Protein 2WFW (pdb70)

InterPro domains:
  IPR003593 AAA+ ATPase domain [SM00382] (267-423)
  IPR003959 ATPase, AAA-type, core [PF00004] (271-420)
  IPR003960 ATPase, AAA-type, conserved site [PS00674] (391-409)
  IPR012340 Nucleic acid-binding, OB-fold [G3DSA:2.40.50.140] (77-136)
  IPR012340 Nucleic acid-binding, OB-fold [G3DSA:2.40.50.140] (137-228)
  IPR022482 Proteasome ATPase [MF_02112] (38-570)
  IPR022482 Proteasome ATPase [TIGR03689] (35-569)
  IPR027417 P-loop containing nucleoside triphosphate hydrolase [G3DSA:3.40.50.300] (229-421)
  IPR027417 P-loop containing nucleoside triphosphate hydrolase [SSF52540] (229-539)
  IPR032501 Proteasomal ATPase, second OB domain [PF16450] (142-216)
  IPR041626 Proteasomal ATPase, N-terminal OB domain [PF17758] (82-141)
  IPR050168 AAA ATPase domain-containing protein [PTHR23077] (217-516)

Radius of gyration: 22.53 Å; Cα contacts (8 Å, |Δi|>4): 937; chains: 3; bounding box: 46×39×65 Å

GO terms:
  GO:0016887 ATP hydrolysis activity (F, IDA)
  GO:0043273 CTPase activity (F, IDA)

Solvent-accessible surface area: 19092 Å² total; per-residue (Å²): 59,11,8,31,7,10,0,28,33,57,41,179,98,142,21,0,8,0,36,11,92,49,102,65,16,35,1,78,29,16,139,132,27,81,19,133,102,26,36,83,0,13,16,0,47,3,51,130,72,57,28,1,39,70,40,39,104,45,42,78,31,9,38,11,3,52,3,111,42,25,12,143,64,26,105,19,0,10,1,25,10,68,42,99,33,46,59,0,0,54,17,0,60,59,3,48,88,69,110,60,7,81,82,41,26,8,0,0,2,30,27,142,5,3,7,0,2,50,91,3,29,144,64,178,89,12,11,31,6,10,0,29,33,55,42,186,94,142,22,0,12,0,44,8,87,61,144,132,40,153,13,78,22,19,135,144,38,82,15,140,97,26,34,78,0,15,16,0,46,3,44,145,82,68,32,1,42,66,41,35,105,47,47,84,28,9,33,9,4,49,3,116,87,39,41,163,70,32,101,88,0,31,1,31,12,62,73,52,79,97,115,76,2,107,14,1,65,82,11,40,70,82,171,170,102,13,188,76,59,27,30,0,0,2,27,23,170,11,15,6,0,4,52,63,8,77,73,118,141,169,50,36,133,6,10,0,16,36,57,40,184,94,137,25,1,9,0,38,9,118,61,113,73,14,37,0,68,26,23,142,124,28,82,21,136,100,25,26,70,0,16,32,1,71,2,56,159,70,58,33,0,38,86,38,36,101,55,46,140,129,56,68,80,3,51,2,100,20,60,8,104,63,34,94,15,0,8,2,24,12,163,51,100,64,48,59,1,0,52,7,0,39,56,13,56,73,125,23,89,32,59,149,49,31,38,0,5,2,32,29,163,5,4,1,0,3,64,58,85,94,189,40,150

Secondary structure (DSSP, 8-state):
-BEEEEEEEE-TTS-EEEEETTEEEEE-B-TT--GGG--TT-EEEE-TT--EEEE-----SEEEEEEEEE-TTSSEEEEE-TT--EEEEEEPHHHHHH-------EEEEETTTTEEEEEE-S--/-BEEEEEEEE-TTS-EEEEETTEEEEE-B-TTS-GGG--TT-EEEE-TT--EEEE-----SEEEEEEEEE-TTSSEEEEE-TTS-EEEEEEPHHHH-------TT-EEEEETTTTEEEEEE----/--EEEEEEEE-TTS-EEEEETTEEEEEPBPTTS-GGG--TT-EEEE-TT--EEEE-----SSEEEEEEEE-TTSSEEEEE-TTS-EEEEEEPHHHHS--------EEEEETTTTEEEEE-SS--

Nearest PDB structures (foldseek):
  2wfw-assembly1_A  TM=1.008E+00  e=1.828E-24  Rhodococcus erythropolis
  2wfw-assembly1_B-2  TM=9.665E-01  e=3.768E-22  Rhodococcus erythropolis
  3fp9-assembly2_E  TM=9.746E-01  e=6.959E-20  Mycobacterium tuberculosis
  3fp9-assembly3_L  TM=9.783E-01  e=1.871E-19  Mycobacterium tuberculosis
  3fp9-assembly3_G  TM=9.349E-01  e=1.771E-19  Mycobacterium tuberculosis

Organism: Rhodococcus erythropolis (NCBI:txid1833)

CATH classification: 2.40.50.140 (+1 more: 2.40.50.140)

Sequence (373 aa):
PSGYGVLLSVHEDKKTVDVFTSGRKMRLTCSPNIDTDTLALGQTVRLNEALTIVEAGTYEQVGEISSTLREVLDDGLRALVVGHADEERIVWLAAPLAAVFADPEGDSLLVDTKAGYAFERIPKAEPSGYGVLLSVHEDKTVDVFTSGRKMRLTTCSPNNIDTDTLALGQTVRLNEALTIVEAGTYEQVGEISSTLREVLDDGLRALVVGHADEERIVWLAAPLAAVTRKLRPGDSLLVDTKAGYAFERIPKAEPSGYGVLLLSVHEDKTVDVFTSGRKMRLTCSPNIDTDTLALGQTVRLNEALTIVEAGTYEQVGEISSTLREVLDDGLRALVVGHADEERIVWLAAPLAAVFADPEGDSLLVDTKAGYAFERIPKAE

Foldseek 3Di:
DKFKWFWAAADPVGWTWTQGPLRTDTAHEDPPDPVVPAWHGWMFIAPPVRHGDGTHGHDDDDFKWFFDAQDPVLFWTWTAHDVRDIDIAGETPVCSVVVPPDPGFIFHDDVSRRYTYDTDPPDD/DKFKWFWAAADPVRWTWTQGPLRTDTAAEDPVDDSVPAWGGWMFIADPVRHGDGTDGHDDDDFKWFFADDDPVLFWTWTAGDVRDTDIAGETPVQSCDPDHDDGRFIFHDDVSNRYTYDTDDDPD/DKFKWFFAAADPVGWTWTQTPLRTDTEAEDPPDDSVPAWHGWMFIADPVRHGDGTHGHDDDDFKWWFAAQDPVLFWTWTAGPVRDIDIAGETRVPSPDDDDVCTWIFHDDVSRRYTYDTPDPDD

Structure (mmCIF, N/CA/C/O backbone):
data_2WFW
#
_entry.id   2WFW
#
_cell.length_a   100.330
_cell.length_b   100.330
_cell.length_c   88.000
_cell.angle_alpha   90.00
_cell.angle_beta   90.00
_cell.angle_gamma   120.00
#
_symmetry.space_group_name_H-M   'P 32 2 1'
#
loop_
_entity.id
_entity.type
_entity.pdbx_description
1 polymer ARC
2 water water
#
loop_
_atom_site.group_PDB
_atom_site.id
_atom_site.type_symbol
_atom_site.label_atom_id
_atom_site.label_alt_id
_atom_site.label_comp_id
_atom_site.label_asym_id
_atom_site.label_entity_id
_atom_site.label_seq_id
_atom_site.pdbx_PDB_ins_code
_atom_site.Cartn_x
_atom_site.Cartn_y
_atom_site.Cartn_z
_atom_site.occupancy
_atom_site.B_iso_or_equiv
_atom_site.auth_seq_id
_atom_site.auth_comp_id
_atom_site.auth_asym_id
_atom_site.auth_atom_id
_atom_site.pdbx_PDB_model_num
ATOM 1 N N . PRO A 1 7 ? 45.854 13.352 28.286 1.00 18.62 80 PRO A N 1
ATOM 2 C CA . PRO A 1 7 ? 47.292 13.124 28.059 1.00 17.54 80 PRO A CA 1
ATOM 3 C C . PRO A 1 7 ? 47.775 13.886 26.833 1.00 17.56 80 PRO A C 1
ATOM 4 O O . PRO A 1 7 ? 47.022 14.009 25.843 1.00 18.57 80 PRO A O 1
ATOM 8 N N . SER A 1 8 ? 48.999 14.401 26.885 1.00 15.36 81 SER A N 1
ATOM 9 C CA . SER A 1 8 ? 49.570 15.145 25.748 1.00 15.99 81 SER A CA 1
ATOM 10 C C . SER A 1 8 ? 50.847 14.483 25.238 1.00 15.48 81 SER A C 1
ATOM 11 O O . SER A 1 8 ? 51.560 13.826 26.009 1.00 15.65 81 SER A O 1
ATOM 14 N N . GLY A 1 9 ? 51.116 14.652 23.947 1.00 14.78 82 GLY A N 1
ATOM 15 C CA . GLY A 1 9 ? 52.411 14.259 23.362 1.00 14.39 82 GLY A CA 1
ATOM 16 C C . GLY A 1 9 ? 53.208 15.524 23.046 1.00 14.64 82 GLY A C 1
ATOM 17 O O . GLY A 1 9 ? 52.798 16.643 23.392 1.00 15.23 82 GLY A O 1
ATOM 18 N N . TYR A 1 10 ? 54.341 15.330 22.376 1.00 13.99 83 TYR A N 1
ATOM 19 C CA . TYR A 1 10 ? 55.232 16.419 22.086 1.00 14.25 83 TYR A CA 1
ATOM 20 C C . TYR A 1 10 ? 55.822 16.253 20.708 1.00 14.75 83 TYR A C 1
ATOM 21 O O . TYR A 1 10 ? 55.846 15.159 20.123 1.00 16.24 83 TYR A O 1
ATOM 30 N N . GLY A 1 11 ? 56.298 17.371 20.178 1.00 14.90 84 GLY A N 1
ATOM 31 C CA . GLY A 1 11 ? 57.079 17.344 18.925 1.00 15.98 84 GLY A CA 1
ATOM 32 C C . GLY A 1 11 ? 58.010 18.535 18.865 1.00 15.74 84 GLY A C 1
ATOM 33 O O . GLY A 1 11 ? 58.024 19.380 19.758 1.00 16.77 84 GLY A O 1
ATOM 34 N N . VAL A 1 12 ? 58.826 18.570 17.816 1.00 15.16 85 VAL A N 1
ATOM 35 C CA . VAL A 1 12 ? 59.780 19.686 17.612 1.00 15.31 85 VAL A CA 1
ATOM 36 C C . VAL A 1 12 ? 59.243 20.586 16.508 1.00 15.66 85 VAL A C 1
ATOM 37 O O . VAL A 1 12 ? 58.922 20.080 15.410 1.00 14.99 85 VAL A O 1
ATOM 41 N N . LEU A 1 13 ? 59.055 21.880 16.790 1.00 14.06 86 LEU A N 1
ATOM 42 C CA . LEU A 1 13 ? 58.542 22.774 15.745 1.00 15.57 86 LEU A CA 1
ATOM 43 C C . LEU A 1 13 ? 59.581 22.982 14.642 1.00 15.95 86 LEU A C 1
ATOM 44 O O . LEU A 1 13 ? 60.737 23.318 14.922 1.00 15.25 86 LEU A O 1
ATOM 49 N N . LEU A 1 14 ? 59.145 22.810 13.386 1.00 15.16 87 LEU A N 1
ATOM 50 C CA . LEU A 1 14 ? 60.025 22.984 12.232 1.00 16.82 87 LEU A CA 1
ATOM 51 C C . LEU A 1 14 ? 59.749 24.236 11.428 1.00 17.52 87 LEU A C 1
ATOM 52 O O . LEU A 1 14 ? 60.688 24.848 10.893 1.00 18.88 87 LEU A O 1
ATOM 57 N N . SER A 1 15 ? 58.481 24.604 11.265 1.00 17.12 88 SER A N 1
ATOM 58 C CA . SER A 1 15 ? 58.149 25.796 10.458 1.00 17.52 88 SER A CA 1
ATOM 59 C C . SER A 1 15 ? 56.738 26.260 10.765 1.00 16.95 88 SER A C 1
ATOM 60 O O . SER A 1 15 ? 55.906 25.487 11.260 1.00 16.68 88 SER A O 1
ATOM 63 N N . VAL A 1 16 ? 56.462 27.525 10.461 1.00 16.90 89 VAL A N 1
ATOM 64 C CA . VAL A 1 16 ? 55.127 28.081 10.599 1.00 17.90 89 VAL A CA 1
ATOM 65 C C . VAL A 1 16 ? 54.682 28.455 9.185 1.00 17.87 89 VAL A C 1
ATOM 66 O O . VAL A 1 16 ? 55.475 29.018 8.408 1.00 19.00 89 VAL A O 1
ATOM 70 N N . HIS A 1 17 ? 53.423 28.170 8.859 1.00 17.76 90 HIS A N 1
ATOM 71 C CA . HIS A 1 17 ? 52.893 28.496 7.538 1.00 19.33 90 HIS A CA 1
ATOM 72 C C . HIS A 1 17 ? 52.054 29.756 7.566 1.00 20.37 90 HIS A C 1
ATOM 73 O O . HIS A 1 17 ? 51.673 30.228 8.625 1.00 21.03 90 HIS A O 1
ATOM 80 N N . GLU A 1 18 ? 51.767 30.308 6.387 1.00 21.41 91 GLU A N 1
ATOM 81 C CA . GLU A 1 18 ? 50.991 31.548 6.311 1.00 23.63 91 GLU A CA 1
ATOM 82 C C . GLU A 1 18 ? 49.560 31.447 6.849 1.00 23.64 91 GLU A C 1
ATOM 83 O O . GLU A 1 18 ? 48.997 32.459 7.278 1.00 24.18 91 GLU A O 1
ATOM 89 N N . ASP A 1 19 ? 49.000 30.231 6.849 1.00 22.01 92 ASP A N 1
ATOM 90 C CA . ASP A 1 19 ? 47.631 29.967 7.304 1.00 22.40 92 ASP A CA 1
ATOM 91 C C . ASP A 1 19 ? 47.555 29.537 8.784 1.00 22.04 92 ASP A C 1
ATOM 92 O O . ASP A 1 19 ? 46.521 29.023 9.253 1.00 21.83 92 ASP A O 1
ATOM 97 N N . LYS A 1 20 ? 48.667 29.745 9.494 1.00 22.06 93 LYS A N 1
ATOM 98 C CA A LYS A 1 20 ? 48.795 29.496 10.934 0.50 22.68 93 LYS A CA 1
ATOM 99 C CA B LYS A 1 20 ? 48.770 29.476 10.933 0.50 22.98 93 LYS A CA 1
ATOM 100 C C . LYS A 1 20 ? 48.925 28.019 11.304 1.00 22.24 93 LYS A C 1
ATOM 101 O O . LYS A 1 20 ? 48.951 27.687 12.476 1.00 24.04 93 LYS A O 1
ATOM 112 N N . THR A 1 21 ? 49.015 27.146 10.301 1.00 19.79 94 THR A N 1
ATOM 113 C CA . THR A 1 21 ? 49.404 25.768 10.584 1.00 18.72 94 THR A CA 1
ATOM 114 C C . THR A 1 21 ? 50.923 25.733 10.745 1.00 17.37 94 THR A C 1
ATOM 115 O O . THR A 1 21 ? 51.632 26.713 10.443 1.00 16.71 94 THR A O 1
ATOM 119 N N . VAL A 1 22 ? 51.415 24.608 11.254 1.00 16.32 95 VAL A N 1
ATOM 120 C CA . VAL A 1 22 ? 52.844 24.481 11.545 1.00 16.31 95 VAL A CA 1
ATOM 121 C C . VAL A 1 22 ? 53.342 23.108 11.099 1.00 16.81 95 VAL A C 1
ATOM 122 O O . VAL A 1 22 ? 52.553 22.146 11.126 1.00 17.11 95 VAL A O 1
ATOM 126 N N . ASP A 1 23 ? 54.609 23.002 10.688 1.00 15.51 96 ASP A N 1
ATOM 127 C CA . ASP A 1 23 ? 55.223 21.687 10.522 1.00 15.13 96 ASP A CA 1
ATOM 128 C C . ASP A 1 23 ? 55.899 21.306 11.819 1.00 16.14 96 ASP A C 1
ATOM 129 O O . ASP A 1 23 ? 56.626 22.123 12.429 1.00 15.40 96 ASP A O 1
ATOM 134 N N . VAL A 1 24 ? 55.627 20.097 12.263 1.00 15.69 97 VAL A N 1
ATOM 135 C CA . VAL A 1 24 ? 56.190 19.571 13.507 1.00 16.34 97 VAL A CA 1
ATOM 136 C C . VAL A 1 24 ? 56.725 18.158 13.310 1.00 16.50 97 VAL A C 1
ATOM 137 O O . VAL A 1 24 ? 56.101 17.344 12.623 1.00 16.70 97 VAL A O 1
ATOM 141 N N . PHE A 1 25 ? 57.886 17.872 13.914 1.00 15.41 98 PHE A N 1
ATOM 142 C CA . PHE A 1 25 ? 58.450 16.535 13.851 1.00 16.78 98 PHE A CA 1
ATOM 143 C C . PHE A 1 25 ? 57.975 15.811 15.099 1.00 16.48 98 PHE A C 1
ATOM 144 O O . PHE A 1 25 ? 58.329 16.190 16.230 1.00 16.22 98 PHE A O 1
ATOM 152 N N . THR A 1 26 ? 57.139 14.804 14.892 1.00 15.84 99 THR A N 1
ATOM 153 C CA . THR A 1 26 ? 56.535 14.095 16.030 1.00 17.66 99 THR A CA 1
ATOM 154 C C . THR A 1 26 ? 56.196 12.679 15.595 1.00 18.39 99 THR A C 1
ATOM 155 O O . THR A 1 26 ? 55.923 12.453 14.442 1.00 18.13 99 THR A O 1
ATOM 159 N N . SER A 1 27 ? 56.226 11.743 16.547 1.00 20.40 100 SER A N 1
ATOM 160 C CA . SER A 1 27 ? 56.071 10.325 16.215 1.00 21.62 100 SER A CA 1
ATOM 161 C C . SER A 1 27 ? 56.965 9.915 15.034 1.00 19.99 100 SER A C 1
ATOM 162 O O . SER A 1 27 ? 56.523 9.166 14.135 1.00 20.97 100 SER A O 1
ATOM 165 N N . GLY A 1 28 ? 58.202 10.426 15.002 1.00 18.99 101 GLY A N 1
ATOM 166 C CA . GLY A 1 28 ? 59.203 10.014 14.001 1.00 18.50 101 GLY A CA 1
ATOM 167 C C . GLY A 1 28 ? 59.047 10.550 12.578 1.00 18.31 101 GLY A C 1
ATOM 168 O O . GLY A 1 28 ? 59.778 10.124 11.656 1.00 18.67 101 GLY A O 1
ATOM 169 N N . ARG A 1 29 ? 58.152 11.518 12.382 1.00 17.49 102 ARG A N 1
ATOM 170 C CA . ARG A 1 29 ? 57.982 12.082 11.032 1.00 17.76 102 ARG A CA 1
ATOM 171 C C . ARG A 1 29 ? 57.480 13.505 11.051 1.00 16.64 102 ARG A C 1
ATOM 172 O O . ARG A 1 29 ? 57.008 13.991 12.089 1.00 16.17 102 ARG A O 1
ATOM 180 N N . LYS A 1 30 ? 57.594 14.185 9.906 1.00 16.70 103 LYS A N 1
ATOM 181 C CA . LYS A 1 30 ? 57.080 15.556 9.806 1.00 15.94 103 LYS A CA 1
ATOM 182 C C . LYS A 1 30 ? 55.563 15.546 9.569 1.00 15.40 103 LYS A C 1
ATOM 183 O O . LYS A 1 30 ? 55.081 14.759 8.749 1.00 15.02 103 LYS A O 1
ATOM 189 N N . MET A 1 31 ? 54.822 16.386 10.294 1.00 15.15 104 MET A N 1
ATOM 190 C CA . MET A 1 31 ? 53.380 16.512 10.065 1.00 16.81 104 MET A CA 1
ATOM 191 C C . MET A 1 31 ? 53.002 17.973 9.998 1.00 16.22 104 MET A C 1
ATOM 192 O O . MET A 1 31 ? 53.622 18.783 10.698 1.00 16.46 104 MET A O 1
ATOM 197 N N . ARG A 1 32 ? 52.000 18.318 9.193 1.00 14.71 105 ARG A N 1
ATOM 198 C CA . ARG A 1 32 ? 51.429 19.673 9.257 1.00 14.39 105 ARG A CA 1
ATOM 199 C C . ARG A 1 32 ? 50.211 19.670 10.181 1.00 15.57 105 ARG A C 1
ATOM 200 O O . ARG A 1 32 ? 49.247 18.918 9.956 1.00 15.83 105 ARG A O 1
ATOM 208 N N . LEU A 1 33 ? 50.282 20.512 11.207 1.00 14.76 106 LEU A N 1
ATOM 209 C CA . LEU A 1 33 ? 49.283 20.490 12.305 1.00 15.59 106 LEU A CA 1
ATOM 210 C C . LEU A 1 33 ? 48.718 21.891 12.539 1.00 15.76 106 LEU A C 1
ATOM 211 O O . LEU A 1 33 ? 49.298 22.901 12.126 1.00 16.88 106 LEU A O 1
ATOM 216 N N . THR A 1 34 ? 47.561 21.932 13.200 1.00 17.28 107 THR A N 1
ATOM 217 C CA . THR A 1 34 ? 46.943 23.204 13.543 1.00 17.54 107 THR A CA 1
ATOM 218 C C . THR A 1 34 ? 47.243 23.554 14.994 1.00 17.70 107 THR A C 1
ATOM 219 O O . THR A 1 34 ? 47.639 22.664 15.778 1.00 18.48 107 THR A O 1
ATOM 223 N N . CYS A 1 35 ? 47.000 24.812 15.344 1.00 17.08 108 CYS A N 1
ATOM 224 C CA . CYS A 1 35 ? 47.300 25.300 16.693 1.00 17.24 108 CYS A CA 1
ATOM 225 C C . CYS A 1 35 ? 45.994 25.657 17.417 1.00 16.27 108 CYS A C 1
ATOM 226 O O . CYS A 1 35 ? 44.982 26.043 16.797 1.00 17.36 108 CYS A O 1
ATOM 229 N N . SER A 1 36 ? 46.031 25.595 18.737 1.00 15.71 109 SER A N 1
ATOM 230 C CA . SER A 1 36 ? 44.872 26.043 19.520 1.00 15.21 109 SER A CA 1
ATOM 231 C C . SER A 1 36 ? 44.702 27.577 19.460 1.00 16.08 109 SER A C 1
ATOM 232 O O . SER A 1 36 ? 45.602 28.301 19.032 1.00 15.35 109 SER A O 1
ATOM 235 N N . PRO A 1 37 ? 43.539 28.076 19.907 1.00 15.93 110 PRO A N 1
ATOM 236 C CA . PRO A 1 37 ? 43.288 29.538 19.920 1.00 16.65 110 PRO A CA 1
ATOM 237 C C . PRO A 1 37 ? 44.289 30.332 20.753 1.00 16.43 110 PRO A C 1
ATOM 238 O O . PRO A 1 37 ? 44.453 31.535 20.515 1.00 17.29 110 PRO A O 1
ATOM 242 N N . ASN A 1 38 ? 44.952 29.664 21.705 1.00 16.12 111 ASN A N 1
ATOM 243 C CA . ASN A 1 38 ? 45.881 30.327 22.597 1.00 16.95 111 ASN A CA 1
ATOM 244 C C . ASN A 1 38 ? 47.253 30.553 22.013 1.00 18.42 111 ASN A C 1
ATOM 245 O O . ASN A 1 38 ? 48.050 31.283 22.594 1.00 20.10 111 ASN A O 1
ATOM 250 N N . ILE A 1 39 ? 47.555 29.866 20.914 1.00 17.09 112 ILE A N 1
ATOM 251 C CA . ILE A 1 39 ? 48.874 29.957 20.333 1.00 18.66 112 ILE A CA 1
ATOM 252 C C . ILE A 1 39 ? 48.948 31.172 19.401 1.00 20.00 112 ILE A C 1
ATOM 253 O O . ILE A 1 39 ? 48.191 31.281 18.445 1.00 21.72 112 ILE A O 1
ATOM 258 N N . ASP A 1 40 ? 49.833 32.093 19.714 1.00 20.93 113 ASP A N 1
ATOM 259 C CA . ASP A 1 40 ? 50.094 33.208 18.796 1.00 21.59 113 ASP A CA 1
ATOM 260 C C . ASP A 1 40 ? 51.308 32.775 17.978 1.00 21.30 113 ASP A C 1
ATOM 261 O O . ASP A 1 40 ? 52.428 32.754 18.506 1.00 20.84 113 ASP A O 1
ATOM 266 N N . THR A 1 41 ? 51.077 32.374 16.734 1.00 21.37 114 THR A N 1
ATOM 267 C CA . THR A 1 41 ? 52.139 31.736 15.966 1.00 22.15 114 THR A CA 1
ATOM 268 C C . THR A 1 41 ? 53.260 32.757 15.710 1.00 22.81 114 THR A C 1
ATOM 269 O O . THR A 1 41 ? 54.387 32.379 15.405 1.00 23.26 114 THR A O 1
ATOM 273 N N . ASP A 1 42 ? 52.945 34.040 15.844 1.00 22.63 115 ASP A N 1
ATOM 274 C CA . ASP A 1 42 ? 53.940 35.098 15.628 1.00 23.51 115 ASP A CA 1
ATOM 275 C C . ASP A 1 42 ? 55.075 35.021 16.639 1.00 23.09 115 ASP A C 1
ATOM 276 O O . ASP A 1 42 ? 56.179 35.497 16.379 1.00 23.77 115 ASP A O 1
ATOM 281 N N . THR A 1 43 ? 54.800 34.398 17.783 1.00 22.29 116 THR A N 1
ATOM 282 C CA . THR A 1 43 ? 55.745 34.353 18.886 1.00 22.86 116 THR A CA 1
ATOM 283 C C . THR A 1 43 ? 56.497 33.019 18.954 1.00 21.81 116 THR A C 1
ATOM 284 O O . THR A 1 43 ? 57.354 32.827 19.824 1.00 22.70 116 THR A O 1
ATOM 288 N N . LEU A 1 44 ? 56.178 32.099 18.043 1.00 20.13 117 LEU A N 1
ATOM 289 C CA . LEU A 1 44 ? 56.827 30.776 18.061 1.00 19.11 117 LEU A CA 1
ATOM 290 C C . LEU A 1 44 ? 58.304 30.908 17.656 1.00 18.53 117 LEU A C 1
ATOM 291 O O . LEU A 1 44 ? 58.676 31.859 16.944 1.00 19.36 117 LEU A O 1
ATOM 296 N N . ALA A 1 45 ? 59.139 30.003 18.191 1.00 17.92 118 ALA A N 1
ATOM 297 C CA . ALA A 1 45 ? 60.568 29.941 17.850 1.00 17.26 118 ALA A CA 1
ATOM 298 C C . ALA A 1 45 ? 60.872 28.595 17.232 1.00 16.58 118 ALA A C 1
ATOM 299 O O . ALA A 1 45 ? 60.613 27.547 17.861 1.00 15.99 118 ALA A O 1
ATOM 301 N N . LEU A 1 46 ? 61.466 28.613 16.034 1.00 16.11 119 LEU A N 1
ATOM 302 C CA . LEU A 1 46 ? 61.682 27.363 15.322 1.00 15.03 119 LEU A CA 1
ATOM 303 C C . LEU A 1 46 ? 62.647 26.489 16.133 1.00 15.17 119 LEU A C 1
ATOM 304 O O . LEU A 1 46 ? 63.640 26.987 16.713 1.00 15.21 119 LEU A O 1
ATOM 309 N N . GLY A 1 47 ? 62.322 25.203 16.207 1.00 14.89 120 GLY A N 1
ATOM 310 C CA . GLY A 1 47 ? 63.133 24.280 16.993 1.00 15.22 120 GLY A CA 1
ATOM 311 C C . GLY A 1 47 ? 62.600 23.996 18.389 1.00 16.28 120 GLY A C 1
ATOM 312 O O . GLY A 1 47 ? 63.013 23.004 19.009 1.00 16.14 120 GLY A O 1
ATOM 313 N N . GLN A 1 48 ? 61.732 24.863 18.900 1.00 15.65 121 GLN A N 1
ATOM 314 C CA . GLN A 1 48 ? 61.199 24.650 20.252 1.00 16.48 121 GLN A CA 1
ATOM 315 C C . GLN A 1 48 ? 60.328 23.390 20.314 1.00 16.29 121 GLN A C 1
ATOM 316 O O . GLN A 1 48 ? 59.700 22.989 19.297 1.00 15.43 121 GLN A O 1
ATOM 322 N N . THR A 1 49 ? 60.253 22.808 21.510 1.00 15.68 122 THR A N 1
ATOM 323 C CA . THR A 1 49 ? 59.303 21.730 21.722 1.00 16.58 122 THR A CA 1
ATOM 324 C C . THR A 1 49 ? 57.883 22.276 21.816 1.00 16.97 122 THR A C 1
ATOM 325 O O . THR A 1 49 ? 57.635 23.278 22.491 1.00 19.11 122 THR A O 1
ATOM 329 N N . VAL A 1 50 ? 56.961 21.611 21.148 1.00 15.80 123 VAL A N 1
ATOM 330 C CA . VAL A 1 50 ? 55.531 21.941 21.244 1.00 16.06 123 VAL A CA 1
ATOM 331 C C . VAL A 1 50 ? 54.769 20.766 21.824 1.00 16.16 123 VAL A C 1
ATOM 332 O O . VAL A 1 50 ? 55.128 19.596 21.585 1.00 15.53 123 VAL A O 1
ATOM 336 N N . ARG A 1 51 ? 53.750 21.101 22.626 1.00 14.88 124 ARG A N 1
ATOM 337 C CA . ARG A 1 51 ? 52.872 20.102 23.262 1.00 14.31 124 ARG A CA 1
ATOM 338 C C . ARG A 1 51 ? 51.622 19.894 22.415 1.00 15.71 124 ARG A C 1
ATOM 339 O O . ARG A 1 51 ? 51.026 20.887 21.943 1.00 15.13 124 ARG A O 1
ATOM 347 N N . LEU A 1 52 ? 51.221 18.635 22.242 1.00 14.77 125 LEU A N 1
ATOM 348 C CA . LEU A 1 52 ? 50.128 18.286 21.311 1.00 15.23 125 LEU A CA 1
ATOM 349 C C . LEU A 1 52 ? 49.031 17.568 22.109 1.00 15.68 125 LEU A C 1
ATOM 350 O O . LEU A 1 52 ? 49.314 16.667 22.923 1.00 15.93 125 LEU A O 1
ATOM 355 N N . ASN A 1 53 ? 47.775 17.923 21.878 1.00 15.30 126 ASN A N 1
ATOM 356 C CA . ASN A 1 53 ? 46.698 17.1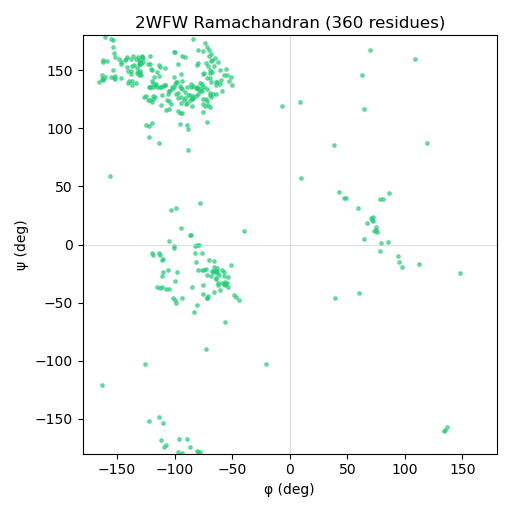19 22.484 1.00 15.90 126 ASN A CA 1
ATOM 357 C C . ASN A 1 53 ? 46.415 15.840 21.660 1.00 16.60 126 ASN A C 1
ATOM 358 O O . ASN A 1 53 ? 47.144 15.562 20.678 1.00 17.12 126 ASN A O 1
ATOM 363 N N . GLU A 1 54 ? 45.417 15.044 22.086 1.00 18.24 127 GLU A N 1
ATOM 364 C CA . GLU A 1 54 ? 45.120 13.771 21.421 1.00 21.10 127 GLU A CA 1
ATOM 365 C C . GLU A 1 54 ? 44.839 13.938 19.931 1.00 20.25 127 GLU A C 1
ATOM 366 O O . GLU A 1 54 ? 45.172 13.040 19.132 1.00 21.29 127 GLU A O 1
ATOM 372 N N . ALA A 1 55 ? 44.252 15.081 19.576 1.00 19.86 128 ALA A N 1
ATOM 373 C CA . ALA A 1 55 ? 43.902 15.404 18.189 1.00 19.42 128 ALA A CA 1
ATOM 374 C C . ALA A 1 55 ? 45.084 15.950 17.393 1.00 18.76 128 ALA A C 1
ATOM 375 O O . ALA A 1 55 ? 44.930 16.238 16.227 1.00 18.93 128 ALA A O 1
ATOM 377 N N . LEU A 1 56 ? 46.245 16.080 18.037 1.00 16.69 129 LEU A N 1
ATOM 378 C CA . LEU A 1 56 ? 47.495 16.599 17.417 1.00 17.81 129 LEU A CA 1
ATOM 379 C C . LEU A 1 56 ? 47.435 18.100 17.153 1.00 17.73 129 LEU A C 1
ATOM 380 O O . LEU A 1 56 ? 48.157 18.603 16.313 1.00 18.60 129 LEU A O 1
ATOM 385 N N . THR A 1 57 ? 46.578 18.797 17.905 1.00 16.84 130 THR A N 1
ATOM 386 C CA . THR A 1 57 ? 46.586 20.274 17.899 1.00 17.26 130 THR A CA 1
ATOM 387 C C . THR A 1 57 ? 47.708 20.765 18.822 1.00 16.99 130 THR A C 1
ATOM 388 O O . THR A 1 57 ? 47.883 20.225 19.921 1.00 15.65 130 THR A O 1
ATOM 392 N N . ILE A 1 58 ? 48.473 21.758 18.373 1.00 15.72 131 ILE A N 1
ATOM 393 C CA . ILE A 1 58 ? 49.478 22.365 19.277 1.00 15.96 131 ILE A CA 1
ATOM 394 C C . ILE A 1 58 ? 48.764 23.179 20.358 1.00 15.89 131 ILE A C 1
ATOM 395 O O . ILE A 1 58 ? 48.028 24.141 20.067 1.00 16.87 131 ILE A O 1
ATOM 400 N N . VAL A 1 59 ? 49.001 22.790 21.598 1.00 15.08 132 VAL A N 1
ATOM 401 C CA . VAL A 1 59 ? 48.334 23.463 22.726 1.00 16.32 132 VAL A CA 1
ATOM 402 C C . VAL A 1 59 ? 49.263 24.328 23.604 1.00 15.98 132 VAL A C 1
ATOM 403 O O . VAL A 1 59 ? 48.790 25.117 24.441 1.00 17.11 132 VAL A O 1
ATOM 407 N N . GLU A 1 60 ? 50.575 24.176 23.423 1.00 16.73 133 GLU A N 1
ATOM 408 C CA . GLU A 1 60 ? 51.548 24.915 24.232 1.00 17.53 133 GLU A CA 1
ATOM 409 C C . GLU A 1 60 ? 52.897 24.900 23.540 1.00 17.86 133 GLU A C 1
ATOM 410 O O . GLU A 1 60 ? 53.240 23.916 22.877 1.00 18.68 133 GLU A O 1
ATOM 416 N N . ALA A 1 61 ? 53.619 26.019 23.624 1.00 18.73 134 ALA A N 1
ATOM 417 C CA . ALA A 1 61 ? 54.936 26.118 22.999 1.00 21.13 134 ALA A CA 1
ATOM 418 C C . ALA A 1 61 ? 55.890 26.173 24.162 1.00 22.01 134 ALA A C 1
ATOM 419 O O . ALA A 1 61 ? 55.698 26.972 25.121 1.00 24.34 134 ALA A O 1
ATOM 421 N N . GLY A 1 62 ? 56.891 25.312 24.133 1.00 21.25 135 GLY A N 1
ATOM 422 C CA . GLY A 1 62 ? 57.819 25.197 25.238 1.00 21.16 135 GLY A CA 1
ATOM 423 C C . GLY A 1 62 ? 59.223 25.632 24.894 1.00 21.12 135 GLY A C 1
ATOM 424 O O . GLY A 1 62 ? 59.421 26.504 24.051 1.00 22.73 135 GLY A O 1
ATOM 425 N N . THR A 1 63 ? 60.182 24.994 25.547 1.00 22.14 136 THR A N 1
ATOM 426 C CA . THR A 1 63 ? 61.601 25.302 25.425 1.00 22.94 136 THR A CA 1
ATOM 427 C C . THR A 1 63 ? 62.250 24.355 24.429 1.00 21.20 136 THR A C 1
ATOM 428 O O . THR A 1 63 ? 61.590 23.457 23.883 1.00 20.25 136 THR A O 1
ATOM 432 N N . TYR A 1 64 ? 63.558 24.484 24.233 1.00 19.66 137 TYR A N 1
ATOM 433 C CA . TYR A 1 64 ? 64.284 23.532 23.394 1.00 18.76 137 TYR A CA 1
ATOM 434 C C . TYR A 1 64 ? 64.595 22.269 24.184 1.00 18.82 137 TYR A C 1
ATOM 435 O O . TYR A 1 64 ? 64.699 22.332 25.409 1.00 18.78 137 TYR A O 1
ATOM 444 N N . GLU A 1 65 ? 64.764 21.152 23.474 1.00 19.37 138 GLU A N 1
ATOM 445 C CA . GLU A 1 65 ? 65.229 19.908 24.107 1.00 19.56 138 GLU A CA 1
ATOM 446 C C . GLU A 1 65 ? 66.479 20.158 24.928 1.00 19.37 138 GLU A C 1
ATOM 447 O O . GLU A 1 65 ? 67.340 20.955 24.556 1.00 19.29 138 GLU A O 1
ATOM 453 N N . GLN A 1 66 ? 66.578 19.446 26.038 1.00 19.20 139 GLN A N 1
ATOM 454 C CA . GLN A 1 66 ? 67.699 19.627 26.971 1.00 20.05 139 GLN A CA 1
ATOM 455 C C . GLN A 1 66 ? 68.546 18.357 27.186 1.00 20.24 139 GLN A C 1
ATOM 456 O O . GLN A 1 66 ? 69.589 18.404 27.852 1.00 20.29 139 GLN A O 1
ATOM 462 N N . VAL A 1 67 ? 68.093 17.227 26.646 1.00 19.06 140 VAL A N 1
ATOM 463 C CA . VAL A 1 67 ? 68.858 15.984 26.723 1.00 19.48 140 VAL A CA 1
ATOM 464 C C . VAL A 1 67 ? 68.866 15.355 25.357 1.00 19.15 140 VAL A C 1
ATOM 465 O O . VAL A 1 67 ? 68.013 15.681 24.525 1.00 20.68 140 VAL A O 1
ATOM 469 N N . GLY A 1 68 ? 69.831 14.476 25.140 1.00 19.80 141 GLY A N 1
ATOM 470 C CA . GLY A 1 68 ? 70.004 13.807 23.863 1.00 19.89 141 GLY A CA 1
ATOM 471 C C . GLY A 1 68 ? 71.434 13.749 23.350 1.00 20.41 141 GLY A C 1
ATOM 472 O O . GLY A 1 68 ? 72.406 13.874 24.096 1.00 20.10 141 GLY A O 1
ATOM 473 N N . GLU A 1 69 ? 71.548 13.537 22.045 1.00 20.19 142 GLU A N 1
ATOM 474 C CA . GLU A 1 69 ? 72.823 13.283 21.392 1.00 21.64 142 GLU A CA 1
ATOM 475 C C . GLU A 1 69 ? 73.730 14.508 21.378 1.00 21.38 142 GLU A C 1
ATOM 476 O O . GLU A 1 69 ? 73.253 15.623 21.249 1.00 21.42 142 GLU A O 1
ATOM 482 N N . ILE A 1 70 ? 75.038 14.285 21.450 1.00 21.36 143 ILE A N 1
ATOM 483 C CA . ILE A 1 70 ? 76.005 15.358 21.266 1.00 21.38 143 ILE A CA 1
ATOM 484 C C . ILE A 1 70 ? 76.741 15.167 19.955 1.00 22.02 143 ILE A C 1
ATOM 485 O O . ILE A 1 70 ? 77.119 14.046 19.603 1.00 22.60 143 ILE A O 1
ATOM 490 N N . SER A 1 71 ? 76.906 16.273 19.227 1.00 22.35 144 SER A N 1
ATOM 491 C CA A SER A 1 71 ? 77.651 16.296 17.984 0.50 22.75 144 SER A CA 1
ATOM 492 C CA B SER A 1 71 ? 77.675 16.282 17.986 0.50 22.58 144 SER A CA 1
ATOM 493 C C . SER A 1 71 ? 78.620 17.467 17.998 1.00 23.16 144 SER A C 1
ATOM 494 O O . SER A 1 71 ? 78.446 18.383 18.785 1.00 24.54 144 SER A O 1
ATOM 499 N N . THR A 1 72 ? 79.629 17.424 17.134 1.00 22.41 145 THR A N 1
ATOM 500 C CA . THR A 1 72 ? 80.663 18.469 17.106 1.00 23.33 145 THR A CA 1
ATOM 501 C C . THR A 1 72 ? 80.453 19.387 15.898 1.00 22.76 145 THR A C 1
ATOM 502 O O . THR A 1 72 ? 80.263 18.905 14.770 1.00 22.00 145 THR A O 1
ATOM 506 N N . LEU A 1 73 ? 80.502 20.700 16.134 1.00 22.22 146 LEU A N 1
ATOM 507 C CA . LEU A 1 73 ? 80.328 21.677 15.067 1.00 23.42 146 LEU A CA 1
ATOM 508 C C . LEU A 1 73 ? 81.538 21.660 14.104 1.00 23.31 146 LEU A C 1
ATOM 509 O O . LEU A 1 73 ? 82.699 21.717 14.541 1.00 24.30 146 LEU A O 1
ATOM 514 N N . ARG A 1 74 ? 81.264 21.542 12.806 1.00 23.42 147 ARG A N 1
ATOM 515 C CA . ARG A 1 74 ? 82.329 21.705 11.802 1.00 24.71 147 ARG A CA 1
ATOM 516 C C . ARG A 1 74 ? 82.320 23.090 11.162 1.00 24.40 147 ARG A C 1
ATOM 517 O O . ARG A 1 74 ? 83.375 23.731 10.999 1.00 23.68 147 ARG A O 1
ATOM 525 N N . GLU A 1 75 ? 81.139 23.535 10.743 1.00 24.41 148 GLU A N 1
ATOM 526 C CA . GLU A 1 75 ? 80.985 24.858 10.129 1.00 25.75 148 GLU A CA 1
ATOM 527 C C . GLU A 1 75 ? 79.534 25.284 10.137 1.00 23.89 148 GLU A C 1
ATOM 528 O O . GLU A 1 75 ? 78.631 24.454 9.950 1.00 24.78 148 GLU A O 1
ATOM 534 N N . VAL A 1 76 ? 79.307 26.567 10.379 1.00 23.60 149 VAL A N 1
ATOM 535 C CA . VAL A 1 76 ? 78.015 27.175 10.047 1.00 22.52 149 VAL A CA 1
ATOM 536 C C . VAL A 1 76 ? 77.949 27.447 8.538 1.00 22.68 149 VAL A C 1
ATOM 537 O O . VAL A 1 76 ? 78.873 28.003 7.928 1.00 22.50 149 VAL A O 1
ATOM 541 N N . LEU A 1 77 ? 76.850 27.047 7.918 1.00 22.58 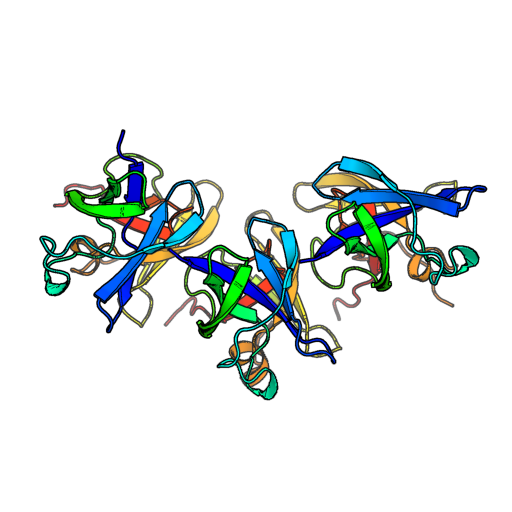150 LEU A N 1
ATOM 542 C CA . LEU A 1 77 ? 76.723 27.256 6.488 1.00 22.32 150 LEU A CA 1
ATOM 543 C C . LEU A 1 77 ? 76.538 28.740 6.120 1.00 22.31 150 LEU A C 1
ATOM 544 O O . LEU A 1 77 ? 76.202 29.574 6.981 1.00 22.71 150 LEU A O 1
ATOM 549 N N . ASP A 1 78 ? 76.772 29.051 4.852 1.00 22.83 151 ASP A N 1
ATOM 550 C CA . ASP A 1 78 ? 76.735 30.423 4.354 1.00 24.00 151 ASP A CA 1
ATOM 551 C C . ASP A 1 78 ? 75.428 31.123 4.702 1.00 23.47 151 ASP A C 1
ATOM 552 O O . ASP A 1 78 ? 75.418 32.333 4.985 1.00 23.82 151 ASP A O 1
ATOM 557 N N . ASP A 1 79 ? 74.322 30.382 4.674 1.00 22.44 152 ASP A N 1
ATOM 558 C CA . ASP A 1 79 ? 73.026 31.001 4.984 1.00 22.29 152 ASP A CA 1
ATOM 559 C C . ASP A 1 79 ? 72.903 31.549 6.405 1.00 22.43 152 ASP A C 1
ATOM 560 O O . ASP A 1 79 ? 72.068 32.409 6.669 1.00 21.91 152 ASP A O 1
ATOM 565 N N . GLY A 1 80 ? 73.748 31.067 7.317 1.00 20.96 153 GLY A N 1
ATOM 566 C CA . GLY A 1 80 ? 73.624 31.449 8.741 1.00 21.17 153 GLY A CA 1
ATOM 567 C C . GLY A 1 80 ? 72.434 30.803 9.459 1.00 21.13 153 GLY A C 1
ATOM 568 O O . GLY A 1 80 ? 72.088 31.216 10.573 1.00 22.16 153 GLY A O 1
ATOM 569 N N . LEU A 1 81 ? 71.812 29.815 8.806 1.00 20.50 154 LEU A N 1
ATOM 570 C CA . LEU A 1 81 ? 70.635 29.125 9.316 1.00 20.45 154 LEU A CA 1
ATOM 571 C C . LEU A 1 81 ? 70.907 27.675 9.717 1.00 20.90 154 LEU A C 1
ATOM 572 O O . LEU A 1 81 ? 70.167 27.094 10.537 1.00 22.46 154 LEU A O 1
ATOM 577 N N . ARG A 1 82 ? 71.908 27.075 9.079 1.00 20.40 155 ARG A N 1
ATOM 578 C CA . ARG A 1 82 ? 72.186 25.643 9.195 1.00 20.49 155 ARG A CA 1
ATOM 579 C C . ARG A 1 82 ? 73.639 25.452 9.556 1.00 20.80 155 ARG A C 1
ATOM 580 O O . ARG A 1 82 ? 74.472 26.364 9.376 1.00 21.96 155 ARG A O 1
ATOM 588 N N . ALA A 1 83 ? 73.974 24.268 10.056 1.00 20.97 156 ALA A N 1
ATOM 589 C CA . ALA A 1 83 ? 75.356 23.943 10.359 1.00 21.64 156 ALA A CA 1
ATOM 590 C C . ALA A 1 83 ? 75.665 22.505 9.992 1.00 21.84 156 ALA A C 1
ATOM 591 O O . ALA A 1 83 ? 74.782 21.633 10.011 1.00 21.72 156 ALA A O 1
ATOM 593 N N . LEU A 1 84 ? 76.935 22.273 9.682 1.00 22.24 157 LEU A N 1
ATOM 594 C CA . LEU A 1 84 ? 77.468 20.941 9.452 1.00 23.32 157 LEU A CA 1
ATOM 595 C C . LEU A 1 84 ? 78.059 20.471 10.766 1.00 22.52 157 LEU A C 1
ATOM 596 O O . LEU A 1 84 ? 78.909 21.148 11.359 1.00 22.63 157 LEU A O 1
ATOM 601 N N . VAL A 1 85 ? 77.620 19.298 11.188 1.00 22.92 158 VAL A N 1
ATOM 602 C CA . VAL A 1 85 ? 77.933 18.777 12.487 1.00 23.63 158 VAL A CA 1
ATOM 603 C C . VAL A 1 85 ? 78.441 17.341 12.284 1.00 23.41 158 VAL A C 1
ATOM 604 O O . VAL A 1 85 ? 78.071 16.662 11.315 1.00 24.01 158 VAL A O 1
ATOM 608 N N . VAL A 1 86 ? 79.335 16.879 13.152 1.00 23.18 159 VAL A N 1
ATOM 609 C CA . VAL A 1 86 ? 79.834 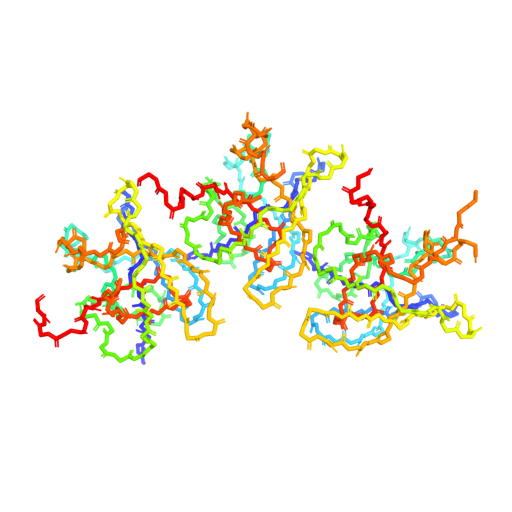15.511 13.029 1.00 24.22 159 VAL A CA 1
ATOM 610 C C . VAL A 1 86 ? 79.656 14.750 14.336 1.00 24.85 159 VAL A C 1
ATOM 611 O O . VAL A 1 86 ? 80.060 15.235 15.406 1.00 24.77 159 VAL A O 1
ATOM 615 N N . GLY A 1 87 ? 79.009 13.591 14.233 1.00 25.73 160 GLY A N 1
ATOM 616 C CA . GLY A 1 87 ? 78.708 12.725 15.380 1.00 28.31 160 GLY A CA 1
ATOM 617 C C . GLY A 1 87 ? 79.784 11.714 15.711 1.00 29.91 160 GLY A C 1
ATOM 618 O O . GLY A 1 87 ? 80.902 11.781 15.196 1.00 30.01 160 GLY A O 1
ATOM 619 N N . HIS A 1 88 ? 79.421 10.760 16.563 1.00 32.07 161 HIS A N 1
ATOM 620 C CA . HIS A 1 88 ? 80.368 9.851 17.217 1.00 34.28 161 HIS A CA 1
ATOM 621 C C . HIS A 1 88 ? 81.127 8.876 16.304 1.00 35.12 161 HIS A C 1
ATOM 622 O O . HIS A 1 88 ? 82.326 8.632 16.517 1.00 35.84 161 HIS A O 1
ATOM 629 N N . ALA A 1 89 ? 80.430 8.305 15.320 1.00 35.88 162 ALA A N 1
ATOM 630 C CA . ALA A 1 89 ? 81.059 7.412 14.339 1.00 36.25 162 ALA A CA 1
ATOM 631 C C . ALA A 1 89 ? 81.357 8.194 13.060 1.00 36.29 162 ALA A C 1
ATOM 632 O O . ALA A 1 89 ? 81.333 7.654 11.946 1.00 36.86 162 ALA A O 1
ATOM 634 N N . ASP A 1 90 ? 81.644 9.480 13.255 1.00 35.72 163 ASP A N 1
ATOM 635 C CA . ASP A 1 90 ? 81.968 10.430 12.199 1.00 35.37 163 ASP A CA 1
ATOM 636 C C . ASP A 1 90 ? 80.868 10.600 11.159 1.00 34.06 163 ASP A C 1
ATOM 637 O O . ASP A 1 90 ? 81.133 10.862 9.983 1.00 33.90 163 ASP A O 1
ATOM 642 N N . GLU A 1 91 ? 79.630 10.445 11.612 1.00 32.77 164 GLU A N 1
ATOM 643 C CA . GLU A 1 91 ? 78.489 10.736 10.769 1.00 31.30 164 GLU A CA 1
ATOM 644 C C . GLU A 1 91 ? 78.326 12.247 10.669 1.00 29.62 164 GLU A C 1
ATOM 645 O O . GLU A 1 91 ? 78.067 12.920 11.673 1.00 29.28 164 GLU A O 1
ATOM 651 N N . GLU A 1 92 ? 78.527 12.765 9.461 1.00 27.23 165 GLU A N 1
ATOM 652 C CA . GLU A 1 92 ? 78.308 14.184 9.174 1.00 25.90 165 GLU A CA 1
ATOM 653 C C . GLU A 1 92 ? 76.843 14.416 8.825 1.00 23.79 165 GLU A C 1
ATOM 654 O O . GLU A 1 92 ? 76.231 13.614 8.114 1.00 23.30 165 GLU A O 1
ATOM 660 N N . ARG A 1 93 ? 76.283 15.502 9.347 1.00 23.08 166 ARG A N 1
ATOM 661 C CA . ARG A 1 93 ? 74.888 15.865 9.059 1.00 22.35 166 ARG A CA 1
ATOM 662 C C . ARG A 1 93 ? 74.778 17.373 8.950 1.00 22.10 166 ARG A C 1
ATOM 663 O O . ARG A 1 93 ? 75.609 18.102 9.510 1.00 21.67 166 ARG A O 1
ATOM 671 N N . ILE A 1 94 ? 73.718 17.835 8.283 1.00 21.09 167 ILE A N 1
ATOM 672 C CA . ILE A 1 94 ? 73.329 19.241 8.345 1.00 20.85 167 ILE A CA 1
ATOM 673 C C . ILE A 1 94 ? 72.134 19.345 9.299 1.00 20.65 167 ILE A C 1
ATOM 674 O O . ILE A 1 94 ? 71.174 18.573 9.191 1.00 20.27 167 ILE A O 1
ATOM 679 N N . VAL A 1 95 ? 72.194 20.323 10.196 1.00 20.33 168 VAL A N 1
ATOM 680 C CA . VAL A 1 95 ? 71.083 20.615 11.128 1.00 20.31 168 VAL A CA 1
ATOM 681 C C . VAL A 1 95 ? 70.741 22.110 11.103 1.00 19.93 168 VAL A C 1
ATOM 682 O O . VAL A 1 95 ? 71.572 22.950 10.724 1.00 19.95 168 VAL A O 1
ATOM 686 N N . TRP A 1 96 ? 69.501 22.437 11.460 1.00 19.79 169 TRP A N 1
ATOM 687 C CA . TRP A 1 96 ? 69.125 23.846 11.673 1.00 19.62 169 TRP A CA 1
ATOM 688 C C . TRP A 1 96 ? 69.710 24.327 13.011 1.00 19.77 169 TRP A C 1
ATOM 689 O O . TRP A 1 96 ? 69.806 23.526 13.954 1.00 20.52 169 TRP A O 1
ATOM 700 N N . LEU A 1 97 ? 70.061 25.612 13.094 1.00 20.25 170 LEU A N 1
ATOM 701 C CA . LEU A 1 97 ? 70.481 26.232 14.371 1.00 19.71 170 LEU A CA 1
ATOM 702 C C . LEU A 1 97 ? 69.281 26.843 15.084 1.00 20.01 170 LEU A C 1
ATOM 703 O O . LEU A 1 97 ? 68.533 27.639 14.486 1.00 21.14 170 LEU A O 1
ATOM 708 N N . ALA A 1 98 ? 69.050 26.444 16.334 1.00 19.98 171 ALA A N 1
ATOM 709 C CA . ALA A 1 98 ? 68.103 27.162 17.190 1.00 20.32 171 ALA A CA 1
ATOM 710 C C . ALA A 1 98 ? 68.599 28.558 17.565 1.00 20.73 171 ALA A C 1
ATOM 711 O O . ALA A 1 98 ? 69.799 28.821 17.522 1.00 21.24 171 ALA A O 1
ATOM 713 N N . ALA A 1 99 ? 67.679 29.445 17.937 1.00 20.96 172 ALA A N 1
ATOM 714 C CA . ALA A 1 99 ? 68.054 30.838 18.330 1.00 22.29 172 ALA A CA 1
ATOM 715 C C . ALA A 1 99 ? 69.277 30.989 19.266 1.00 22.76 172 ALA A C 1
ATOM 716 O O . ALA A 1 99 ? 70.149 31.824 18.987 1.00 23.08 172 ALA A O 1
ATOM 718 N N . PRO A 1 100 ? 69.354 30.198 20.370 1.00 23.19 173 PRO A N 1
ATOM 719 C CA . PRO A 1 100 ? 70.510 30.421 21.271 1.00 23.97 173 PRO A CA 1
ATOM 720 C C . PRO A 1 100 ? 71.869 30.240 20.585 1.00 24.50 173 PRO A C 1
ATOM 721 O O . PRO A 1 100 ? 72.850 30.911 20.957 1.00 25.00 173 PRO A O 1
ATOM 725 N N . LEU A 1 101 ? 71.947 29.323 19.625 1.00 23.83 174 LEU A N 1
ATOM 726 C CA . LEU A 1 101 ? 73.188 29.110 18.879 1.00 24.32 174 LEU A CA 1
ATOM 727 C C . LEU A 1 101 ? 73.442 30.198 17.857 1.00 25.51 174 LEU A C 1
ATOM 728 O O . LEU A 1 101 ? 74.582 30.634 17.695 1.00 27.14 174 LEU A O 1
ATOM 733 N N . ALA A 1 102 ? 72.396 30.609 17.139 1.00 26.17 175 ALA A N 1
ATOM 734 C CA . ALA A 1 102 ? 72.508 31.739 16.222 1.00 26.80 175 ALA A CA 1
ATOM 735 C C . ALA A 1 102 ? 72.863 33.042 16.966 1.00 28.05 175 ALA A C 1
ATOM 736 O O . ALA A 1 102 ? 73.581 33.876 16.413 1.00 27.98 175 ALA A O 1
ATOM 738 N N . ALA A 1 103 ? 72.380 33.192 18.210 1.00 29.44 176 ALA A N 1
ATOM 739 C CA . ALA A 1 103 ? 72.612 34.406 19.024 1.00 31.19 176 ALA A CA 1
ATOM 740 C C . ALA A 1 103 ? 74.085 34.649 19.321 1.00 32.84 176 ALA A C 1
ATOM 741 O O . ALA A 1 103 ? 74.531 35.809 19.401 1.00 33.34 176 ALA A O 1
ATOM 743 N N . VAL A 1 104 ? 74.838 33.568 19.500 1.00 34.45 177 VAL A N 1
ATOM 744 C CA . VAL A 1 104 ? 76.268 33.685 19.754 1.00 36.79 177 VAL A CA 1
ATOM 745 C C . VAL A 1 104 ? 77.128 33.492 18.508 1.00 38.56 177 VAL A C 1
ATOM 746 O O . VAL A 1 104 ? 78.252 33.974 18.469 1.00 38.94 177 VAL A O 1
ATOM 750 N N . PHE A 1 105 ? 76.601 32.791 17.500 1.00 40.80 178 PHE A N 1
ATOM 751 C CA . PHE A 1 105 ? 77.384 32.336 16.333 1.00 42.68 178 PHE A CA 1
ATOM 752 C C . PHE A 1 105 ? 78.927 32.560 16.543 1.00 44.33 178 PHE A C 1
ATOM 753 O O . PHE A 1 105 ? 79.613 33.279 15.786 1.00 45.41 178 PHE A O 1
ATOM 761 N N . ALA A 1 106 ? 79.420 31.959 17.647 1.00 45.70 179 ALA A N 1
ATOM 762 C CA . ALA A 1 106 ? 80.853 31.863 18.009 1.00 46.01 179 ALA A CA 1
ATOM 763 C C . ALA A 1 106 ? 81.195 30.687 18.958 1.00 46.46 179 ALA A C 1
ATOM 764 O O . ALA A 1 106 ? 81.819 30.932 19.994 1.00 44.85 179 ALA A O 1
ATOM 766 N N . ASP A 1 107 ? 80.935 29.412 18.604 1.00 47.06 180 ASP A N 1
ATOM 767 C CA . ASP A 1 107 ? 80.840 28.875 17.247 1.00 47.55 180 ASP A CA 1
ATOM 768 C C . ASP A 1 107 ? 81.920 29.560 16.443 1.00 47.49 180 ASP A C 1
ATOM 769 O O . ASP A 1 107 ? 81.624 30.554 15.791 1.00 47.79 180 ASP A O 1
ATOM 774 N N . PRO A 1 108 ? 83.171 29.041 16.447 1.00 47.42 181 PRO A N 1
ATOM 775 C CA . PRO A 1 108 ? 84.015 27.838 16.506 1.00 46.91 181 PRO A CA 1
ATOM 776 C C . PRO A 1 108 ? 83.397 26.433 16.402 1.00 46.13 181 PRO A C 1
ATOM 777 O O . PRO A 1 108 ? 82.572 26.077 17.232 1.00 45.70 181 PRO A O 1
ATOM 781 N N . GLU A 1 109 ? 83.814 25.607 15.434 1.00 45.66 182 GLU A N 1
ATOM 782 C CA . GLU A 1 109 ? 84.873 25.852 14.464 1.00 45.85 182 GLU A CA 1
ATOM 783 C C . GLU A 1 109 ? 84.469 26.871 13.424 1.00 45.58 182 GLU A C 1
ATOM 784 O O . GLU A 1 109 ? 84.321 28.044 13.739 1.00 46.29 182 GLU A O 1
ATOM 786 N N . GLY A 1 127 ? 84.231 22.956 16.424 1.00 21.68 200 GLY A N 1
ATOM 787 C CA . GLY A 1 127 ? 84.847 22.173 17.555 1.00 22.18 200 GLY A CA 1
ATOM 788 C C . GLY A 1 127 ? 83.975 22.233 18.794 1.00 22.22 200 GLY A C 1
ATOM 789 O O . GLY A 1 127 ? 84.153 21.424 19.721 1.00 22.56 200 GLY A O 1
ATOM 790 N N . ASP A 1 128 ? 83.049 23.200 18.814 1.00 22.11 201 ASP A N 1
ATOM 791 C CA . ASP A 1 128 ? 82.060 23.327 19.892 1.00 21.66 201 ASP A CA 1
ATOM 792 C C . ASP A 1 128 ? 81.220 22.041 19.944 1.00 22.44 201 ASP A C 1
ATOM 793 O O . ASP A 1 128 ? 80.907 21.466 18.893 1.00 21.81 201 ASP A O 1
ATOM 798 N N . SER A 1 129 ? 80.886 21.585 21.155 1.00 22.37 202 SER A N 1
ATOM 799 C CA . SER A 1 129 ? 79.978 20.447 21.330 1.00 22.14 202 SER A CA 1
ATOM 800 C C . SER A 1 129 ? 78.554 20.963 21.372 1.00 21.72 202 SER A C 1
ATOM 801 O O . SER A 1 129 ? 78.238 21.878 22.131 1.00 21.45 202 SER A O 1
ATOM 804 N N . LEU A 1 130 ? 77.690 20.371 20.546 1.00 21.18 203 LEU A N 1
ATOM 805 C CA . LEU A 1 130 ? 76.309 20.802 20.485 1.00 21.20 203 LEU A CA 1
ATOM 806 C C . LEU A 1 130 ? 75.351 19.668 20.820 1.00 19.80 203 LEU A C 1
ATOM 807 O O . LEU A 1 130 ? 75.517 18.557 20.332 1.00 20.33 203 LEU A O 1
ATOM 812 N N . LEU A 1 131 ? 74.351 19.979 21.639 1.00 18.90 204 LEU A N 1
ATOM 813 C CA . LEU A 1 131 ? 73.203 19.119 21.857 1.00 19.57 204 LEU A CA 1
ATOM 814 C C . LEU A 1 131 ? 72.348 19.169 20.583 1.00 20.22 204 LEU A C 1
ATOM 815 O O . LEU A 1 131 ? 71.961 20.256 20.124 1.00 20.53 204 LEU A O 1
ATOM 820 N N . VAL A 1 132 ? 72.098 18.003 20.010 1.00 20.00 205 VAL A N 1
ATOM 821 C CA . VAL A 1 132 ? 71.367 17.876 18.727 1.00 20.34 205 VAL A CA 1
ATOM 822 C C . VAL A 1 132 ? 70.254 16.840 18.834 1.00 19.94 205 VAL A C 1
ATOM 823 O O . VAL A 1 132 ? 70.261 15.943 19.702 1.00 20.65 205 VAL A O 1
ATOM 827 N N . ASP A 1 133 ? 69.272 17.003 17.952 1.00 19.13 206 ASP A N 1
ATOM 828 C CA . ASP A 1 133 ? 68.270 15.988 17.699 1.00 19.53 206 ASP A CA 1
ATOM 829 C C . ASP A 1 133 ? 68.411 15.718 16.211 1.00 19.95 206 ASP A C 1
ATOM 830 O O . ASP A 1 133 ? 67.964 16.528 15.383 1.00 19.52 206 ASP A O 1
ATOM 835 N N . THR A 1 134 ? 69.071 14.616 15.868 1.00 20.09 207 THR A N 1
ATOM 836 C CA . THR A 1 134 ? 69.367 14.342 14.458 1.00 20.97 207 THR A CA 1
ATOM 837 C C . THR A 1 134 ? 68.138 13.883 13.672 1.00 20.92 207 THR A C 1
ATOM 838 O O . THR A 1 134 ? 68.119 13.994 12.460 1.00 22.28 207 THR A O 1
ATOM 842 N N . LYS A 1 135 ? 67.114 13.361 14.343 1.00 20.29 208 LYS A N 1
ATOM 843 C CA . LYS A 1 135 ? 65.886 12.977 13.631 1.00 20.85 208 LYS A CA 1
ATOM 844 C C . LYS A 1 135 ? 65.102 14.222 13.183 1.00 20.39 208 LYS A C 1
ATOM 845 O O . LYS A 1 135 ? 64.653 14.315 12.017 1.00 20.41 208 LYS A O 1
ATOM 851 N N . ALA A 1 136 ? 64.961 15.172 14.109 1.00 19.54 209 ALA A N 1
ATOM 852 C CA . ALA A 1 136 ? 64.262 16.428 13.845 1.00 19.38 209 ALA A CA 1
ATOM 853 C C . ALA A 1 136 ? 65.141 17.364 13.013 1.00 19.38 209 ALA A C 1
ATOM 854 O O . ALA A 1 136 ? 64.615 18.262 12.361 1.00 20.03 209 ALA A O 1
ATOM 856 N N . GLY A 1 137 ? 66.456 17.141 13.051 1.00 19.28 210 GLY A N 1
ATOM 857 C CA . GLY A 1 137 ? 67.409 17.965 12.270 1.00 18.06 210 GLY A CA 1
ATOM 858 C C . GLY A 1 137 ? 67.759 19.305 12.928 1.00 17.61 210 GLY A C 1
ATOM 859 O O . GLY A 1 137 ? 67.896 20.305 12.210 1.00 17.41 210 GLY A O 1
ATOM 860 N N . TYR A 1 138 ? 67.914 19.325 14.251 1.00 18.28 211 TYR A N 1
ATOM 861 C CA . TYR A 1 138 ? 68.158 20.567 15.007 1.00 17.03 211 TYR A CA 1
ATOM 862 C C . TYR A 1 138 ? 69.359 20.485 15.944 1.00 18.35 211 TYR A C 1
ATOM 863 O O . TYR A 1 138 ? 69.635 19.423 16.508 1.00 18.09 211 TYR A O 1
ATOM 872 N N . ALA A 1 139 ? 70.046 21.618 16.092 1.00 17.87 212 ALA A N 1
ATOM 873 C CA . ALA A 1 139 ? 71.035 21.809 17.155 1.00 17.63 212 ALA A CA 1
ATOM 874 C C . ALA A 1 139 ? 70.466 22.870 18.097 1.00 18.27 212 ALA A C 1
ATOM 875 O O . ALA A 1 139 ? 70.012 23.939 17.634 1.00 18.20 212 ALA A O 1
ATOM 877 N N . PHE A 1 140 ? 70.571 22.629 19.405 1.00 19.04 213 PHE A N 1
ATOM 878 C CA . PHE A 1 140 ? 69.866 23.461 20.387 1.00 17.96 213 PHE A CA 1
ATOM 879 C C . PHE A 1 140 ? 70.724 24.284 21.336 1.00 19.20 213 PHE A C 1
ATOM 880 O O . PHE A 1 140 ? 70.312 25.368 21.728 1.00 18.89 213 PHE A O 1
ATOM 888 N N . GLU A 1 141 ? 71.854 23.704 21.751 1.00 19.35 214 GLU A N 1
ATOM 889 C CA . GLU A 1 141 ? 72.608 24.199 22.905 1.00 20.19 214 GLU A CA 1
ATOM 890 C C . GLU A 1 141 ? 74.081 23.844 22.763 1.00 20.50 214 GLU A C 1
ATOM 891 O O . GLU A 1 141 ? 74.424 22.775 22.268 1.00 21.77 214 GLU A O 1
ATOM 897 N N . ARG A 1 142 ? 74.954 24.738 23.208 1.00 20.85 215 ARG A N 1
ATOM 898 C CA . ARG A 1 142 ? 76.371 24.430 23.280 1.00 21.62 215 ARG A CA 1
ATOM 899 C C . ARG A 1 142 ? 76.726 23.935 24.690 1.00 22.38 215 ARG A C 1
ATOM 900 O O . ARG A 1 142 ? 76.293 24.517 25.680 1.00 21.75 215 ARG A O 1
ATOM 908 N N . ILE A 1 143 ? 77.507 22.854 24.748 1.00 22.70 216 ILE A N 1
ATOM 909 C CA . ILE A 1 143 ? 77.854 22.140 25.967 1.00 24.60 216 ILE A CA 1
ATOM 910 C C . ILE A 1 143 ? 79.341 22.377 26.181 1.00 25.98 216 ILE A C 1
ATOM 911 O O . ILE A 1 143 ? 80.146 22.024 25.313 1.00 25.22 216 ILE A O 1
ATOM 916 N N . PRO A 1 144 ? 79.713 22.983 27.328 1.00 27.66 217 PRO A N 1
ATOM 917 C CA . PRO A 1 144 ? 81.133 23.132 27.633 1.00 29.62 217 PRO A CA 1
ATOM 918 C C . PRO A 1 144 ? 81.831 21.778 27.607 1.00 31.44 217 PRO A C 1
ATOM 919 O O . PRO A 1 144 ? 81.211 20.755 27.872 1.00 31.23 217 PRO A O 1
ATOM 923 N N . LYS A 1 145 ? 83.113 21.776 27.275 1.00 34.35 218 LYS A N 1
ATOM 924 C CA . LYS A 1 145 ? 83.868 20.529 27.159 1.00 37.04 218 LYS A CA 1
ATOM 925 C C . LYS A 1 145 ? 84.473 19.930 28.445 1.00 38.31 218 LYS A C 1
ATOM 926 O O . LYS A 1 145 ? 84.479 18.701 28.549 1.00 38.49 218 LYS A O 1
ATOM 932 N N . ALA A 1 146 ? 84.983 20.684 29.435 1.00 39.92 219 ALA A N 1
ATOM 933 C CA . ALA A 1 146 ? 85.112 22.163 29.635 1.00 41.89 219 ALA A CA 1
ATOM 934 C C . ALA A 1 146 ? 84.180 22.748 30.717 1.00 42.77 219 ALA A C 1
ATOM 935 O O . ALA A 1 146 ? 83.184 22.125 31.094 1.00 43.02 219 ALA A O 1
ATOM 937 N N . GLU A 1 147 ? 84.539 23.935 31.215 1.00 43.85 220 GLU A N 1
ATOM 938 C CA . GLU A 1 147 ? 83.875 24.595 32.360 1.00 44.63 220 GLU A CA 1
ATOM 939 C C . GLU A 1 147 ? 83.673 23.704 33.594 1.00 44.82 220 GLU A C 1
ATOM 940 O O . GLU A 1 147 ? 82.696 22.952 33.686 1.00 45.24 220 GLU A O 1
ATOM 946 N N . PRO B 1 7 ? 45.336 16.696 9.985 1.00 20.34 80 PRO B N 1
ATOM 947 C CA . PRO B 1 7 ? 46.797 16.781 9.799 1.00 19.51 80 PRO B CA 1
ATOM 948 C C . PRO B 1 7 ? 47.231 16.300 8.429 1.00 19.30 80 PRO B C 1
ATOM 949 O O . PRO B 1 7 ? 46.523 15.502 7.803 1.00 20.07 80 PRO B O 1
ATOM 953 N N . SER B 1 8 ? 48.371 16.797 7.957 1.00 18.10 81 SER B N 1
ATOM 954 C CA . SER B 1 8 ? 48.970 16.291 6.707 1.00 16.58 81 SER B CA 1
ATOM 955 C C . SER B 1 8 ? 50.268 15.573 7.059 1.00 15.49 81 SER B C 1
ATOM 956 O O . SER B 1 8 ? 50.942 15.932 8.049 1.00 16.53 81 SER B O 1
ATOM 959 N N . GLY B 1 9 ? 50.641 14.606 6.216 1.00 15.67 82 GLY B N 1
ATOM 960 C CA . GLY B 1 9 ? 51.967 13.994 6.247 1.00 15.36 82 GLY B CA 1
ATOM 961 C C . GLY B 1 9 ? 52.769 14.420 5.039 1.00 15.83 82 GLY B C 1
ATOM 962 O O . GLY B 1 9 ? 52.295 15.254 4.228 1.00 16.07 82 GLY B O 1
ATOM 963 N N . TYR B 1 10 ? 53.952 13.827 4.902 1.00 15.12 83 TYR B N 1
ATOM 964 C CA . TYR B 1 10 ? 54.849 14.206 3.834 1.00 15.00 83 TYR B CA 1
ATOM 965 C C . TYR B 1 10 ? 55.547 12.988 3.267 1.00 15.61 83 TYR B C 1
ATOM 966 O O . TYR B 1 10 ? 55.623 11.928 3.923 1.00 16.68 83 TYR B O 1
ATOM 975 N N . GLY B 1 11 ? 56.075 13.156 2.068 1.00 15.78 84 GLY B N 1
ATOM 976 C CA . GLY B 1 11 ? 56.880 12.113 1.454 1.00 15.51 84 GLY B CA 1
ATOM 977 C C . GLY B 1 11 ? 57.826 12.708 0.443 1.00 15.35 84 GLY B C 1
ATOM 978 O O . GLY B 1 11 ? 57.790 13.922 0.157 1.00 16.21 84 GLY B O 1
ATOM 979 N N . VAL B 1 12 ? 58.667 11.851 -0.131 1.00 15.43 85 VAL B N 1
ATOM 980 C CA . VAL B 1 12 ? 59.634 12.288 -1.144 1.00 15.56 85 VAL B CA 1
ATOM 981 C C . VAL B 1 12 ? 59.140 11.781 -2.515 1.00 14.94 85 VAL B C 1
ATOM 982 O O . VAL B 1 12 ? 58.891 10.568 -2.706 1.00 15.61 85 VAL B O 1
ATOM 986 N N . LEU B 1 13 ? 58.987 12.706 -3.458 1.00 14.93 86 LEU B N 1
ATOM 987 C CA . LEU B 1 13 ? 58.553 12.335 -4.813 1.00 15.43 86 LEU B CA 1
ATOM 988 C C . LEU B 1 13 ? 59.625 11.527 -5.542 1.00 15.89 86 LEU B C 1
ATOM 989 O O . LEU B 1 13 ? 60.776 11.978 -5.651 1.00 16.60 86 LEU B O 1
ATOM 994 N N . LEU B 1 14 ? 59.234 10.358 -6.053 1.00 16.08 87 LEU B N 1
ATOM 995 C CA . LEU B 1 14 ? 60.174 9.497 -6.795 1.00 16.31 87 LEU B CA 1
ATOM 996 C C . LEU B 1 14 ? 59.995 9.480 -8.312 1.00 18.38 87 LEU B C 1
ATOM 997 O O . LEU B 1 14 ? 60.987 9.408 -9.036 1.00 20.15 87 LEU B O 1
ATOM 1002 N N . SER B 1 15 ? 58.754 9.508 -8.793 1.00 17.71 88 SER B N 1
ATOM 1003 C CA . SER B 1 15 ? 58.522 9.485 -10.258 1.00 18.23 88 SER B CA 1
ATOM 1004 C C . SER B 1 15 ? 57.114 9.957 -10.539 1.00 18.02 88 SER B C 1
ATOM 1005 O O . SER B 1 15 ? 56.244 9.925 -9.653 1.00 17.70 88 SER B O 1
ATOM 1008 N N . VAL B 1 16 ? 56.902 10.434 -11.764 1.00 17.61 89 VAL B N 1
ATOM 1009 C CA . VAL B 1 16 ? 55.601 10.878 -12.250 1.00 17.29 89 VAL B CA 1
ATOM 1010 C C . VAL B 1 16 ? 55.236 10.003 -13.427 1.00 18.18 89 VAL B C 1
ATOM 1011 O O . VAL B 1 16 ? 56.034 9.827 -14.369 1.00 18.61 89 VAL B O 1
ATOM 1015 N N . HIS B 1 17 ? 54.039 9.436 -13.359 1.00 18.45 90 HIS B N 1
ATOM 1016 C CA . HIS B 1 17 ? 53.589 8.510 -14.426 1.00 20.23 90 HIS B CA 1
ATOM 1017 C C . HIS B 1 17 ? 52.785 9.224 -15.511 1.00 21.04 90 HIS B C 1
ATOM 1018 O O . HIS B 1 17 ? 52.287 10.339 -15.289 1.00 20.88 90 HIS B O 1
ATOM 1025 N N . GLU B 1 18 ? 52.656 8.569 -16.676 1.00 22.36 91 GLU B N 1
ATOM 1026 C CA . GLU B 1 18 ? 51.880 9.098 -17.805 1.00 23.99 91 GLU B CA 1
ATOM 1027 C C . GLU B 1 18 ? 50.434 9.413 -17.409 1.00 23.73 91 GLU B C 1
ATOM 1028 O O . GLU B 1 18 ? 49.847 10.366 -17.921 1.00 24.93 91 GLU B O 1
ATOM 1034 N N . ASP B 1 19 ? 49.873 8.625 -16.494 1.00 23.07 92 ASP B N 1
ATOM 1035 C CA . ASP B 1 19 ? 48.483 8.791 -16.040 1.00 22.88 92 ASP B CA 1
ATOM 1036 C C . ASP B 1 19 ? 48.309 9.795 -14.892 1.00 22.99 92 ASP B C 1
ATOM 1037 O O . ASP B 1 19 ? 47.219 9.919 -14.324 1.00 23.33 92 ASP B O 1
ATOM 1042 N N . LYS B 1 20 ? 49.396 10.500 -14.573 1.00 22.74 93 LYS B N 1
ATOM 1043 C CA . LYS B 1 20 ? 49.427 11.619 -13.611 1.00 23.07 93 LYS B CA 1
ATOM 1044 C C . LYS B 1 20 ? 49.449 11.159 -12.157 1.00 21.97 93 LYS B C 1
ATOM 1045 O O . LYS B 1 20 ? 49.460 11.985 -11.242 1.00 21.93 93 LYS B O 1
ATOM 1051 N N . THR B 1 21 ? 49.467 9.852 -11.945 1.00 20.16 94 THR B N 1
ATOM 1052 C CA . THR B 1 21 ? 49.784 9.343 -10.595 1.00 19.46 94 THR B CA 1
ATOM 1053 C C . THR B 1 21 ? 51.283 9.490 -10.371 1.00 18.72 94 THR B C 1
ATOM 1054 O O . THR B 1 21 ? 52.053 9.714 -11.308 1.00 17.79 94 THR B O 1
ATOM 1058 N N . VAL B 1 22 ? 51.706 9.340 -9.116 1.00 16.65 95 VAL B N 1
ATOM 1059 C CA . VAL B 1 22 ? 53.099 9.540 -8.772 1.00 16.60 95 VAL B CA 1
ATOM 1060 C C . VAL B 1 22 ? 53.590 8.464 -7.799 1.00 16.40 95 VAL B C 1
ATOM 1061 O O . VAL B 1 22 ? 52.824 7.979 -6.952 1.00 17.12 95 VAL B O 1
ATOM 1065 N N . ASP B 1 23 ? 54.862 8.084 -7.918 1.00 16.03 96 ASP B N 1
ATOM 1066 C CA . ASP B 1 23 ? 55.452 7.228 -6.855 1.00 15.58 96 ASP B CA 1
ATOM 1067 C C . ASP B 1 23 ? 56.039 8.158 -5.800 1.00 16.11 96 ASP B C 1
ATOM 1068 O O . ASP B 1 23 ? 56.728 9.137 -6.127 1.00 16.36 96 ASP B O 1
ATOM 1073 N N . VAL B 1 24 ? 55.776 7.835 -4.540 1.00 15.08 97 VAL B N 1
ATOM 1074 C CA . VAL B 1 24 ? 56.248 8.659 -3.401 1.00 15.16 97 VAL B CA 1
ATOM 1075 C C . VAL B 1 24 ? 56.772 7.738 -2.341 1.00 15.70 97 VAL B C 1
ATOM 1076 O O . VAL B 1 24 ? 56.168 6.684 -2.074 1.00 16.15 97 VAL B O 1
ATOM 1080 N N . PHE B 1 25 ? 57.872 8.135 -1.708 1.00 14.36 98 PHE B N 1
ATOM 1081 C CA . PHE B 1 25 ? 58.383 7.391 -0.542 1.00 15.56 98 PHE B CA 1
ATOM 1082 C C . PHE B 1 25 ? 57.886 8.083 0.717 1.00 16.76 98 PHE B C 1
ATOM 1083 O O . PHE B 1 25 ? 58.271 9.228 1.010 1.00 16.02 98 PHE B O 1
ATOM 1091 N N . THR B 1 26 ? 57.045 7.380 1.463 1.00 16.99 99 THR B N 1
ATOM 1092 C CA . THR B 1 26 ? 56.365 7.986 2.615 1.00 18.79 99 THR B CA 1
ATOM 1093 C C . THR B 1 26 ? 56.076 6.885 3.641 1.00 18.78 99 THR B C 1
ATOM 1094 O O . THR B 1 26 ? 55.834 5.724 3.269 1.00 18.70 99 THR B O 1
ATOM 1098 N N . SER B 1 27 ? 56.161 7.265 4.912 1.00 20.42 100 SER B N 1
ATOM 1099 C CA . SER B 1 27 ? 55.969 6.294 5.999 1.00 22.19 100 SER B CA 1
ATOM 1100 C C . SER B 1 27 ? 56.829 5.029 5.750 1.00 21.66 100 SER B C 1
ATOM 1101 O O . SER B 1 27 ? 56.394 3.883 5.964 1.00 22.14 100 SER B O 1
ATOM 1104 N N . GLY B 1 28 ? 58.053 5.261 5.260 1.00 20.49 101 GLY B N 1
ATOM 1105 C CA . GLY B 1 28 ? 59.044 4.202 5.093 1.00 20.59 101 GLY B CA 1
ATOM 1106 C C . GLY B 1 28 ? 58.856 3.237 3.935 1.00 20.22 101 GLY B C 1
ATOM 1107 O O . GLY B 1 28 ? 59.509 2.192 3.874 1.00 21.44 101 GLY B O 1
ATOM 1108 N N . ARG B 1 29 ? 57.959 3.561 3.010 1.00 19.37 102 ARG B N 1
ATOM 1109 C CA . ARG B 1 29 ? 57.748 2.674 1.847 1.00 18.70 102 ARG B CA 1
ATOM 1110 C C . ARG B 1 29 ? 57.359 3.447 0.598 1.00 18.48 102 ARG B C 1
ATOM 1111 O O . ARG B 1 29 ? 56.901 4.575 0.674 1.00 16.61 102 ARG B O 1
ATOM 1119 N N . LYS B 1 30 ? 57.559 2.808 -0.541 1.00 18.91 103 LYS B N 1
ATOM 1120 C CA . LYS B 1 30 ? 57.137 3.371 -1.808 1.00 19.23 103 LYS B CA 1
ATOM 1121 C C . LYS B 1 30 ? 55.635 3.109 -2.043 1.00 17.60 103 LYS B C 1
ATOM 1122 O O . LYS B 1 30 ? 55.153 2.003 -1.808 1.00 17.19 103 LYS B O 1
ATOM 1128 N N . MET B 1 31 ? 54.908 4.139 -2.479 1.00 17.23 104 MET B N 1
ATOM 1129 C CA . MET B 1 31 ? 53.487 4.011 -2.827 1.00 18.50 104 MET B CA 1
ATOM 1130 C C . MET B 1 31 ? 53.190 4.759 -4.108 1.00 17.48 104 MET B C 1
ATOM 1131 O O . MET B 1 31 ? 53.898 5.714 -4.456 1.00 17.66 104 MET B O 1
ATOM 1136 N N . ARG B 1 32 ? 52.159 4.309 -4.826 1.00 15.62 105 ARG B N 1
ATOM 1137 C CA . ARG B 1 32 ? 51.682 5.059 -5.997 1.00 15.93 105 ARG B CA 1
ATOM 1138 C C . ARG B 1 32 ? 50.412 5.795 -5.618 1.00 16.73 105 ARG B C 1
ATOM 1139 O O . ARG B 1 32 ? 49.424 5.183 -5.196 1.00 18.02 105 ARG B O 1
ATOM 1147 N N . LEU B 1 33 ? 50.465 7.127 -5.756 1.00 16.60 106 LEU B N 1
ATOM 1148 C CA . LEU B 1 33 ? 49.449 8.008 -5.195 1.00 16.13 106 LEU B CA 1
ATOM 1149 C C . LEU B 1 33 ? 48.914 8.932 -6.269 1.00 16.47 106 LEU B C 1
ATOM 1150 O O . LEU B 1 33 ? 49.544 9.111 -7.330 1.00 16.44 106 LEU B O 1
ATOM 1155 N N . THR B 1 34 ? 47.736 9.482 -6.007 1.00 17.16 107 THR B N 1
ATOM 1156 C CA A THR B 1 34 ? 47.174 10.477 -6.938 0.50 17.48 107 THR B CA 1
ATOM 1157 C CA B THR B 1 34 ? 47.060 10.444 -6.882 0.50 17.70 107 THR B CA 1
ATOM 1158 C C . THR B 1 34 ? 47.371 11.865 -6.399 1.00 17.37 107 THR B C 1
ATOM 1159 O O . THR B 1 34 ? 47.633 12.047 -5.201 1.00 18.06 107 THR B O 1
ATOM 1166 N N . CYS B 1 35 ? 47.310 12.845 -7.311 1.00 17.59 108 CYS B N 1
ATOM 1167 C CA . CYS B 1 35 ? 47.462 14.254 -6.937 1.00 17.72 108 CYS B CA 1
ATOM 1168 C C . CYS B 1 35 ? 46.133 14.984 -7.032 1.00 18.69 108 CYS B C 1
ATOM 1169 O O . CYS B 1 35 ? 45.248 14.610 -7.827 1.00 17.83 108 CYS B O 1
ATOM 1172 N N . SER B 1 36 ? 45.983 16.021 -6.224 1.00 18.73 109 SER B N 1
ATOM 1173 C CA . SER B 1 36 ? 44.832 16.894 -6.346 1.00 21.11 109 SER B CA 1
ATOM 1174 C C . SER B 1 36 ? 44.779 17.454 -7.774 1.00 20.93 109 SER B C 1
ATOM 1175 O O . SER B 1 36 ? 45.826 17.668 -8.402 1.00 20.12 109 SER B O 1
ATOM 1178 N N . PRO B 1 37 ? 43.563 17.660 -8.310 1.00 22.22 110 PRO B N 1
ATOM 1179 C CA . PRO B 1 37 ? 43.430 18.237 -9.653 1.00 23.35 110 PRO B CA 1
ATOM 1180 C C . PRO B 1 37 ? 44.095 19.600 -9.843 1.00 24.52 110 PRO B C 1
ATOM 1181 O O . PRO B 1 37 ? 44.410 19.962 -10.985 1.00 25.48 110 PRO B O 1
ATOM 1185 N N . ASN B 1 38 ? 44.288 20.351 -8.762 1.00 25.04 111 ASN B N 1
ATOM 1186 C CA A ASN B 1 38 ? 44.893 21.683 -8.833 0.50 25.67 111 ASN B CA 1
ATOM 1187 C CA B ASN B 1 38 ? 44.893 21.678 -8.857 0.50 25.64 111 ASN B CA 1
ATOM 1188 C C . ASN B 1 38 ? 46.414 21.634 -9.022 1.00 25.38 111 ASN B C 1
ATOM 1189 O O . ASN B 1 38 ? 47.045 22.658 -9.335 1.00 26.07 111 ASN B O 1
ATOM 1198 N N . ILE B 1 39 ? 47.005 20.458 -8.802 1.00 23.27 112 ILE B N 1
ATOM 1199 C CA . ILE B 1 39 ? 48.453 20.269 -8.943 1.00 22.16 112 ILE B CA 1
ATOM 1200 C C . ILE B 1 39 ? 48.824 20.004 -10.408 1.00 21.83 112 ILE B C 1
ATOM 1201 O O . ILE B 1 39 ? 48.249 19.103 -11.060 1.00 21.21 112 ILE B O 1
ATOM 1206 N N . ASP B 1 40 ? 49.781 20.774 -10.927 1.00 20.87 113 ASP B N 1
ATOM 1207 C CA . ASP B 1 40 ? 50.264 20.547 -12.302 1.00 20.60 113 ASP B CA 1
ATOM 1208 C C . ASP B 1 40 ? 51.394 19.528 -12.258 1.00 19.87 113 ASP B C 1
ATOM 1209 O O . ASP B 1 40 ? 52.521 19.873 -11.910 1.00 19.86 113 ASP B O 1
ATOM 1214 N N . THR B 1 41 ? 51.094 18.264 -12.569 1.00 18.56 114 THR B N 1
ATOM 1215 C CA . THR B 1 41 ? 52.106 17.218 -12.410 1.00 18.65 114 THR B CA 1
ATOM 1216 C C . THR B 1 41 ? 53.287 17.393 -13.369 1.00 18.41 114 THR B C 1
ATOM 1217 O O . THR B 1 41 ? 54.394 16.926 -13.064 1.00 19.08 114 THR B O 1
ATOM 1221 N N . ASP B 1 42 ? 53.060 18.111 -14.470 1.00 18.84 115 ASP B N 1
ATOM 1222 C CA . ASP B 1 42 ? 54.117 18.358 -15.469 1.00 18.29 115 ASP B CA 1
ATOM 1223 C C . ASP B 1 42 ? 55.290 19.178 -14.877 1.00 19.07 115 ASP B C 1
ATOM 1224 O O . ASP B 1 42 ? 56.419 19.139 -15.407 1.00 20.46 115 ASP B O 1
ATOM 1229 N N . THR B 1 43 ? 55.028 19.917 -13.800 1.00 18.42 116 THR B N 1
ATOM 1230 C CA . THR B 1 43 ? 56.061 20.764 -13.182 1.00 19.19 116 THR B CA 1
ATOM 1231 C C . THR B 1 43 ? 56.654 20.228 -11.865 1.00 18.46 116 THR B C 1
ATOM 1232 O O . THR B 1 43 ? 57.499 20.905 -11.240 1.00 18.18 116 THR B O 1
ATOM 1236 N N . LEU B 1 44 ? 56.226 19.035 -11.464 1.00 18.01 117 LEU B N 1
ATOM 1237 C CA . LEU B 1 44 ? 56.838 18.383 -10.299 1.00 18.43 117 LEU B CA 1
ATOM 1238 C C . LEU B 1 44 ? 58.330 18.138 -10.545 1.00 19.06 117 LEU B C 1
ATOM 1239 O O . LEU B 1 44 ? 58.756 18.014 -11.713 1.00 20.82 117 LEU B O 1
ATOM 1244 N N . ALA B 1 45 ? 59.120 18.155 -9.469 1.00 18.71 118 ALA B N 1
ATOM 1245 C CA . ALA B 1 45 ? 60.564 17.941 -9.557 1.00 19.36 118 ALA B CA 1
ATOM 1246 C C . ALA B 1 45 ? 60.869 16.702 -8.727 1.00 18.83 118 ALA B C 1
ATOM 1247 O O . ALA B 1 45 ? 60.542 16.657 -7.551 1.00 19.86 118 ALA B O 1
ATOM 1249 N N . LEU B 1 46 ? 61.483 15.707 -9.358 1.00 18.70 119 LEU B N 1
ATOM 1250 C CA . LEU B 1 46 ? 61.764 14.466 -8.661 1.00 18.31 119 LEU B CA 1
ATOM 1251 C C . LEU B 1 46 ? 62.669 14.737 -7.457 1.00 16.86 119 LEU B C 1
ATOM 1252 O O . LEU B 1 46 ? 63.623 15.501 -7.527 1.00 16.95 119 LEU B O 1
ATOM 1257 N N . GLY B 1 47 ? 62.339 14.081 -6.360 1.00 16.38 120 GLY B N 1
ATOM 1258 C CA . GLY B 1 47 ? 63.121 14.221 -5.140 1.00 16.37 120 GLY B CA 1
ATOM 1259 C C . GLY B 1 47 ? 62.545 15.282 -4.196 1.00 16.68 120 GLY B C 1
ATOM 1260 O O . GLY B 1 47 ? 62.915 15.316 -3.024 1.00 16.67 120 GLY B O 1
ATOM 1261 N N . GLN B 1 48 ? 61.641 16.129 -4.697 1.00 16.73 121 GLN B N 1
ATOM 1262 C CA . GLN B 1 48 ? 61.076 17.140 -3.793 1.00 16.88 121 GLN B CA 1
ATOM 1263 C C . GLN B 1 48 ? 60.146 16.529 -2.780 1.00 17.38 121 GLN B C 1
ATOM 1264 O O . GLN B 1 48 ? 59.571 15.464 -3.014 1.00 17.56 121 GLN B O 1
ATOM 1270 N N . THR B 1 49 ? 60.035 17.205 -1.647 1.00 16.83 122 THR B N 1
ATOM 1271 C CA . THR B 1 49 ? 59.075 16.761 -0.618 1.00 17.74 122 THR B CA 1
ATOM 1272 C C . THR B 1 49 ? 57.680 17.182 -1.036 1.00 18.51 122 THR B C 1
ATOM 1273 O O . THR B 1 49 ? 57.468 18.317 -1.421 1.00 20.01 122 THR B O 1
ATOM 1277 N N . VAL B 1 50 ? 56.723 16.258 -0.911 1.00 16.17 123 VAL B N 1
ATOM 1278 C CA . VAL B 1 50 ? 55.321 16.529 -1.242 1.00 16.64 123 VAL B CA 1
ATOM 1279 C C . VAL B 1 50 ? 54.465 16.331 0.015 1.00 16.35 123 VAL B C 1
ATOM 1280 O O . VAL B 1 50 ? 54.814 15.529 0.895 1.00 16.04 123 VAL B O 1
ATOM 1284 N N . ARG B 1 51 ? 53.369 17.078 0.095 1.00 15.46 124 ARG B N 1
ATOM 1285 C CA . ARG B 1 51 ? 52.456 17.009 1.250 1.00 15.56 124 ARG B CA 1
ATOM 1286 C C . ARG B 1 51 ? 51.239 16.145 0.911 1.00 15.37 124 ARG B C 1
ATOM 1287 O O . ARG B 1 51 ? 50.673 16.261 -0.185 1.00 15.54 124 ARG B O 1
ATOM 1295 N N . LEU B 1 52 ? 50.856 15.274 1.844 1.00 15.25 125 LEU B N 1
ATOM 1296 C CA . LEU B 1 52 ? 49.788 14.298 1.640 1.00 16.05 125 LEU B CA 1
ATOM 1297 C C . LEU B 1 52 ? 48.666 14.591 2.622 1.00 16.69 125 LEU B C 1
ATOM 1298 O O . LEU B 1 52 ? 48.930 14.854 3.804 1.00 16.85 125 LEU B O 1
ATOM 1303 N N . ASN B 1 53 ? 47.429 14.525 2.158 1.00 15.98 126 ASN B N 1
ATOM 1304 C CA . ASN B 1 53 ? 46.297 14.553 3.099 1.00 16.50 126 ASN B CA 1
ATOM 1305 C C . ASN B 1 53 ? 46.085 13.167 3.724 1.00 17.35 126 ASN B C 1
ATOM 1306 O O . ASN B 1 53 ? 46.861 12.223 3.479 1.00 17.87 126 ASN B O 1
ATOM 1311 N N . GLU B 1 54 ? 45.064 13.048 4.572 1.00 18.20 127 GLU B N 1
ATOM 1312 C CA . GLU B 1 54 ? 44.872 11.815 5.330 1.00 20.50 127 GLU B CA 1
ATOM 1313 C C . GLU B 1 54 ? 44.582 10.640 4.366 1.00 20.02 127 GLU B C 1
ATOM 1314 O O . GLU B 1 54 ? 44.925 9.490 4.654 1.00 21.49 127 GLU B O 1
ATOM 1320 N N . ALA B 1 55 ? 43.976 10.943 3.223 1.00 19.66 128 ALA B N 1
ATOM 1321 C CA . ALA B 1 55 ? 43.669 9.949 2.188 1.00 19.55 128 ALA B CA 1
ATOM 1322 C C . ALA B 1 55 ? 44.882 9.610 1.299 1.00 19.85 128 ALA B C 1
ATOM 1323 O O . ALA B 1 55 ? 44.796 8.761 0.388 1.00 19.75 128 ALA B O 1
ATOM 1325 N N . LEU B 1 56 ? 46.008 10.260 1.584 1.00 18.60 129 LEU B N 1
ATOM 1326 C CA . LEU B 1 56 ? 47.274 10.083 0.853 1.00 18.64 129 LEU B CA 1
ATOM 1327 C C . LEU B 1 56 ? 47.241 10.668 -0.567 1.00 17.88 129 LEU B C 1
ATOM 1328 O O . LEU B 1 56 ? 48.042 10.271 -1.427 1.00 18.87 129 LEU B O 1
ATOM 1333 N N . THR B 1 57 ? 46.347 11.621 -0.793 1.00 16.59 130 THR B N 1
ATOM 1334 C CA . THR B 1 57 ? 46.423 12.407 -2.023 1.00 16.38 130 THR B CA 1
ATOM 1335 C C . THR B 1 57 ? 47.526 13.471 -1.880 1.00 16.68 130 THR B C 1
ATOM 1336 O O . THR B 1 57 ? 47.643 14.108 -0.808 1.00 16.40 130 THR B O 1
ATOM 1340 N N . ILE B 1 58 ? 48.317 13.679 -2.948 1.00 15.77 131 ILE B N 1
ATOM 1341 C CA . ILE B 1 58 ? 49.293 14.794 -2.953 1.00 16.38 131 ILE B CA 1
ATOM 1342 C C . ILE B 1 58 ? 48.534 16.103 -3.118 1.00 16.75 131 ILE B C 1
ATOM 1343 O O . ILE B 1 58 ? 47.837 16.318 -4.128 1.00 16.81 131 ILE B O 1
ATOM 1348 N N . VAL B 1 59 ? 48.671 16.979 -2.114 1.00 15.12 132 VAL B N 1
ATOM 1349 C CA . VAL B 1 59 ? 47.928 18.246 -2.110 1.00 16.64 132 VAL B CA 1
ATOM 1350 C C . VAL B 1 59 ? 48.832 19.479 -2.260 1.00 16.04 132 VAL B C 1
ATOM 1351 O O . VAL B 1 59 ? 48.345 20.600 -2.486 1.00 17.59 132 VAL B O 1
ATOM 1355 N N . GLU B 1 60 ? 50.144 19.283 -2.180 1.00 16.13 133 GLU B N 1
ATOM 1356 C CA . GLU B 1 60 ? 51.089 20.414 -2.280 1.00 17.03 133 GLU B CA 1
ATOM 1357 C C . GLU B 1 60 ? 52.480 19.884 -2.586 1.00 17.51 133 GLU B C 1
ATOM 1358 O O . GLU B 1 60 ? 52.845 18.799 -2.131 1.00 18.14 133 GLU B O 1
ATOM 1364 N N . ALA B 1 61 ? 53.221 20.614 -3.414 1.00 17.36 134 ALA B N 1
ATOM 1365 C CA . ALA B 1 61 ? 54.613 20.329 -3.638 1.00 19.30 134 ALA B CA 1
ATOM 1366 C C . ALA B 1 61 ? 55.472 21.321 -2.847 1.00 20.38 134 ALA B C 1
ATOM 1367 O O . ALA B 1 61 ? 55.201 22.525 -2.821 1.00 22.01 134 ALA B O 1
ATOM 1369 N N . GLY B 1 62 ? 56.501 20.801 -2.201 1.00 20.40 135 GLY B N 1
ATOM 1370 C CA . GLY B 1 62 ? 57.434 21.622 -1.455 1.00 20.75 135 GLY B CA 1
ATOM 1371 C C . GLY B 1 62 ? 58.767 21.651 -2.170 1.00 21.21 135 GLY B C 1
ATOM 1372 O O . GLY B 1 62 ? 58.833 21.521 -3.377 1.00 22.99 135 GLY B O 1
ATOM 1373 N N . THR B 1 63 ? 59.828 21.877 -1.418 1.00 21.65 136 THR B N 1
ATOM 1374 C CA . THR B 1 63 ? 61.153 21.909 -2.023 1.00 22.87 136 THR B CA 1
ATOM 1375 C C . THR B 1 63 ? 61.918 20.684 -1.513 1.00 21.46 136 THR B C 1
ATOM 1376 O O . THR B 1 63 ? 61.341 19.739 -0.928 1.00 21.86 136 THR B O 1
ATOM 1380 N N . TYR B 1 64 ? 63.214 20.654 -1.755 1.00 20.04 137 TYR B N 1
ATOM 1381 C CA . TYR B 1 64 ? 64.015 19.518 -1.341 1.00 18.34 137 TYR B CA 1
ATOM 1382 C C . TYR B 1 64 ? 64.328 19.644 0.121 1.00 17.92 137 TYR B C 1
ATOM 1383 O O . TYR B 1 64 ? 64.362 20.771 0.655 1.00 19.07 137 TYR B O 1
ATOM 1392 N N . GLU B 1 65 ? 64.604 18.500 0.747 1.00 18.94 138 GLU B N 1
ATOM 1393 C CA . GLU B 1 65 ? 65.086 18.478 2.139 1.00 19.19 138 GLU B CA 1
ATOM 1394 C C . GLU B 1 65 ? 66.302 19.406 2.273 1.00 18.64 138 GLU B C 1
ATOM 1395 O O . GLU B 1 65 ? 67.140 19.486 1.357 1.00 19.70 138 GLU B O 1
ATOM 1401 N N . GLN B 1 66 ? 66.360 20.120 3.397 1.00 18.32 139 GLN B N 1
ATOM 1402 C CA . GLN B 1 66 ? 67.468 21.060 3.655 1.00 17.94 139 GLN B CA 1
ATOM 1403 C C . GLN B 1 66 ? 68.382 20.658 4.805 1.00 17.54 139 GLN B C 1
ATOM 1404 O O . GLN B 1 66 ? 69.415 21.299 5.043 1.00 17.08 139 GLN B O 1
ATOM 1410 N N . VAL B 1 67 ? 68.004 19.610 5.526 1.00 16.78 140 VAL B N 1
ATOM 1411 C CA . VAL B 1 67 ? 68.809 19.094 6.638 1.00 17.02 140 VAL B CA 1
ATOM 1412 C C . VAL B 1 67 ? 68.800 17.566 6.543 1.00 16.64 140 VAL B C 1
ATOM 1413 O O . VAL B 1 67 ? 67.923 16.981 5.879 1.00 18.55 140 VAL B O 1
ATOM 1417 N N . GLY B 1 68 ? 69.776 16.937 7.184 1.00 16.75 141 GLY B N 1
ATOM 1418 C CA . GLY B 1 68 ? 69.882 15.478 7.166 1.00 17.60 141 GLY B CA 1
ATOM 1419 C C . GLY B 1 68 ? 71.310 14.996 6.947 1.00 17.22 141 GLY B C 1
ATOM 1420 O O . GLY B 1 68 ? 72.272 15.725 7.187 1.00 18.17 141 GLY B O 1
ATOM 1421 N N . GLU B 1 69 ? 71.422 13.764 6.461 1.00 17.79 142 GLU B N 1
ATOM 1422 C CA . GLU B 1 69 ? 72.697 13.070 6.320 1.00 19.05 142 GLU B CA 1
ATOM 1423 C C . GLU B 1 69 ? 73.570 13.685 5.231 1.00 18.81 142 GLU B C 1
ATOM 1424 O O . GLU B 1 69 ? 73.065 14.140 4.210 1.00 17.56 142 GLU B O 1
ATOM 1430 N N . ILE B 1 70 ? 74.875 13.704 5.478 1.00 18.82 143 ILE B N 1
ATOM 1431 C CA . ILE B 1 70 ? 75.849 14.040 4.466 1.00 18.00 143 ILE B CA 1
ATOM 1432 C C . ILE B 1 70 ? 76.623 12.789 4.050 1.00 19.01 143 ILE B C 1
ATOM 1433 O O . ILE B 1 70 ? 77.036 11.965 4.902 1.00 20.35 143 ILE B O 1
ATOM 1438 N N . SER B 1 71 ? 76.820 12.661 2.746 1.00 18.72 144 SER B N 1
ATOM 1439 C CA A SER B 1 71 ? 77.638 11.597 2.188 0.50 18.74 144 SER B CA 1
ATOM 1440 C CA B SER B 1 71 ? 77.660 11.605 2.203 0.50 18.35 144 SER B CA 1
ATOM 1441 C C . SER B 1 71 ? 78.585 12.211 1.163 1.00 18.59 144 SER B C 1
ATOM 1442 O O . SER B 1 71 ? 78.305 13.292 0.614 1.00 18.39 144 SER B O 1
ATOM 1447 N N . THR B 1 72 ? 79.690 11.519 0.905 1.00 18.33 145 THR B N 1
ATOM 1448 C CA . THR B 1 72 ? 80.698 12.011 -0.025 1.00 18.64 145 THR B CA 1
ATOM 1449 C C . THR B 1 72 ? 80.538 11.364 -1.391 1.00 18.08 145 THR B C 1
ATOM 1450 O O . THR B 1 72 ? 80.446 10.143 -1.502 1.00 18.23 145 THR B O 1
ATOM 1454 N N . LEU B 1 73 ? 80.501 12.191 -2.426 1.00 18.19 146 LEU B N 1
ATOM 1455 C CA . LEU B 1 73 ? 80.422 11.690 -3.791 1.00 19.01 146 LEU B CA 1
ATOM 1456 C C . LEU B 1 73 ? 81.663 10.870 -4.191 1.00 19.98 146 LEU B C 1
ATOM 1457 O O . LEU B 1 73 ? 82.804 11.309 -3.994 1.00 19.51 146 LEU B O 1
ATOM 1462 N N . ARG B 1 74 ? 81.425 9.680 -4.731 1.00 21.80 147 ARG B N 1
ATOM 1463 C CA . ARG B 1 74 ? 82.496 8.870 -5.331 1.00 24.50 147 ARG B CA 1
ATOM 1464 C C . ARG B 1 74 ? 82.534 9.000 -6.851 1.00 25.12 147 ARG B C 1
ATOM 1465 O O . ARG B 1 74 ? 83.593 9.228 -7.435 1.00 25.49 147 ARG B O 1
ATOM 1473 N N . GLU B 1 75 ? 81.375 8.824 -7.480 1.00 25.54 148 GLU B N 1
ATOM 1474 C CA . GLU B 1 75 ? 81.235 8.887 -8.931 1.00 26.87 148 GLU B CA 1
ATOM 1475 C C . GLU B 1 75 ? 79.775 8.996 -9.316 1.00 26.14 148 GLU B C 1
ATOM 1476 O O . GLU B 1 75 ? 78.902 8.357 -8.705 1.00 26.76 148 GLU B O 1
ATOM 1482 N N . VAL B 1 76 ? 79.506 9.823 -10.318 1.00 25.71 149 VAL B N 1
ATOM 1483 C CA . VAL B 1 76 ? 78.234 9.782 -11.003 1.00 24.82 149 VAL B CA 1
ATOM 1484 C C . VAL B 1 76 ? 78.249 8.573 -11.943 1.00 24.40 149 VAL B C 1
ATOM 1485 O O . VAL B 1 76 ? 79.232 8.338 -12.652 1.00 24.37 149 VAL B O 1
ATOM 1489 N N . LEU B 1 77 ? 77.170 7.794 -11.894 1.00 24.18 150 LEU B N 1
ATOM 1490 C CA . LEU B 1 77 ? 77.031 6.602 -12.715 1.00 25.21 150 LEU B CA 1
ATOM 1491 C C . LEU B 1 77 ? 76.887 6.953 -14.187 1.00 25.24 150 LEU B C 1
ATOM 1492 O O . LEU B 1 77 ? 76.592 8.098 -14.554 1.00 25.32 150 LEU B O 1
ATOM 1497 N N . ASP B 1 78 ? 77.094 5.946 -15.022 1.00 25.61 151 ASP B N 1
ATOM 1498 C CA . ASP B 1 78 ? 77.112 6.125 -16.472 1.00 27.31 151 ASP B CA 1
ATOM 1499 C C . ASP B 1 78 ? 75.822 6.756 -17.010 1.00 26.85 151 ASP B C 1
ATOM 1500 O O . ASP B 1 78 ? 75.869 7.530 -17.973 1.00 27.43 151 ASP B O 1
ATOM 1505 N N . ASP B 1 79 ? 74.688 6.426 -16.390 1.00 26.32 152 ASP B N 1
ATOM 1506 C CA . ASP B 1 79 ? 73.386 6.969 -16.809 1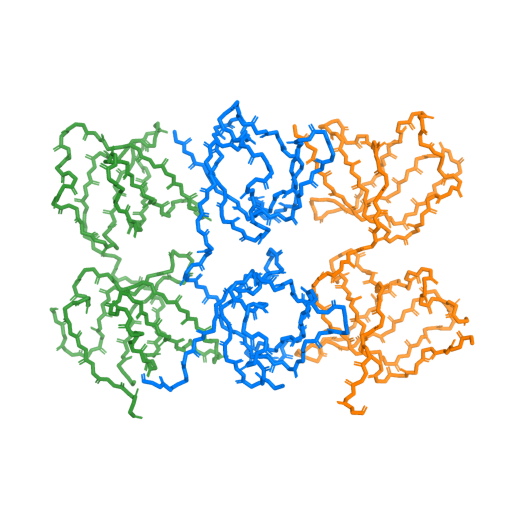.00 26.20 152 ASP B CA 1
ATOM 1507 C C . ASP B 1 79 ? 73.214 8.476 -16.576 1.00 26.49 152 ASP B C 1
ATOM 1508 O O . ASP B 1 79 ? 72.356 9.115 -17.300 1.00 27.30 152 ASP B O 1
ATOM 1513 N N . GLY B 1 80 ? 74.033 9.034 -15.589 1.00 25.79 153 GLY B N 1
ATOM 1514 C CA . GLY B 1 80 ? 73.958 10.507 -15.399 1.00 24.72 153 GLY B CA 1
ATOM 1515 C C . GLY B 1 80 ? 72.832 10.894 -14.466 1.00 24.51 153 GLY B C 1
ATOM 1516 O O . GLY B 1 80 ? 72.613 12.079 -14.181 1.00 24.91 153 GLY B O 1
ATOM 1517 N N . LEU B 1 81 ? 72.151 9.874 -13.950 1.00 22.53 154 LEU B N 1
ATOM 1518 C CA . LEU B 1 81 ? 70.943 10.065 -13.150 1.00 22.73 154 LEU B CA 1
ATOM 1519 C C . LEU B 1 81 ? 71.196 9.715 -11.709 1.00 21.52 154 LEU B C 1
ATOM 1520 O O . LEU B 1 81 ? 70.433 10.131 -10.841 1.00 21.57 154 LEU B O 1
ATOM 1525 N N . ARG B 1 82 ? 72.204 8.879 -11.462 1.00 21.71 155 ARG B N 1
ATOM 1526 C CA . ARG B 1 82 ? 72.432 8.327 -10.110 1.00 22.76 155 ARG B CA 1
ATOM 1527 C C . ARG B 1 82 ? 73.884 8.535 -9.750 1.00 23.33 155 ARG B C 1
ATOM 1528 O O . ARG B 1 82 ? 74.737 8.687 -10.641 1.00 22.88 155 ARG B O 1
ATOM 1536 N N . ALA B 1 83 ? 74.178 8.530 -8.459 1.00 23.44 156 ALA B N 1
ATOM 1537 C CA . ALA B 1 83 ? 75.554 8.642 -8.001 1.00 23.50 156 ALA B CA 1
ATOM 1538 C C . ALA B 1 83 ? 75.889 7.582 -6.953 1.00 24.22 156 ALA B C 1
ATOM 1539 O O . ALA B 1 83 ? 75.032 7.185 -6.177 1.00 23.24 156 ALA B O 1
ATOM 1541 N N . LEU B 1 84 ? 77.156 7.167 -6.947 1.00 23.94 157 LEU B N 1
ATOM 1542 C CA . LEU B 1 84 ? 77.694 6.333 -5.883 1.00 24.11 157 LEU B CA 1
ATOM 1543 C C . LEU B 1 84 ? 78.236 7.282 -4.824 1.00 24.14 157 LEU B C 1
ATOM 1544 O O . LEU B 1 84 ? 79.091 8.129 -5.124 1.00 23.20 157 LEU B O 1
ATOM 1549 N N . VAL B 1 85 ? 77.698 7.171 -3.611 1.00 23.69 158 VAL B N 1
ATOM 1550 C CA . VAL B 1 85 ? 78.160 7.996 -2.504 1.00 23.47 158 VAL B CA 1
ATOM 1551 C C . VAL B 1 85 ? 78.671 7.142 -1.352 1.00 23.86 158 VAL B C 1
ATOM 1552 O O . VAL B 1 85 ? 78.265 5.984 -1.199 1.00 23.79 158 VAL B O 1
ATOM 1556 N N . VAL B 1 86 ? 79.553 7.718 -0.542 1.00 23.78 159 VAL B N 1
ATOM 1557 C CA . VAL B 1 86 ? 80.102 7.003 0.596 1.00 25.85 159 VAL B CA 1
ATOM 1558 C C . VAL B 1 86 ? 79.833 7.770 1.885 1.00 26.68 159 VAL B C 1
ATOM 1559 O O . VAL B 1 86 ? 80.168 8.961 2.009 1.00 26.88 159 VAL B O 1
ATOM 1563 N N . GLY B 1 87 ? 79.199 7.084 2.831 1.00 28.33 160 GLY B N 1
ATOM 1564 C CA . GLY B 1 87 ? 78.777 7.689 4.086 1.00 29.96 160 GLY B CA 1
ATOM 1565 C C . GLY B 1 87 ? 79.775 7.445 5.196 1.00 31.68 160 GLY B C 1
ATOM 1566 O O . GLY B 1 87 ? 80.910 7.007 4.953 1.00 31.10 160 GLY B O 1
ATOM 1567 N N . HIS B 1 88 ? 79.340 7.732 6.421 1.00 33.52 161 HIS B N 1
ATOM 1568 C CA . HIS B 1 88 ? 80.233 7.768 7.585 1.00 35.18 161 HIS B CA 1
ATOM 1569 C C . HIS B 1 88 ? 81.026 6.484 7.864 1.00 35.76 161 HIS B C 1
ATOM 1570 O O . HIS B 1 88 ? 82.249 6.469 7.716 1.00 36.34 161 HIS B O 1
ATOM 1577 N N . ALA B 1 89 ? 80.333 5.408 8.233 1.00 36.33 162 ALA B N 1
ATOM 1578 C CA . ALA B 1 89 ? 80.989 4.130 8.535 1.00 36.26 162 ALA B CA 1
ATOM 1579 C C . ALA B 1 89 ? 81.389 3.375 7.254 1.00 36.14 162 ALA B C 1
ATOM 1580 O O . ALA B 1 89 ? 81.333 2.138 7.197 1.00 36.24 162 ALA B O 1
ATOM 1582 N N . ASP B 1 90 ? 81.788 4.132 6.233 1.00 35.68 163 ASP B N 1
ATOM 1583 C CA . ASP B 1 90 ? 82.238 3.566 4.964 1.00 34.98 163 ASP B CA 1
ATOM 1584 C C . ASP B 1 90 ? 81.078 2.979 4.157 1.00 34.10 163 ASP B C 1
ATOM 1585 O O . ASP B 1 90 ? 81.293 2.149 3.272 1.00 34.34 163 ASP B O 1
ATOM 1586 N N . GLU B 1 91 ? 79.860 3.421 4.471 1.00 33.49 164 GLU B N 1
ATOM 1587 C CA . GLU B 1 91 ? 78.643 2.938 3.820 1.00 33.21 164 GLU B CA 1
ATOM 1588 C C . GLU B 1 91 ? 78.556 3.466 2.375 1.00 31.32 164 GLU B C 1
ATOM 1589 O O . GLU B 1 91 ? 78.280 4.653 2.169 1.00 31.81 164 GLU B O 1
ATOM 1595 N N . GLU B 1 92 ? 78.813 2.601 1.385 1.00 29.48 165 GLU B N 1
ATOM 1596 C CA . GLU B 1 92 ? 78.584 2.961 -0.030 1.00 27.56 165 GLU B CA 1
ATOM 1597 C C . GLU B 1 92 ? 77.122 2.725 -0.433 1.00 25.52 165 GLU B C 1
ATOM 1598 O O . GLU B 1 92 ? 76.520 1.720 -0.081 1.00 24.25 165 GLU B O 1
ATOM 1604 N N . ARG B 1 93 ? 76.555 3.674 -1.160 1.00 24.24 166 ARG B N 1
ATOM 1605 C CA . ARG B 1 93 ? 75.157 3.569 -1.599 1.00 23.58 166 ARG B CA 1
ATOM 1606 C C . ARG B 1 93 ? 75.003 4.212 -2.958 1.00 23.19 166 ARG B C 1
ATOM 1607 O O . ARG B 1 93 ? 75.802 5.085 -3.328 1.00 23.34 166 ARG B O 1
ATOM 1615 N N . ILE B 1 94 ? 73.969 3.799 -3.692 1.00 22.66 167 ILE B N 1
ATOM 1616 C CA . ILE B 1 94 ? 73.543 4.533 -4.905 1.00 22.84 167 ILE B CA 1
ATOM 1617 C C . ILE B 1 94 ? 72.352 5.411 -4.534 1.00 22.47 167 ILE B C 1
ATOM 1618 O O . ILE B 1 94 ? 71.436 4.958 -3.824 1.00 21.76 167 ILE B O 1
ATOM 1623 N N . VAL B 1 95 ? 72.351 6.646 -5.040 1.00 22.04 168 VAL B N 1
ATOM 1624 C CA . VAL B 1 95 ? 71.217 7.568 -4.822 1.00 22.74 168 VAL B CA 1
ATOM 1625 C C . VAL B 1 95 ? 70.881 8.241 -6.160 1.00 22.30 168 VAL B C 1
ATOM 1626 O O . VAL B 1 95 ? 71.740 8.330 -7.045 1.00 22.44 168 VAL B O 1
ATOM 1630 N N . TRP B 1 96 ? 69.632 8.675 -6.314 1.00 21.76 169 TRP B N 1
ATOM 1631 C CA . TRP B 1 96 ? 69.245 9.579 -7.411 1.00 21.29 169 TRP B CA 1
ATOM 1632 C C . TRP B 1 96 ? 69.777 10.980 -7.197 1.00 21.65 169 TRP B C 1
ATOM 1633 O O . TRP B 1 96 ? 69.811 11.460 -6.067 1.00 21.20 169 TRP B O 1
ATOM 1644 N N . LEU B 1 97 ? 70.175 11.647 -8.284 1.00 21.85 170 LEU B N 1
ATOM 1645 C CA . LEU B 1 97 ? 70.511 13.057 -8.243 1.00 21.88 170 LEU B CA 1
ATOM 1646 C C . LEU B 1 97 ? 69.253 13.885 -8.450 1.00 23.29 170 LEU B C 1
ATOM 1647 O O . LEU B 1 97 ? 68.555 13.730 -9.466 1.00 22.71 170 LEU B O 1
ATOM 1652 N N . ALA B 1 98 ? 68.956 14.786 -7.515 1.00 22.65 171 ALA B N 1
ATOM 1653 C CA . ALA B 1 98 ? 67.936 15.797 -7.789 1.00 24.03 171 ALA B CA 1
ATOM 1654 C C . ALA B 1 98 ? 68.412 16.713 -8.916 1.00 24.34 171 ALA B C 1
ATOM 1655 O O . ALA B 1 98 ? 69.621 16.799 -9.199 1.00 24.78 171 ALA B O 1
ATOM 1657 N N . ALA B 1 99 ? 67.466 17.402 -9.544 1.00 25.70 172 ALA B N 1
ATOM 1658 C CA . ALA B 1 99 ? 67.747 18.326 -10.657 1.00 27.97 172 ALA B CA 1
ATOM 1659 C C . ALA B 1 99 ? 68.910 19.322 -10.457 1.00 29.25 172 ALA B C 1
ATOM 1660 O O . ALA B 1 99 ? 69.704 19.510 -11.390 1.00 30.17 172 ALA B O 1
ATOM 1662 N N . PRO B 1 100 ? 69.012 19.988 -9.271 1.00 30.51 173 PRO B N 1
ATOM 1663 C CA . PRO B 1 100 ? 70.093 20.994 -9.166 1.00 31.49 173 PRO B CA 1
ATOM 1664 C C . PRO B 1 100 ? 71.496 20.383 -9.222 1.00 32.00 173 PRO B C 1
ATOM 1665 O O . PRO B 1 100 ? 72.482 21.111 -9.413 1.00 32.90 173 PRO B O 1
ATOM 1669 N N . LEU B 1 101 ? 71.572 19.063 -9.069 1.00 32.21 174 LEU B N 1
ATOM 1670 C CA . LEU B 1 101 ? 72.840 18.336 -9.053 1.00 32.98 174 LEU B CA 1
ATOM 1671 C C . LEU B 1 101 ? 73.150 17.676 -10.391 1.00 34.51 174 LEU B C 1
ATOM 1672 O O . LEU B 1 101 ? 74.322 17.553 -10.778 1.00 34.12 174 LEU B O 1
ATOM 1677 N N . ALA B 1 102 ? 72.095 17.269 -11.095 1.00 36.11 175 ALA B N 1
ATOM 1678 C CA . ALA B 1 102 ? 72.217 16.521 -12.347 1.00 38.73 175 ALA B CA 1
ATOM 1679 C C . ALA B 1 102 ? 72.797 17.364 -13.487 1.00 40.48 175 ALA B C 1
ATOM 1680 O O . ALA B 1 102 ? 73.413 16.829 -14.422 1.00 40.92 175 ALA B O 1
ATOM 1682 N N . ALA B 1 103 ? 72.580 18.676 -13.391 1.00 42.25 176 ALA B N 1
ATOM 1683 C CA . ALA B 1 103 ? 73.202 19.663 -14.265 1.00 43.87 176 ALA B CA 1
ATOM 1684 C C . ALA B 1 103 ? 74.598 20.031 -13.731 1.00 44.87 176 ALA B C 1
ATOM 1685 O O . ALA B 1 103 ? 74.733 20.402 -12.555 1.00 44.89 176 ALA B O 1
ATOM 1687 N N . VAL B 1 104 ? 75.637 19.917 -14.570 1.00 46.00 177 VAL B N 1
ATOM 1688 C CA . VAL B 1 104 ? 75.528 19.523 -15.990 1.00 46.58 177 VAL B CA 1
ATOM 1689 C C . VAL B 1 104 ? 75.218 18.034 -16.214 1.00 46.85 177 VAL B C 1
ATOM 1690 O O . VAL B 1 104 ? 76.103 17.178 -16.145 1.00 47.20 177 VAL B O 1
ATOM 1692 N N . THR B 1 121 ? 78.609 27.164 -14.814 1.00 62.85 194 THR B N 1
ATOM 1693 C CA . THR B 1 121 ? 77.766 25.978 -14.998 1.00 62.79 194 THR B CA 1
ATOM 1694 C C . THR B 1 121 ? 78.003 24.917 -13.906 1.00 62.54 194 THR B C 1
ATOM 1695 O O . THR B 1 121 ? 77.046 24.317 -13.395 1.00 62.52 194 THR B O 1
ATOM 1699 N N . ARG B 1 122 ? 79.275 24.710 -13.555 1.00 61.89 195 ARG B N 1
ATOM 1700 C CA . ARG B 1 122 ? 79.693 23.764 -12.507 1.00 61.09 195 ARG B CA 1
ATOM 1701 C C . ARG B 1 122 ? 79.367 22.292 -12.779 1.00 60.33 195 ARG B C 1
ATOM 1702 O O . ARG B 1 122 ? 78.346 21.955 -13.394 1.00 60.56 195 ARG B O 1
ATOM 1710 N N . LYS B 1 123 ? 80.263 21.424 -12.317 1.00 58.87 196 LYS B N 1
ATOM 1711 C CA . LYS B 1 123 ? 80.053 19.982 -12.360 1.00 57.35 196 LYS B CA 1
ATOM 1712 C C . LYS B 1 123 ? 80.406 19.389 -10.997 1.00 55.91 196 LYS B C 1
ATOM 1713 O O . LYS B 1 123 ? 81.215 19.951 -10.243 1.00 55.60 196 LYS B O 1
ATOM 1719 N N . LEU B 1 124 ? 79.762 18.269 -10.682 1.00 54.06 197 LEU B N 1
ATOM 1720 C CA . LEU B 1 124 ? 80.080 17.484 -9.503 1.00 52.01 197 LEU B CA 1
ATOM 1721 C C . LEU B 1 124 ? 81.412 16.757 -9.660 1.00 50.51 197 LEU B C 1
ATOM 1722 O O . LEU B 1 124 ? 81.678 16.120 -10.687 1.00 50.50 197 LEU B O 1
ATOM 1727 N N . ARG B 1 125 ? 82.234 16.842 -8.624 1.00 48.31 198 ARG B N 1
ATOM 1728 C CA . ARG B 1 125 ? 83.536 16.189 -8.593 1.00 47.06 198 ARG B CA 1
ATOM 1729 C C . ARG B 1 125 ? 83.538 15.214 -7.412 1.00 44.80 198 ARG B C 1
ATOM 1730 O O . ARG B 1 125 ? 82.990 15.541 -6.363 1.00 44.61 198 ARG B O 1
ATOM 1738 N N . PRO B 1 126 ? 84.133 14.012 -7.573 1.00 42.72 199 PRO B N 1
ATOM 1739 C CA . PRO B 1 126 ? 84.154 13.026 -6.491 1.00 41.59 199 PRO B CA 1
ATOM 1740 C C . PRO B 1 126 ? 83.937 13.557 -5.046 1.00 39.63 199 PRO B C 1
ATOM 1741 O O . PRO B 1 126 ? 82.787 13.844 -4.687 1.00 41.28 199 PRO B O 1
ATOM 1745 N N . GLY B 1 127 ? 84.981 13.684 -4.236 1.00 36.42 200 GLY B N 1
ATOM 1746 C CA . GLY B 1 127 ? 84.878 14.155 -2.842 1.00 31.79 200 GLY B CA 1
ATOM 1747 C C . GLY B 1 127 ? 83.949 15.295 -2.424 1.00 29.34 200 GLY B C 1
ATOM 1748 O O . GLY B 1 127 ? 84.045 15.776 -1.295 1.00 28.20 200 GLY B O 1
ATOM 1749 N N . ASP B 1 128 ? 83.039 15.713 -3.305 1.00 26.76 201 ASP B N 1
ATOM 1750 C CA . ASP B 1 128 ? 82.020 16.704 -2.962 1.00 25.25 201 ASP B CA 1
ATOM 1751 C C . ASP B 1 128 ? 81.114 16.122 -1.879 1.00 23.89 201 ASP B C 1
ATOM 1752 O O . ASP B 1 128 ? 80.778 14.932 -1.929 1.00 22.40 201 ASP B O 1
ATOM 1757 N N . SER B 1 129 ? 80.742 16.966 -0.910 1.00 22.47 202 SER B N 1
ATOM 1758 C CA . SER B 1 129 ? 79.800 16.591 0.144 1.00 22.13 202 SER B CA 1
ATOM 1759 C C . SER B 1 129 ? 78.377 16.843 -0.336 1.00 21.51 202 SER B C 1
ATOM 1760 O O . SER B 1 129 ? 78.040 17.925 -0.797 1.00 21.58 202 SER B O 1
ATOM 1763 N N . LEU B 1 130 ? 77.536 15.829 -0.211 1.00 19.69 203 LEU B N 1
ATOM 1764 C CA . LEU B 1 130 ? 76.157 15.934 -0.672 1.00 19.38 203 LEU B CA 1
ATOM 1765 C C . LEU B 1 130 ? 75.189 15.663 0.458 1.00 17.93 203 LEU B C 1
ATOM 1766 O O . LEU B 1 130 ? 75.345 14.698 1.223 1.00 18.16 203 LEU B O 1
ATOM 1771 N N . LEU B 1 131 ? 74.168 16.504 0.548 1.00 18.22 204 LEU B N 1
ATOM 1772 C CA . LEU B 1 131 ? 73.057 16.240 1.459 1.00 18.11 204 LEU B CA 1
ATOM 1773 C C . LEU B 1 131 ? 72.178 15.149 0.852 1.00 19.04 204 LEU B C 1
ATOM 1774 O O . LEU B 1 131 ? 71.728 15.291 -0.295 1.00 19.88 204 LEU B O 1
ATOM 1779 N N . VAL B 1 132 ? 71.951 14.074 1.606 1.00 18.48 205 VAL B N 1
ATOM 1780 C CA . VAL B 1 132 ? 71.223 12.900 1.078 1.00 19.68 205 VAL B CA 1
ATOM 1781 C C . VAL B 1 132 ? 70.097 12.448 2.004 1.00 19.16 205 VAL B C 1
ATOM 1782 O O . VAL B 1 132 ? 70.093 12.745 3.226 1.00 19.08 205 VAL B O 1
ATOM 1786 N N . ASP B 1 133 ? 69.130 11.746 1.413 1.00 18.42 206 ASP B N 1
ATOM 1787 C CA . ASP B 1 133 ? 68.156 10.987 2.200 1.00 19.12 206 ASP B CA 1
ATOM 1788 C C . ASP B 1 133 ? 68.353 9.530 1.730 1.00 19.30 206 ASP B C 1
ATOM 1789 O O . ASP B 1 133 ? 67.985 9.166 0.615 1.00 19.77 206 ASP B O 1
ATOM 1794 N N . THR B 1 134 ? 69.005 8.721 2.552 1.00 19.45 207 THR B N 1
ATOM 1795 C CA . THR B 1 134 ? 69.383 7.370 2.112 1.00 20.63 207 THR B CA 1
ATOM 1796 C C . THR B 1 134 ? 68.213 6.379 2.248 1.00 19.86 207 THR B C 1
ATOM 1797 O O . THR B 1 134 ? 68.302 5.244 1.790 1.00 21.96 207 THR B O 1
ATOM 1801 N 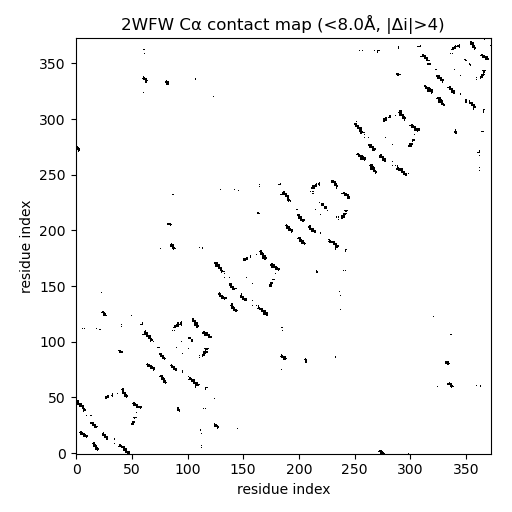N . LYS B 1 135 ? 67.107 6.798 2.864 1.00 18.57 208 LYS B N 1
ATOM 1802 C CA . LYS B 1 135 ? 65.912 5.943 2.908 1.00 19.13 208 LYS B CA 1
ATOM 1803 C C . LYS B 1 135 ? 65.155 6.068 1.586 1.00 18.46 208 LYS B C 1
ATOM 1804 O O . LYS B 1 135 ? 64.870 5.051 0.953 1.00 19.47 208 LYS B O 1
ATOM 1810 N N . ALA B 1 136 ? 64.858 7.300 1.175 1.00 17.59 209 ALA B N 1
ATOM 1811 C CA . ALA B 1 136 ? 64.238 7.554 -0.134 1.00 18.07 209 ALA B CA 1
ATOM 1812 C C . ALA B 1 136 ? 65.238 7.332 -1.285 1.00 18.03 209 ALA B C 1
ATOM 1813 O O . ALA B 1 136 ? 64.824 7.046 -2.418 1.00 19.29 209 ALA B O 1
ATOM 1815 N N . GLY B 1 137 ? 66.530 7.493 -1.011 1.00 17.67 210 GLY B N 1
ATOM 1816 C CA . GLY B 1 137 ? 67.557 7.224 -2.045 1.00 17.54 210 GLY B CA 1
ATOM 1817 C C . GLY B 1 137 ? 67.819 8.425 -2.941 1.00 18.14 210 GLY B C 1
ATOM 1818 O O . GLY B 1 137 ? 67.970 8.249 -4.146 1.00 18.34 210 GLY B O 1
ATOM 1819 N N . TYR B 1 138 ? 67.942 9.606 -2.331 1.00 17.41 211 TYR B N 1
ATOM 1820 C CA . TYR B 1 138 ? 68.132 10.881 -3.074 1.00 17.40 211 TYR B CA 1
ATOM 1821 C C . TYR B 1 138 ? 69.267 11.724 -2.548 1.00 18.42 211 TYR B C 1
ATOM 1822 O O . TYR B 1 138 ? 69.539 11.729 -1.350 1.00 19.25 211 TYR B O 1
ATOM 1831 N N . ALA B 1 139 ? 69.938 12.426 -3.463 1.00 17.68 212 ALA B N 1
ATOM 1832 C CA . ALA B 1 139 ? 70.900 13.491 -3.097 1.00 17.61 212 ALA B CA 1
ATOM 1833 C C . ALA B 1 139 ? 70.288 14.817 -3.545 1.00 18.45 212 ALA B C 1
ATOM 1834 O O . ALA B 1 139 ? 69.774 14.923 -4.666 1.00 19.10 212 ALA B O 1
ATOM 1836 N N . PHE B 1 140 ? 70.357 15.835 -2.670 1.00 19.01 213 PHE B N 1
ATOM 1837 C CA . PHE B 1 140 ? 69.618 17.085 -2.915 1.00 19.06 213 PHE B CA 1
ATOM 1838 C C . PHE B 1 140 ? 70.469 18.310 -3.194 1.00 19.50 213 PHE B C 1
ATOM 1839 O O . PHE B 1 140 ? 70.090 19.168 -3.993 1.00 20.66 213 PHE B O 1
ATOM 1847 N N . GLU B 1 141 ? 71.601 18.413 -2.497 1.00 20.35 214 GLU B N 1
ATOM 1848 C CA . GLU B 1 141 ? 72.334 19.680 -2.421 1.00 21.01 214 GLU B CA 1
ATOM 1849 C C . GLU B 1 141 ? 73.800 19.389 -2.204 1.00 21.95 214 GLU B C 1
ATOM 1850 O O . GLU B 1 141 ? 74.131 18.471 -1.486 1.00 21.74 214 GLU B O 1
ATOM 1856 N N . ARG B 1 142 ? 74.690 20.169 -2.832 1.00 22.88 215 ARG B N 1
ATOM 1857 C CA . ARG B 1 142 ? 76.117 20.089 -2.505 1.00 25.08 215 ARG B CA 1
ATOM 1858 C C . ARG B 1 142 ? 76.453 21.140 -1.448 1.00 25.69 215 ARG B C 1
ATOM 1859 O O . ARG B 1 142 ? 76.027 22.285 -1.556 1.00 25.60 215 ARG B O 1
ATOM 1867 N N . ILE B 1 143 ? 77.199 20.724 -0.435 1.00 28.49 216 ILE B N 1
ATOM 1868 C CA . ILE B 1 143 ? 77.559 21.597 0.678 1.00 32.64 216 ILE B CA 1
ATOM 1869 C C . ILE B 1 143 ? 79.045 21.953 0.550 1.00 35.27 216 ILE B C 1
ATOM 1870 O O . ILE B 1 143 ? 79.900 21.067 0.640 1.00 35.07 216 ILE B O 1
ATOM 1875 N N . PRO B 1 144 ? 79.349 23.250 0.328 1.00 38.21 217 PRO B N 1
ATOM 1876 C CA . PRO B 1 144 ? 80.705 23.657 -0.083 1.00 41.09 217 PRO B CA 1
ATOM 1877 C C . PRO B 1 144 ? 81.783 23.618 0.996 1.00 43.87 217 PRO B C 1
ATOM 1878 O O . PRO B 1 144 ? 81.504 23.305 2.161 1.00 44.40 217 PRO B O 1
ATOM 1882 N N . LYS B 1 145 ? 83.016 23.870 0.540 1.00 47.11 218 LYS B N 1
ATOM 1883 C CA . LYS B 1 145 ? 84.126 24.498 1.302 1.00 49.70 218 LYS B CA 1
ATOM 1884 C C . LYS B 1 145 ? 84.748 23.815 2.525 1.00 51.34 218 LYS B C 1
ATOM 1885 O O . LYS B 1 145 ? 84.096 23.603 3.556 1.00 52.02 218 LYS B O 1
ATOM 1887 N N . ALA B 1 146 ? 86.029 23.484 2.386 1.00 53.27 219 ALA B N 1
ATOM 1888 C CA . ALA B 1 146 ? 86.908 23.305 3.537 1.00 54.72 219 ALA B CA 1
ATOM 1889 C C . ALA B 1 146 ? 87.395 24.706 3.920 1.00 55.59 219 ALA B C 1
ATOM 1890 O O . ALA B 1 146 ? 87.168 25.167 5.044 1.00 55.84 219 ALA B O 1
ATOM 1892 N N . GLU B 1 147 ? 88.040 25.376 2.959 1.00 56.56 220 GLU B N 1
ATOM 1893 C CA . GLU B 1 147 ? 88.576 26.730 3.132 1.00 57.11 220 GLU B CA 1
ATOM 1894 C C . GLU B 1 147 ? 88.593 27.487 1.800 1.00 57.39 220 GLU B C 1
ATOM 1895 O O . GLU B 1 147 ? 87.631 28.179 1.444 1.00 57.61 220 GLU B O 1
ATOM 1897 N N . PRO C 1 7 ? 45.292 -4.323 32.745 1.00 23.90 80 PRO C N 1
ATOM 1898 C CA . PRO C 1 7 ? 46.738 -4.166 32.798 1.00 22.08 80 PRO C CA 1
ATOM 1899 C C . PRO C 1 7 ? 47.175 -2.730 33.084 1.00 21.17 80 PRO C C 1
ATOM 1900 O O . PRO C 1 7 ? 46.446 -1.773 32.766 1.00 20.42 80 PRO C O 1
ATOM 1904 N N . SER C 1 8 ? 48.363 -2.571 33.673 1.00 18.75 81 SER C N 1
ATOM 1905 C CA . SER C 1 8 ? 48.947 -1.238 33.853 1.00 17.85 81 SER C CA 1
ATOM 1906 C C . SER C 1 8 ? 50.203 -1.132 32.978 1.00 17.20 81 SER C C 1
ATOM 1907 O O . SER C 1 8 ? 50.944 -2.108 32.809 1.00 17.06 81 SER C O 1
ATOM 1910 N N . GLY C 1 9 ? 50.444 0.054 32.435 1.00 17.52 82 GLY C N 1
ATOM 1911 C CA . GLY C 1 9 ? 51.759 0.349 31.884 1.00 17.27 82 GLY C CA 1
ATOM 1912 C C . GLY C 1 9 ? 52.671 1.036 32.894 1.00 17.04 82 GLY C C 1
ATOM 1913 O O . GLY C 1 9 ? 52.306 1.273 34.052 1.00 16.42 82 GLY C O 1
ATOM 1914 N N . TYR C 1 10 ? 53.876 1.335 32.441 1.00 16.13 83 TYR C N 1
ATOM 1915 C CA . TYR C 1 10 ? 54.864 2.046 33.240 1.00 15.25 83 TYR C CA 1
ATOM 1916 C C . TYR C 1 10 ? 55.566 3.121 32.428 1.00 16.22 83 TYR C C 1
ATOM 1917 O O . TYR C 1 10 ? 55.574 3.069 31.201 1.00 16.89 83 TYR C O 1
ATOM 1926 N N . GLY C 1 11 ? 56.196 4.059 33.146 1.00 16.43 84 GLY C N 1
ATOM 1927 C CA . GLY C 1 11 ? 57.019 5.059 32.477 1.00 16.94 84 GLY C CA 1
ATOM 1928 C C . GLY C 1 11 ? 58.088 5.564 33.432 1.00 16.89 84 GLY C C 1
ATOM 1929 O O . GLY C 1 11 ? 58.043 5.267 34.634 1.00 17.29 84 GLY C O 1
ATOM 1930 N N . VAL C 1 12 ? 59.030 6.315 32.880 1.00 16.36 85 VAL C N 1
ATOM 1931 C CA . VAL C 1 12 ? 60.052 7.009 33.693 1.00 15.71 85 VAL C CA 1
ATOM 1932 C C . VAL C 1 12 ? 59.612 8.453 33.908 1.00 16.40 85 VAL C C 1
ATOM 1933 O O . VAL C 1 12 ? 59.295 9.170 32.940 1.00 15.01 85 VAL C O 1
ATOM 1937 N N . LEU C 1 13 ? 59.568 8.873 35.179 1.00 15.67 86 LEU C N 1
ATOM 1938 C CA A LEU C 1 13 ? 59.209 10.258 35.503 0.50 16.01 86 LEU C CA 1
ATOM 1939 C CA B LEU C 1 13 ? 59.218 10.251 35.521 0.50 16.35 86 LEU C CA 1
ATOM 1940 C C . LEU C 1 13 ? 60.329 11.203 35.059 1.00 15.54 86 LEU C C 1
ATOM 1941 O O . LEU C 1 13 ? 61.459 11.113 35.546 1.00 16.60 86 LEU C O 1
ATOM 1950 N N . LEU C 1 14 ? 60.014 12.121 34.143 1.00 15.98 87 LEU C N 1
ATOM 1951 C CA . LEU C 1 14 ? 61.006 13.084 33.632 1.00 16.49 87 LEU C CA 1
ATOM 1952 C C . LEU C 1 14 ? 61.038 14.436 34.376 1.00 17.05 87 LEU C C 1
ATOM 1953 O O . LEU C 1 14 ? 62.121 15.010 34.633 1.00 17.99 87 LEU C O 1
ATOM 1958 N N . SER C 1 15 ? 59.853 14.995 34.617 1.00 16.46 88 SER C N 1
ATOM 1959 C CA . SER C 1 15 ? 59.748 16.290 35.302 1.00 17.34 88 SER C CA 1
ATOM 1960 C C . SER C 1 15 ? 58.371 16.445 35.898 1.00 16.76 88 SER C C 1
ATOM 1961 O O . SER C 1 15 ? 57.423 15.770 35.470 1.00 16.93 88 SER C O 1
ATOM 1964 N N . VAL C 1 16 ? 58.271 17.315 36.914 1.00 16.48 89 VAL C N 1
ATOM 1965 C CA . VAL C 1 16 ? 56.983 17.625 37.547 1.00 16.78 89 VAL C CA 1
ATOM 1966 C C . VAL C 1 16 ? 56.703 19.088 37.305 1.00 17.24 89 VAL C C 1
ATOM 1967 O O . VAL C 1 16 ? 57.527 19.958 37.622 1.00 18.83 89 VAL C O 1
ATOM 1971 N N . HIS C 1 17 ? 55.533 19.371 36.761 1.00 17.79 90 HIS C N 1
ATOM 1972 C CA . HIS C 1 17 ? 55.214 20.746 36.382 1.00 18.24 90 HIS C CA 1
ATOM 1973 C C . HIS C 1 17 ? 54.532 21.500 37.512 1.00 19.01 90 HIS C C 1
ATOM 1974 O O . HIS C 1 17 ? 53.986 20.885 38.413 1.00 19.97 90 HIS C O 1
ATOM 1981 N N . GLU C 1 18 ? 54.542 22.827 37.425 1.00 20.04 91 GLU C N 1
ATOM 1982 C CA . GLU C 1 18 ? 53.888 23.674 38.439 1.00 21.92 91 GLU C CA 1
ATOM 1983 C C . GLU C 1 18 ? 52.369 23.443 38.555 1.00 21.81 91 GLU C C 1
ATOM 1984 O O . GLU C 1 18 ? 51.777 23.650 39.627 1.00 22.79 91 GLU C O 1
ATOM 1990 N N . ASP C 1 19 ? 51.743 22.980 37.472 1.00 21.16 92 ASP C N 1
ATOM 1991 C CA . ASP C 1 19 ? 50.308 22.656 37.478 1.00 20.48 92 ASP C CA 1
ATOM 1992 C C . ASP C 1 19 ? 50.014 21.237 37.960 1.00 19.87 92 ASP C C 1
ATOM 1993 O O . ASP C 1 19 ? 48.881 20.749 37.843 1.00 19.62 92 ASP C O 1
ATOM 1998 N N . LYS C 1 20 ? 51.051 20.558 38.466 1.00 20.59 93 LYS C N 1
ATOM 1999 C CA . LYS C 1 20 ? 50.962 19.174 38.981 1.00 21.53 93 LYS C CA 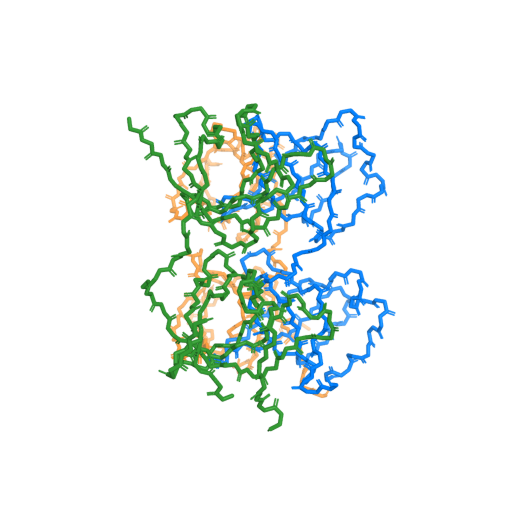1
ATOM 2000 C C . LYS C 1 20 ? 50.935 18.029 37.964 1.00 21.31 93 LYS C C 1
ATOM 2001 O O . LYS C 1 20 ? 50.949 16.850 38.358 1.00 21.96 93 LYS C O 1
ATOM 2007 N N . THR C 1 21 ? 50.874 18.345 36.668 1.00 18.86 94 THR C N 1
ATOM 2008 C CA . THR C 1 21 ? 51.048 17.317 35.645 1.00 17.75 94 THR C CA 1
ATOM 2009 C C . THR C 1 21 ? 52.526 16.920 35.650 1.00 16.10 94 THR C C 1
ATOM 2010 O O . THR C 1 21 ? 53.354 17.615 36.240 1.00 17.20 94 THR C O 1
ATOM 2014 N N . VAL C 1 22 ? 52.850 15.839 34.934 1.00 15.33 95 VAL C N 1
ATOM 2015 C CA . VAL C 1 22 ? 54.196 15.289 34.959 1.00 15.92 95 VAL C CA 1
ATOM 2016 C C . VAL C 1 22 ? 54.578 14.871 33.538 1.00 16.29 95 VAL C C 1
ATOM 2017 O O . VAL C 1 22 ? 53.739 14.317 32.814 1.00 17.77 95 VAL C O 1
ATOM 2021 N N . ASP C 1 23 ? 55.830 15.107 33.137 1.00 14.89 96 ASP C N 1
ATOM 2022 C CA . ASP C 1 23 ? 56.312 14.501 31.898 1.00 15.35 96 ASP C CA 1
ATOM 2023 C C . ASP C 1 23 ? 56.817 13.105 32.230 1.00 14.50 96 ASP C C 1
ATOM 2024 O O . ASP C 1 23 ? 57.524 12.920 33.235 1.00 14.53 96 ASP C O 1
ATOM 2029 N N . VAL C 1 24 ? 56.435 12.157 31.375 1.00 14.01 97 VAL C N 1
ATOM 2030 C CA . VAL C 1 24 ? 56.778 10.728 31.582 1.00 15.49 97 VAL C CA 1
ATOM 2031 C C . VAL C 1 24 ? 57.219 10.144 30.243 1.00 15.64 97 VAL C C 1
ATOM 2032 O O . VAL C 1 24 ? 56.594 10.417 29.207 1.00 16.26 97 VAL C O 1
ATOM 2036 N N . PHE C 1 25 ? 58.289 9.348 30.251 1.00 15.38 98 PHE C N 1
ATOM 2037 C CA . PHE C 1 25 ? 58.671 8.601 29.059 1.00 16.19 98 PHE C CA 1
ATOM 2038 C C . PHE C 1 25 ? 58.080 7.197 29.172 1.00 15.78 98 PHE C C 1
ATOM 2039 O O . PHE C 1 25 ? 58.441 6.394 30.055 1.00 15.42 98 PHE C O 1
ATOM 2047 N N . THR C 1 26 ? 57.146 6.905 28.288 1.00 16.00 99 THR C N 1
ATOM 2048 C CA . THR C 1 26 ? 56.368 5.677 28.362 1.00 16.43 99 THR C CA 1
ATOM 2049 C C . THR C 1 26 ? 56.032 5.207 26.945 1.00 17.49 99 THR C C 1
ATOM 2050 O O . THR C 1 26 ? 55.778 6.027 26.056 1.00 17.14 99 THR C O 1
ATOM 2054 N N . SER C 1 27 ? 56.045 3.889 26.761 1.00 18.32 100 SER C N 1
ATOM 2055 C CA . SER C 1 27 ? 55.842 3.281 25.432 1.00 19.00 100 SER C CA 1
ATOM 2056 C C . SER C 1 27 ? 56.638 4.048 24.348 1.00 18.22 100 SER C C 1
ATOM 2057 O O . SER C 1 27 ? 56.143 4.312 23.259 1.00 20.03 100 SER C O 1
ATOM 2060 N N . GLY C 1 28 ? 57.896 4.359 24.679 1.00 18.96 101 GLY C N 1
ATOM 2061 C CA . GLY C 1 28 ? 58.845 4.922 23.713 1.00 18.75 101 GLY C CA 1
ATOM 2062 C C . GLY C 1 28 ? 58.673 6.375 23.329 1.00 19.81 101 GLY C C 1
ATOM 2063 O O . GLY C 1 28 ? 59.272 6.842 22.345 1.00 19.40 101 GLY C O 1
ATOM 2064 N N . ARG C 1 29 ? 57.888 7.115 24.098 1.00 18.51 102 ARG C N 1
ATOM 2065 C CA . ARG C 1 29 ? 57.816 8.555 23.833 1.00 18.88 102 ARG C CA 1
ATOM 2066 C C . ARG C 1 29 ? 57.492 9.367 25.068 1.00 18.67 102 ARG C C 1
ATOM 2067 O O . ARG C 1 29 ? 56.982 8.834 26.055 1.00 17.46 102 ARG C O 1
ATOM 2075 N N . LYS C 1 30 ? 57.801 10.647 24.962 1.00 17.30 103 LYS C N 1
ATOM 2076 C CA . LYS C 1 30 ? 57.539 11.626 26.036 1.00 17.97 103 LYS C CA 1
ATOM 2077 C C . LYS C 1 30 ? 56.066 12.046 26.010 1.00 16.89 103 LYS C C 1
ATOM 2078 O O . LYS C 1 30 ? 55.519 12.419 24.948 1.00 16.55 103 LYS C O 1
ATOM 2084 N N . MET C 1 31 ? 55.420 11.973 27.172 1.00 16.63 104 MET C N 1
ATOM 2085 C CA . MET C 1 31 ? 54.030 12.400 27.330 1.00 17.30 104 MET C CA 1
ATOM 2086 C C . MET C 1 31 ? 53.858 13.290 28.515 1.00 17.03 104 MET C C 1
ATOM 2087 O O . MET C 1 31 ? 54.608 13.163 29.472 1.00 17.41 104 MET C O 1
ATOM 2092 N N . ARG C 1 32 ? 52.834 14.136 28.485 1.00 15.27 105 ARG C N 1
ATOM 2093 C CA . ARG C 1 32 ? 52.440 14.902 29.693 1.00 15.62 105 ARG C CA 1
ATOM 2094 C C . ARG C 1 32 ? 51.185 14.287 30.257 1.00 15.65 105 ARG C C 1
ATOM 2095 O O . ARG C 1 32 ? 50.175 14.188 29.558 1.00 17.06 105 ARG C O 1
ATOM 2103 N N . LEU C 1 33 ? 51.298 13.765 31.476 1.00 15.18 106 LEU C N 1
ATOM 2104 C CA . LEU C 1 33 ? 50.197 13.015 32.105 1.00 15.67 106 LEU C CA 1
ATOM 2105 C C . LEU C 1 33 ? 49.734 13.627 33.431 1.00 16.45 106 LEU C C 1
ATOM 2106 O O . LEU C 1 33 ? 50.452 14.414 34.091 1.00 16.40 106 LEU C O 1
ATOM 2111 N N . THR C 1 34 ? 48.533 13.223 33.854 1.00 16.51 107 THR C N 1
ATOM 2112 C CA . THR C 1 34 ? 47.940 13.657 35.122 1.00 17.59 107 THR C CA 1
ATOM 2113 C C . THR C 1 34 ? 48.096 12.574 36.209 1.00 17.34 107 THR C C 1
ATOM 2114 O O . THR C 1 34 ? 48.060 11.387 35.875 1.00 17.28 107 THR C O 1
ATOM 2118 N N . CYS C 1 35 ? 48.308 12.991 37.464 1.00 17.04 108 CYS C N 1
ATOM 2119 C CA . CYS C 1 35 ? 48.411 12.026 38.560 1.00 18.03 108 CYS C CA 1
ATOM 2120 C C . CYS C 1 35 ? 47.071 11.832 39.259 1.00 17.66 108 CYS C C 1
ATOM 2121 O O . CYS C 1 35 ? 46.294 12.793 39.427 1.00 18.54 108 CYS C O 1
ATOM 2124 N N . SER C 1 36 ? 46.854 10.601 39.726 1.00 17.68 109 SER C N 1
ATOM 2125 C CA . SER C 1 36 ? 45.723 10.313 40.612 1.00 18.94 109 SER C CA 1
ATOM 2126 C C . SER C 1 36 ? 45.791 11.263 41.808 1.00 19.53 109 SER C C 1
ATOM 2127 O O . SER C 1 36 ? 46.889 11.605 42.249 1.00 19.70 109 SER C O 1
ATOM 2130 N N . PRO C 1 37 ? 44.622 11.687 42.347 1.00 19.60 110 PRO C N 1
ATOM 2131 C CA . PRO C 1 37 ? 44.618 12.597 43.501 1.00 20.40 110 PRO C CA 1
ATOM 2132 C C . PRO C 1 37 ? 45.378 12.068 44.732 1.00 21.41 110 PRO C C 1
ATOM 2133 O O . PRO C 1 37 ? 45.854 12.867 45.556 1.00 21.47 110 PRO C O 1
ATOM 2137 N N . ASN C 1 38 ? 45.447 10.743 44.828 1.00 22.29 111 ASN C N 1
ATOM 2138 C CA . ASN C 1 38 ? 46.202 9.964 45.793 1.00 25.49 111 ASN C CA 1
ATOM 2139 C C . ASN C 1 38 ? 47.700 10.307 45.850 1.00 25.09 111 ASN C C 1
ATOM 2140 O O . ASN C 1 38 ? 48.354 10.174 46.907 1.00 25.49 111 ASN C O 1
ATOM 2145 N N . ILE C 1 39 ? 48.247 10.679 44.692 1.00 23.38 112 ILE C N 1
ATOM 2146 C CA . ILE C 1 39 ? 49.667 10.937 44.546 1.00 24.53 112 ILE C CA 1
ATOM 2147 C C . ILE C 1 39 ? 49.986 12.348 45.031 1.00 24.62 112 ILE C C 1
ATOM 2148 O O . ILE C 1 39 ? 49.362 13.329 44.588 1.00 25.05 112 ILE C O 1
ATOM 2153 N N . ASP C 1 40 ? 50.962 12.441 45.923 1.00 24.29 113 ASP C N 1
ATOM 2154 C CA . ASP C 1 40 ? 51.449 13.733 46.395 1.00 24.25 113 ASP C CA 1
ATOM 2155 C C . ASP C 1 40 ? 52.565 14.165 45.452 1.00 23.60 113 ASP C C 1
ATOM 2156 O O . ASP C 1 40 ? 53.692 13.677 45.532 1.00 22.87 113 ASP C O 1
ATOM 2161 N N . THR C 1 41 ? 52.264 15.089 44.546 1.00 22.55 114 THR C N 1
ATOM 2162 C CA . THR C 1 41 ? 53.232 15.366 43.496 1.00 22.70 114 THR C CA 1
ATOM 2163 C C . THR C 1 41 ? 54.507 15.998 44.073 1.00 22.37 114 THR C C 1
ATOM 2164 O O . THR C 1 41 ? 55.574 15.890 43.464 1.00 22.29 114 THR C O 1
ATOM 2168 N N . ASP C 1 42 ? 54.403 16.628 45.241 1.00 22.79 115 ASP C N 1
ATOM 2169 C CA . ASP C 1 42 ? 55.582 17.204 45.867 1.00 23.76 115 ASP C CA 1
ATOM 2170 C C . ASP C 1 42 ? 56.565 16.144 46.394 1.00 23.86 115 ASP C C 1
ATOM 2171 O O . ASP C 1 42 ? 57.701 16.482 46.709 1.00 25.53 115 ASP C O 1
ATOM 2176 N N . THR C 1 43 ? 56.134 14.879 46.483 1.00 22.80 116 THR C N 1
ATOM 2177 C CA . THR C 1 43 ? 56.990 13.790 46.980 1.00 22.60 116 THR C CA 1
ATOM 2178 C C . THR C 1 43 ? 57.568 12.961 45.824 1.00 21.36 116 THR C C 1
ATOM 2179 O O . THR C 1 43 ? 58.337 12.013 46.027 1.00 19.75 116 THR C O 1
ATOM 2183 N N . LEU C 1 44 ? 57.177 13.307 44.607 1.00 20.22 117 LEU C N 1
ATOM 2184 C CA . LEU C 1 44 ? 57.677 12.595 43.435 1.00 21.23 117 LEU C CA 1
ATOM 2185 C C . LEU C 1 44 ? 59.177 12.877 43.264 1.00 21.15 117 LEU C C 1
ATOM 2186 O O . LEU C 1 44 ? 59.657 13.960 43.621 1.00 22.11 117 LEU C O 1
ATOM 2191 N N . ALA C 1 45 ? 59.905 11.897 42.727 1.00 20.29 118 ALA C N 1
ATOM 2192 C CA . ALA C 1 45 ? 61.353 11.984 42.645 1.00 19.87 118 ALA C CA 1
ATOM 2193 C C . ALA C 1 45 ? 61.758 11.777 41.190 1.00 19.77 118 ALA C C 1
ATOM 2194 O O . ALA C 1 45 ? 61.345 10.787 40.562 1.00 20.03 118 ALA C O 1
ATOM 2196 N N . LEU C 1 46 ? 62.559 12.709 40.672 1.00 18.60 119 LEU C N 1
ATOM 2197 C CA . LEU C 1 46 ? 62.903 12.673 39.248 1.00 18.57 119 LEU C CA 1
ATOM 2198 C C . LEU C 1 46 ? 63.596 11.363 38.869 1.00 17.01 119 LEU C C 1
ATOM 2199 O O . LEU C 1 46 ? 64.524 10.925 39.566 1.00 17.13 119 LEU C O 1
ATOM 2204 N N . GLY C 1 47 ? 63.129 10.745 37.782 1.00 17.14 120 GLY C N 1
ATOM 2205 C CA . GLY C 1 47 ? 63.724 9.524 37.292 1.00 17.81 120 GLY C CA 1
ATOM 2206 C C . GLY C 1 47 ? 63.052 8.265 37.812 1.00 18.08 120 GLY C C 1
ATOM 2207 O O . GLY C 1 47 ? 63.336 7.193 37.300 1.00 17.67 120 GLY C O 1
ATOM 2208 N N . GLN C 1 48 ? 62.152 8.380 38.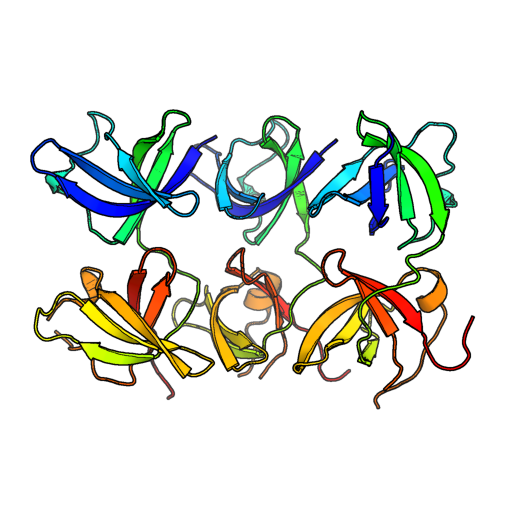795 1.00 18.19 121 GLN C N 1
ATOM 2209 C CA . GLN C 1 48 ? 61.520 7.160 39.310 1.00 18.89 121 GLN C CA 1
ATOM 2210 C C . GLN C 1 48 ? 60.521 6.582 38.323 1.00 18.12 121 GLN C C 1
ATOM 2211 O O . GLN C 1 48 ? 59.978 7.296 37.471 1.00 17.14 121 GLN C O 1
ATOM 2217 N N . THR C 1 49 ? 60.277 5.287 38.454 1.00 17.59 122 THR C N 1
ATOM 2218 C CA . THR C 1 49 ? 59.310 4.626 37.597 1.00 17.55 122 THR C CA 1
ATOM 2219 C C . THR C 1 49 ? 57.928 4.922 38.138 1.00 17.89 122 THR C C 1
ATOM 2220 O O . THR C 1 49 ? 57.682 4.811 39.371 1.00 19.87 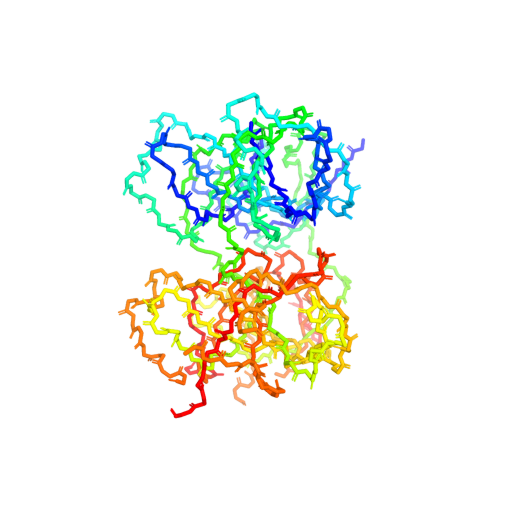122 THR C O 1
ATOM 2224 N N . VAL C 1 50 ? 57.012 5.286 37.238 1.00 16.09 123 VAL C N 1
ATOM 2225 C CA . VAL C 1 50 ? 55.619 5.471 37.633 1.00 16.70 123 VAL C CA 1
ATOM 2226 C C . VAL C 1 50 ? 54.731 4.436 36.922 1.00 16.41 123 VAL C C 1
ATOM 2227 O O . VAL C 1 50 ? 55.069 3.963 35.804 1.00 16.53 123 VAL C O 1
ATOM 2231 N N . ARG C 1 51 ? 53.652 4.030 37.598 1.00 15.35 124 ARG C N 1
ATOM 2232 C CA . ARG C 1 51 ? 52.691 3.092 37.018 1.00 15.76 124 ARG C CA 1
ATOM 2233 C C . ARG C 1 51 ? 51.488 3.860 36.473 1.00 16.00 124 ARG C C 1
ATOM 2234 O O . ARG C 1 51 ? 51.004 4.810 37.123 1.00 15.76 124 ARG C O 1
ATOM 2242 N N . LEU C 1 52 ? 50.990 3.441 35.313 1.00 16.47 125 LEU C N 1
ATOM 2243 C CA . LEU C 1 52 ? 49.892 4.130 34.613 1.00 16.30 125 LEU C CA 1
ATOM 2244 C C . LEU C 1 52 ? 48.696 3.209 34.483 1.00 17.33 125 LEU C C 1
ATOM 2245 O O . LEU C 1 52 ? 48.862 2.020 34.184 1.00 17.41 125 LEU C O 1
ATOM 2250 N N . ASN C 1 53 ? 47.479 3.736 34.678 1.00 15.59 126 ASN C N 1
ATOM 2251 C CA . ASN C 1 53 ? 46.311 2.964 34.268 1.00 16.32 126 ASN C CA 1
ATOM 2252 C C . ASN C 1 53 ? 46.081 3.041 32.754 1.00 16.22 126 ASN C C 1
ATOM 2253 O O . ASN C 1 53 ? 46.877 3.655 32.021 1.00 16.48 126 ASN C O 1
ATOM 2258 N N . GLU C 1 54 ? 45.020 2.385 32.279 1.00 18.34 127 GLU C N 1
ATOM 2259 C CA . GLU C 1 54 ? 44.813 2.309 30.839 1.00 19.52 127 GLU C CA 1
ATOM 2260 C C . GLU C 1 54 ? 44.555 3.693 30.225 1.00 18.66 127 GLU C C 1
ATOM 2261 O O . GLU C 1 54 ? 44.928 3.932 29.077 1.00 19.79 127 GLU C O 1
ATOM 2267 N N . ALA C 1 55 ? 43.978 4.611 31.031 1.00 16.53 128 ALA C N 1
ATOM 2268 C CA . ALA C 1 55 ? 43.724 6.009 30.628 1.00 17.11 128 ALA C CA 1
ATOM 2269 C C . ALA C 1 55 ? 44.986 6.902 30.704 1.00 16.75 128 ALA C C 1
ATOM 2270 O O . ALA C 1 55 ? 44.932 8.122 30.395 1.00 17.14 128 ALA C O 1
ATOM 2272 N N . LEU C 1 56 ? 46.097 6.295 31.116 1.00 16.06 129 LEU C N 1
ATOM 2273 C CA . LEU C 1 56 ? 47.411 6.955 31.267 1.00 16.47 129 LEU C CA 1
ATOM 2274 C C . LEU C 1 56 ? 47.516 7.934 32.444 1.00 16.91 129 LEU C C 1
ATOM 2275 O O . LEU C 1 56 ? 48.400 8.788 32.478 1.00 17.41 129 LEU C O 1
ATOM 2280 N N . THR C 1 57 ? 46.633 7.765 33.426 1.00 15.88 130 THR C N 1
ATOM 2281 C CA . THR C 1 57 ? 46.781 8.458 34.693 1.00 15.10 130 THR C CA 1
ATOM 2282 C C . THR C 1 57 ? 47.865 7.777 35.516 1.00 15.59 130 THR C C 1
ATOM 2283 O O . THR C 1 57 ? 47.925 6.556 35.557 1.00 15.74 130 THR C O 1
ATOM 2287 N N . ILE C 1 58 ? 48.711 8.568 36.174 1.00 15.98 131 ILE C N 1
ATOM 2288 C CA . ILE C 1 58 ? 49.724 8.006 37.063 1.00 16.86 131 ILE C CA 1
ATOM 2289 C C . ILE C 1 58 ? 49.014 7.570 38.345 1.00 16.56 131 ILE C C 1
ATOM 2290 O O . ILE C 1 58 ? 48.386 8.409 39.073 1.00 16.87 131 ILE C O 1
ATOM 2295 N N . VAL C 1 59 ? 49.129 6.273 38.647 1.00 16.94 132 VAL C N 1
ATOM 2296 C CA . VAL C 1 59 ? 48.417 5.696 39.814 1.00 17.45 132 VAL C CA 1
ATOM 2297 C C . VAL C 1 59 ? 49.306 5.273 40.968 1.00 18.15 132 VAL C C 1
ATOM 2298 O O . VAL C 1 59 ? 48.795 4.995 42.075 1.00 18.93 132 VAL C O 1
ATOM 2302 N N . GLU C 1 60 ? 50.618 5.204 40.707 1.00 17.62 133 GLU C N 1
ATOM 2303 C CA . GLU C 1 60 ? 51.582 4.786 41.705 1.00 18.74 133 GLU C CA 1
ATOM 2304 C C . GLU C 1 60 ? 52.964 5.246 41.298 1.00 19.52 133 GLU C C 1
ATOM 2305 O O . GLU C 1 60 ? 53.300 5.282 40.112 1.00 19.04 133 GLU C O 1
ATOM 2311 N N . ALA C 1 61 ? 53.768 5.621 42.292 1.00 20.51 134 ALA C N 1
ATOM 2312 C CA . ALA C 1 61 ? 55.154 5.946 42.015 1.00 22.21 134 ALA C CA 1
ATOM 2313 C C . ALA C 1 61 ? 56.033 4.930 42.713 1.00 23.36 134 ALA C C 1
ATOM 2314 O O . ALA C 1 61 ? 55.810 4.606 43.902 1.00 24.71 134 ALA C O 1
ATOM 2316 N N . GLY C 1 62 ? 57.042 4.460 41.991 1.00 23.21 135 GLY C N 1
ATOM 2317 C CA . GLY C 1 62 ? 57.863 3.316 42.391 1.00 25.07 135 GLY C CA 1
ATOM 2318 C C . GLY C 1 62 ? 59.344 3.612 42.493 1.00 25.05 135 GLY C C 1
ATOM 2319 O O . GLY C 1 62 ? 59.752 4.729 42.799 1.00 26.16 135 GLY C O 1
ATOM 2320 N N . THR C 1 63 ? 60.137 2.573 42.273 1.00 26.21 136 THR C N 1
ATOM 2321 C CA . THR C 1 63 ? 61.585 2.598 42.443 1.00 25.87 136 THR C CA 1
ATOM 2322 C C . THR C 1 63 ? 62.209 3.089 41.143 1.00 23.97 136 THR C C 1
ATOM 2323 O O . THR C 1 63 ? 61.481 3.483 40.212 1.00 24.86 136 THR C O 1
ATOM 2327 N N . TYR C 1 64 ? 63.530 3.075 41.059 1.00 20.78 137 TYR C N 1
ATOM 2328 C CA . TYR C 1 64 ? 64.246 3.456 39.834 1.00 20.16 137 TYR C CA 1
ATOM 2329 C C . TYR C 1 64 ? 64.613 2.208 39.036 1.00 19.48 137 TYR C C 1
ATOM 2330 O O . TYR C 1 64 ? 64.766 1.111 39.624 1.00 18.88 137 TYR C O 1
ATOM 2339 N N . GLU C 1 65 ? 64.795 2.391 37.724 1.00 18.81 138 GLU C N 1
ATOM 2340 C CA . GLU C 1 65 ? 65.311 1.328 36.830 1.00 19.11 138 GLU C CA 1
ATOM 2341 C C . GLU C 1 65 ? 66.580 0.747 37.465 1.00 18.52 138 GLU C C 1
ATOM 2342 O O . GLU C 1 65 ? 67.418 1.488 38.004 1.00 19.27 138 GLU C O 1
ATOM 2348 N N . GLN C 1 66 ? 66.709 -0.575 37.437 1.00 18.28 139 GLN C N 1
ATOM 2349 C CA . GLN C 1 66 ? 67.859 -1.213 38.070 1.00 17.73 139 GLN C CA 1
ATOM 2350 C C . GLN C 1 66 ? 68.749 -2.010 37.130 1.00 17.66 139 GLN C C 1
ATOM 2351 O O . GLN C 1 66 ? 69.827 -2.474 37.521 1.00 17.27 139 GLN C O 1
ATOM 2357 N N . VAL C 1 67 ? 68.281 -2.178 35.897 1.00 17.69 140 VAL C N 1
ATOM 2358 C CA . VAL C 1 67 ? 69.036 -2.912 34.877 1.00 16.95 140 VAL C CA 1
ATOM 2359 C C . VAL C 1 67 ? 69.085 -2.086 33.591 1.00 17.02 140 VAL C C 1
ATOM 2360 O O . VAL C 1 67 ? 68.228 -1.219 33.351 1.00 18.17 140 VAL C O 1
ATOM 2364 N N . GLY C 1 68 ? 70.064 -2.379 32.741 1.00 16.60 141 GLY C N 1
ATOM 2365 C CA . GLY C 1 68 ? 70.172 -1.669 31.470 1.00 17.45 141 GLY C CA 1
ATOM 2366 C C . GLY C 1 68 ? 71.605 -1.225 31.182 1.00 17.04 141 GLY C C 1
ATOM 2367 O O . GLY C 1 68 ? 72.561 -1.758 31.753 1.00 18.20 141 GLY C O 1
ATOM 2368 N N . GLU C 1 69 ? 71.720 -0.252 30.285 1.00 18.40 142 GLU C N 1
ATOM 2369 C CA . GLU C 1 69 ? 72.996 0.210 29.741 1.00 19.71 142 GLU C CA 1
ATOM 2370 C C . GLU C 1 69 ? 73.863 0.923 30.787 1.00 18.72 142 GLU C C 1
ATOM 2371 O O . GLU C 1 69 ? 73.369 1.714 31.605 1.00 18.79 142 GLU C O 1
ATOM 2377 N N . ILE C 1 70 ? 75.163 0.640 30.728 1.00 18.70 143 ILE C N 1
ATOM 2378 C CA . ILE C 1 70 ? 76.156 1.366 31.501 1.00 19.64 143 ILE C CA 1
ATOM 2379 C C . ILE C 1 70 ? 76.934 2.331 30.600 1.00 20.01 143 ILE C C 1
ATOM 2380 O O . ILE C 1 70 ? 77.418 1.953 29.523 1.00 21.51 143 ILE C O 1
ATOM 2385 N N . SER C 1 71 ? 77.066 3.565 31.072 1.00 20.09 144 SER C N 1
ATOM 2386 C CA A SER C 1 71 ? 77.787 4.613 30.356 0.50 20.45 144 SER C CA 1
ATOM 2387 C CA B SER C 1 71 ? 77.849 4.563 30.349 0.50 20.26 144 SER C CA 1
ATOM 2388 C C . SER C 1 71 ? 78.768 5.271 31.323 1.00 20.65 144 SER C C 1
ATOM 2389 O O . SER C 1 71 ? 78.618 5.140 32.538 1.00 20.97 144 SER C O 1
ATOM 2394 N N . THR C 1 72 ? 79.740 5.997 30.788 1.00 20.53 145 THR C N 1
ATOM 2395 C CA . THR C 1 72 ? 80.772 6.590 31.634 1.00 21.18 145 THR C CA 1
ATOM 2396 C C . THR C 1 72 ? 80.553 8.083 31.773 1.00 20.91 145 THR C C 1
ATOM 2397 O O . THR C 1 72 ? 80.369 8.787 30.761 1.00 20.16 145 THR C O 1
ATOM 2401 N N . LEU C 1 73 ? 80.560 8.566 33.017 1.00 20.44 146 LEU C N 1
ATOM 2402 C CA . LEU C 1 73 ? 80.412 9.999 33.272 1.00 21.53 146 LEU C CA 1
ATOM 2403 C C . LEU C 1 73 ? 81.616 10.772 32.741 1.00 22.97 146 LEU C C 1
ATOM 2404 O O . LEU C 1 73 ? 82.769 10.421 33.021 1.00 22.91 146 LEU C O 1
ATOM 2409 N N . ARG C 1 74 ? 81.335 11.824 31.974 1.00 24.32 147 ARG C N 1
ATOM 2410 C CA . ARG C 1 74 ? 82.396 12.734 31.543 1.00 26.71 147 ARG C CA 1
ATOM 2411 C C . ARG C 1 74 ? 82.411 14.011 32.367 1.00 26.90 147 ARG C C 1
ATOM 2412 O O . ARG C 1 74 ? 83.480 14.470 32.787 1.00 27.60 147 ARG C O 1
ATOM 2420 N N . GLU C 1 75 ? 81.233 14.597 32.578 1.00 27.14 148 GLU C N 1
ATOM 2421 C CA . GLU C 1 75 ? 81.089 15.804 33.397 1.00 28.15 148 GLU C CA 1
ATOM 2422 C C . GLU C 1 75 ? 79.644 16.023 33.814 1.00 27.45 148 GLU C C 1
ATOM 2423 O O . GLU C 1 75 ? 78.703 15.694 33.063 1.00 27.41 148 GLU C O 1
ATOM 2429 N N . VAL C 1 76 ? 79.479 16.565 35.018 1.00 26.62 149 VAL C N 1
ATOM 2430 C CA . VAL C 1 76 ? 78.193 17.071 35.484 1.00 26.41 149 VAL C CA 1
ATOM 2431 C C . VAL C 1 76 ? 78.068 18.510 34.964 1.00 26.27 149 VAL C C 1
ATOM 2432 O O . VAL C 1 76 ? 78.956 19.336 35.193 1.00 26.27 149 VAL C O 1
ATOM 2436 N N . LEU C 1 77 ? 76.977 18.806 34.259 1.00 26.08 150 LEU C N 1
ATOM 2437 C CA . LEU C 1 77 ? 76.808 20.132 33.681 1.00 26.92 150 LEU C CA 1
ATOM 2438 C C . LEU C 1 77 ? 76.629 21.199 34.764 1.00 27.02 150 LEU C C 1
ATOM 2439 O O . LEU C 1 77 ? 76.264 20.912 35.917 1.00 27.37 150 LEU C O 1
ATOM 2444 N N . ASP C 1 78 ? 76.904 22.432 34.369 1.00 27.88 151 ASP C N 1
ATOM 2445 C CA . ASP C 1 78 ? 76.873 23.580 35.260 1.00 27.86 151 ASP C CA 1
ATOM 2446 C C . ASP C 1 78 ? 75.550 23.747 36.029 1.00 27.57 151 ASP C C 1
ATOM 2447 O O . ASP C 1 78 ? 75.549 24.251 37.148 1.00 27.32 151 ASP C O 1
ATOM 2452 N N . ASP C 1 79 ? 74.443 23.273 35.453 1.00 27.20 152 ASP C N 1
ATOM 2453 C CA . ASP C 1 79 ? 73.136 23.341 36.126 1.00 26.91 152 ASP C CA 1
ATOM 2454 C C . ASP C 1 79 ? 72.909 22.316 37.256 1.00 25.96 152 ASP C C 1
ATOM 2455 O O . ASP C 1 79 ? 71.881 22.370 37.943 1.00 25.48 152 ASP C O 1
ATOM 2460 N N . GLY C 1 80 ? 73.849 21.380 37.420 1.00 25.40 153 GLY C N 1
ATOM 2461 C CA . GLY C 1 80 ? 73.715 20.310 38.425 1.00 24.88 153 GLY C CA 1
ATOM 2462 C C . GLY C 1 80 ? 72.562 19.325 38.223 1.00 24.77 153 GLY C C 1
ATOM 2463 O O . GLY C 1 80 ? 72.329 18.448 39.069 1.00 24.78 153 GLY C O 1
ATOM 2464 N N . LEU C 1 81 ? 71.844 19.459 37.107 1.00 23.93 154 LEU C N 1
ATOM 2465 C CA . LEU C 1 81 ? 70.653 18.628 36.802 1.00 23.69 154 LEU C CA 1
ATOM 2466 C C . LEU C 1 81 ? 70.906 17.572 35.738 1.00 23.53 154 LEU C C 1
ATOM 2467 O O . LEU C 1 81 ? 70.160 16.591 35.646 1.00 24.34 154 LEU C O 1
ATOM 2472 N N . ARG C 1 82 ? 71.936 17.796 34.920 1.00 22.66 155 ARG C N 1
ATOM 2473 C CA . ARG C 1 82 ? 72.209 16.964 33.740 1.00 22.22 155 ARG C CA 1
ATOM 2474 C C . ARG C 1 82 ? 73.680 16.583 33.745 1.00 21.96 155 ARG C C 1
ATOM 2475 O O . ARG C 1 82 ? 74.490 17.217 34.422 1.00 23.49 155 ARG C O 1
ATOM 2483 N N . ALA C 1 83 ? 74.026 15.545 32.994 1.00 22.89 156 ALA C N 1
ATOM 2484 C CA . ALA C 1 83 ? 75.415 15.114 32.854 1.00 22.59 156 ALA C CA 1
ATOM 2485 C C . ALA C 1 83 ? 75.713 14.683 31.423 1.00 23.35 156 ALA C C 1
ATOM 2486 O O . ALA C 1 83 ? 74.827 14.156 30.726 1.00 22.86 156 ALA C O 1
ATOM 2488 N N . LEU C 1 84 ? 76.964 14.885 31.018 1.00 24.17 157 LEU C N 1
ATOM 2489 C CA . LEU C 1 84 ? 77.505 14.365 29.765 1.00 24.67 157 LEU C CA 1
ATOM 2490 C C . LEU C 1 84 ? 78.077 12.969 30.036 1.00 24.32 157 LEU C C 1
ATOM 2491 O O . LEU C 1 84 ? 78.971 12.801 30.881 1.00 24.74 157 LEU C O 1
ATOM 2496 N N . VAL C 1 85 ? 77.570 11.977 29.317 1.00 24.48 158 VAL C N 1
ATOM 2497 C CA . VAL C 1 85 ? 78.036 10.595 29.465 1.00 24.15 158 VAL C CA 1
ATOM 2498 C C . VAL C 1 85 ? 78.517 10.061 28.111 1.00 24.85 158 VAL C C 1
ATOM 2499 O O . VAL C 1 85 ? 78.071 10.546 27.048 1.00 24.67 158 VAL C O 1
ATOM 2503 N N . VAL C 1 86 ? 79.403 9.069 28.139 1.00 24.79 159 VAL C N 1
ATOM 2504 C CA . VAL C 1 86 ? 79.905 8.458 26.903 1.00 25.81 159 VAL C CA 1
ATOM 2505 C C . VAL C 1 86 ? 79.587 6.965 26.903 1.00 26.23 159 VAL C C 1
ATOM 2506 O O . VAL C 1 86 ? 79.898 6.249 27.857 1.00 26.76 159 VAL C O 1
ATOM 2510 N N . GLY C 1 87 ? 78.902 6.525 25.860 1.00 27.13 160 GLY C N 1
ATOM 2511 C CA . GLY C 1 87 ? 78.496 5.134 25.706 1.00 29.49 160 GLY C CA 1
ATOM 2512 C C . GLY C 1 87 ? 79.574 4.241 25.110 1.00 31.12 160 GLY C C 1
ATOM 2513 O O . GLY C 1 87 ? 80.670 4.700 24.752 1.00 31.13 160 GLY C O 1
ATOM 2514 N N . HIS C 1 88 ? 79.256 2.953 25.010 1.00 32.32 161 HIS C N 1
ATOM 2515 C CA . HIS C 1 88 ? 80.233 1.926 24.654 1.00 33.56 161 HIS C CA 1
ATOM 2516 C C . HIS C 1 88 ? 80.949 2.151 23.307 1.00 33.96 161 HIS C C 1
ATOM 2517 O O . HIS C 1 88 ? 82.126 1.791 23.161 1.00 34.40 161 HIS C O 1
ATOM 2524 N N . ALA C 1 89 ? 80.239 2.732 22.336 1.00 34.46 162 ALA C N 1
ATOM 2525 C CA . ALA C 1 89 ? 80.807 3.016 21.007 1.00 34.38 162 ALA C CA 1
ATOM 2526 C C . ALA C 1 89 ? 81.171 4.499 20.824 1.00 34.46 162 ALA C C 1
ATOM 2527 O O . ALA C 1 89 ? 81.150 5.030 19.703 1.00 34.68 162 ALA C O 1
ATOM 2529 N N . ASP C 1 90 ? 81.515 5.141 21.940 1.00 34.37 163 ASP C N 1
ATOM 2530 C CA . ASP C 1 90 ? 81.949 6.548 22.003 1.00 34.15 163 ASP C CA 1
ATOM 2531 C C . ASP C 1 90 ? 80.873 7.585 21.659 1.00 33.64 163 ASP C C 1
ATOM 2532 O O . ASP C 1 90 ? 81.172 8.748 21.371 1.00 33.22 163 ASP C O 1
ATOM 2537 N N . GLU C 1 91 ? 79.618 7.150 21.721 1.00 33.07 164 GLU C N 1
ATOM 2538 C CA . GLU C 1 91 ? 78.469 8.037 21.600 1.00 33.07 164 GLU C CA 1
ATOM 2539 C C . GLU C 1 91 ? 78.404 8.914 22.848 1.00 30.91 164 GLU C C 1
ATOM 2540 O O . GLU C 1 91 ? 78.281 8.391 23.953 1.00 30.75 164 GLU C O 1
ATOM 2546 N N . GLU C 1 92 ? 78.509 10.233 22.678 1.00 28.84 165 GLU C N 1
ATOM 2547 C CA . GLU C 1 92 ? 78.294 11.164 23.794 1.00 27.80 165 GLU C CA 1
ATOM 2548 C C . GLU C 1 92 ? 76.844 11.645 23.825 1.00 25.72 165 GLU C C 1
ATOM 2549 O O . GLU C 1 92 ? 76.234 11.874 22.777 1.00 24.59 165 GLU C O 1
ATOM 2555 N N . ARG C 1 93 ? 76.291 11.771 25.033 1.00 24.64 166 ARG C N 1
ATOM 2556 C CA . ARG C 1 93 ? 74.903 12.203 25.209 1.00 24.42 166 ARG C CA 1
ATOM 2557 C C . ARG C 1 93 ? 74.798 13.010 26.486 1.00 23.63 166 ARG C C 1
ATOM 2558 O O . ARG C 1 93 ? 75.604 12.833 27.419 1.00 24.32 166 ARG C O 1
ATOM 2566 N N . ILE C 1 94 ? 73.790 13.873 26.530 1.00 23.23 167 ILE C N 1
ATOM 2567 C CA . ILE C 1 94 ? 73.375 14.560 27.753 1.00 23.15 167 ILE C CA 1
ATOM 2568 C C . ILE C 1 94 ? 72.197 13.789 28.342 1.00 23.07 167 ILE C C 1
ATOM 2569 O O . ILE C 1 94 ? 71.262 13.464 27.598 1.00 22.34 167 ILE C O 1
ATOM 2574 N N . VAL C 1 95 ? 72.248 13.479 29.636 1.00 23.13 168 VAL C N 1
ATOM 2575 C CA . VAL C 1 95 ? 71.105 12.841 30.318 1.00 22.96 168 VAL C CA 1
ATOM 2576 C C . VAL C 1 95 ? 70.724 13.634 31.589 1.00 22.19 168 VAL C C 1
ATOM 2577 O O . VAL C 1 95 ? 71.551 14.358 32.157 1.00 22.92 168 VAL C O 1
ATOM 2581 N N . TRP C 1 96 ? 69.481 13.495 32.049 1.00 22.65 169 TRP C N 1
ATOM 2582 C CA . TRP C 1 96 ? 69.091 14.032 33.354 1.00 21.41 169 TRP C CA 1
ATOM 2583 C C . TRP C 1 96 ? 69.647 13.134 34.466 1.00 22.54 169 TRP C C 1
ATOM 2584 O O . TRP C 1 96 ? 69.718 11.916 34.283 1.00 23.10 169 TRP C O 1
ATOM 2595 N N . LEU C 1 97 ? 70.003 13.731 35.603 1.00 23.05 170 LEU C N 1
ATOM 2596 C CA . LEU C 1 97 ? 70.334 12.941 36.803 1.00 23.09 170 LEU C CA 1
ATOM 2597 C C . LEU C 1 97 ? 69.083 12.577 37.607 1.00 23.54 170 LEU C C 1
ATOM 2598 O O . LEU C 1 97 ? 68.299 13.460 38.009 1.00 23.42 170 LEU C O 1
ATOM 2603 N N . ALA C 1 98 ? 68.893 11.280 37.864 1.00 24.47 171 ALA C N 1
ATOM 2604 C CA . ALA C 1 98 ? 67.817 10.846 38.756 1.00 25.19 171 ALA C CA 1
ATOM 2605 C C . ALA C 1 98 ? 68.063 11.421 40.158 1.00 25.19 171 ALA C C 1
ATOM 2606 O O . ALA C 1 98 ? 69.200 11.710 40.535 1.00 25.34 171 ALA C O 1
ATOM 2608 N N . ALA C 1 99 ? 66.995 11.535 40.939 1.00 25.77 172 ALA C N 1
ATOM 2609 C CA . ALA C 1 99 ? 67.107 12.163 42.265 1.00 26.61 172 ALA C CA 1
ATOM 2610 C C . ALA C 1 99 ? 68.273 11.639 43.128 1.00 27.48 172 ALA C C 1
ATOM 2611 O O . ALA C 1 99 ? 68.961 12.446 43.753 1.00 28.33 172 ALA C O 1
ATOM 2613 N N . PRO C 1 100 ? 68.494 10.306 43.176 1.00 28.07 173 PRO C N 1
ATOM 2614 C CA . PRO C 1 100 ? 69.625 9.812 44.009 1.00 29.03 173 PRO C CA 1
ATOM 2615 C C . PRO C 1 100 ? 71.001 10.332 43.577 1.00 29.55 173 PRO C C 1
ATOM 2616 O O . PRO C 1 100 ? 71.848 10.632 44.424 1.00 29.61 173 PRO C O 1
ATOM 2620 N N . LEU C 1 101 ? 71.230 10.431 42.269 1.00 29.74 174 LEU C N 1
ATOM 2621 C CA . LEU C 1 101 ? 72.488 10.966 41.752 1.00 31.42 174 LEU C CA 1
ATOM 2622 C C . LEU C 1 101 ? 72.594 12.480 41.870 1.00 33.15 174 LEU C C 1
ATOM 2623 O O . LEU C 1 101 ? 73.691 12.999 42.065 1.00 33.16 174 LEU C O 1
ATOM 2628 N N . ALA C 1 102 ? 71.472 13.185 41.715 1.00 35.65 175 ALA C N 1
ATOM 2629 C CA . ALA C 1 102 ? 71.449 14.637 41.886 1.00 39.28 175 ALA C CA 1
ATOM 2630 C C . ALA C 1 102 ? 72.089 15.004 43.235 1.00 41.58 175 ALA C C 1
ATOM 2631 O O . ALA C 1 102 ? 72.501 16.146 43.447 1.00 41.59 175 ALA C O 1
ATOM 2633 N N . ALA C 1 103 ? 72.186 14.007 44.118 1.00 45.54 176 ALA C N 1
ATOM 2634 C CA . ALA C 1 103 ? 73.021 14.067 45.340 1.00 49.32 176 ALA C CA 1
ATOM 2635 C C . ALA C 1 103 ? 74.495 13.592 45.148 1.00 50.53 176 ALA C C 1
ATOM 2636 O O . ALA C 1 103 ? 74.841 12.436 45.455 1.00 50.73 176 ALA C O 1
ATOM 2638 N N . VAL C 1 104 ? 75.334 14.496 44.617 1.00 52.46 177 VAL C N 1
ATOM 2639 C CA . VAL C 1 104 ? 76.823 14.365 44.502 1.00 53.94 177 VAL C CA 1
ATOM 2640 C C . VAL C 1 104 ? 77.404 13.317 43.498 1.00 56.26 177 VAL C C 1
ATOM 2641 O O . VAL C 1 104 ? 76.663 12.464 42.983 1.00 56.80 177 VAL C O 1
ATOM 2645 N N . PHE C 1 105 ? 78.721 13.400 43.231 1.00 58.20 178 PHE C N 1
ATOM 2646 C CA . PHE C 1 105 ? 79.395 12.585 42.192 1.00 59.97 178 PHE C CA 1
ATOM 2647 C C . PHE C 1 105 ? 80.928 12.485 42.258 1.00 61.13 178 PHE C C 1
ATOM 2648 O O . PHE C 1 105 ? 81.487 11.962 43.232 1.00 60.88 178 PHE C O 1
ATOM 2656 N N . ALA C 1 106 ? 81.576 12.918 41.165 1.00 62.70 179 ALA C N 1
ATOM 2657 C CA . ALA C 1 106 ? 83.013 13.296 41.109 1.00 64.56 179 ALA C CA 1
ATOM 2658 C C . ALA C 1 106 ? 83.926 12.498 40.163 1.00 65.56 179 ALA C C 1
ATOM 2659 O O . ALA C 1 106 ? 84.562 11.516 40.574 1.00 65.75 179 ALA C O 1
ATOM 2661 N N . ASP C 1 107 ? 83.994 12.942 38.905 1.00 66.75 180 ASP C N 1
ATOM 2662 C CA . ASP C 1 107 ? 84.993 12.450 37.934 1.00 67.82 180 ASP C CA 1
ATOM 2663 C C . ASP C 1 107 ? 85.210 13.397 36.730 1.00 68.50 180 ASP C C 1
ATOM 2664 O O . ASP C 1 107 ? 84.528 14.416 36.629 1.00 68.41 180 ASP C O 1
ATOM 2669 N N . PRO C 1 108 ? 86.136 13.034 35.807 1.00 69.35 181 PRO C N 1
ATOM 2670 C CA . PRO C 1 108 ? 86.882 13.871 34.868 1.00 69.95 181 PRO C CA 1
ATOM 2671 C C . PRO C 1 108 ? 86.541 15.372 34.731 1.00 70.45 181 PRO C C 1
ATOM 2672 O O . PRO C 1 108 ? 85.416 15.717 34.357 1.00 70.70 181 PRO C O 1
ATOM 2676 N N . GLU C 1 109 ? 87.498 16.262 35.024 1.00 70.87 182 GLU C N 1
ATOM 2677 C CA . GLU C 1 109 ? 88.845 15.948 35.558 1.00 71.14 182 GLU C CA 1
ATOM 2678 C C . GLU C 1 109 ? 89.539 14.705 34.976 1.00 71.32 182 GLU C C 1
ATOM 2679 O O . GLU C 1 109 ? 89.847 14.639 33.783 1.00 71.52 182 GLU C O 1
ATOM 2681 N N . GLY C 1 127 ? 84.696 9.323 34.797 1.00 23.30 200 GLY C N 1
ATOM 2682 C CA . GLY C 1 127 ? 85.155 7.967 34.993 1.00 23.03 200 GLY C CA 1
ATOM 2683 C C . GLY C 1 127 ? 84.166 7.053 35.690 1.00 22.80 200 GLY C C 1
ATOM 2684 O O . GLY C 1 127 ? 84.241 5.838 35.517 1.00 23.04 200 GLY C O 1
ATOM 2685 N N . ASP C 1 128 ? 83.246 7.629 36.475 1.00 22.73 201 ASP C N 1
ATOM 2686 C CA . ASP C 1 128 ? 82.227 6.855 37.203 1.00 22.29 201 ASP C CA 1
ATOM 2687 C C . ASP C 1 128 ? 81.323 6.151 36.204 1.00 21.88 201 ASP C C 1
ATOM 2688 O O . ASP C 1 128 ? 80.943 6.732 35.171 1.00 21.93 201 ASP C O 1
ATOM 2693 N N . SER C 1 129 ? 80.965 4.916 36.526 1.00 21.85 202 SER C N 1
ATOM 2694 C CA . SER C 1 129 ? 80.043 4.147 35.687 1.00 20.96 202 SER C CA 1
ATOM 2695 C C . SER C 1 129 ? 78.621 4.382 36.162 1.00 21.48 202 SER C C 1
ATOM 2696 O O . SER C 1 129 ? 78.298 4.155 37.342 1.00 21.16 202 SER C O 1
ATOM 2699 N N . LEU C 1 130 ? 77.756 4.791 35.227 1.00 20.80 203 LEU C N 1
ATOM 2700 C CA . LEU C 1 130 ? 76.359 5.081 35.543 1.00 20.57 203 LEU C CA 1
ATOM 2701 C C . LEU C 1 130 ? 75.403 4.181 34.771 1.00 20.90 203 LEU C C 1
ATOM 2702 O O . LEU C 1 130 ? 75.578 3.976 33.571 1.00 20.40 203 LEU C O 1
ATOM 2707 N N . LEU C 1 131 ? 74.391 3.667 35.470 1.00 20.26 204 LEU C N 1
ATOM 2708 C CA . LEU C 1 131 ? 73.264 3.019 34.803 1.00 20.17 204 LEU C CA 1
ATOM 2709 C C . LEU C 1 131 ? 72.422 4.117 34.137 1.00 20.55 204 LEU C C 1
ATOM 2710 O O . LEU C 1 131 ? 71.997 5.063 34.815 1.00 20.28 204 LEU C O 1
ATOM 2715 N N . VAL C 1 132 ? 72.195 3.981 32.826 1.00 19.83 205 VAL C N 1
ATOM 2716 C CA . VAL C 1 132 ? 71.460 4.972 32.030 1.00 20.07 205 VAL C CA 1
ATOM 2717 C C . VAL C 1 132 ? 70.349 4.325 31.221 1.00 19.96 205 VAL C C 1
ATOM 2718 O O . VAL C 1 132 ? 70.411 3.127 30.920 1.00 21.85 205 VAL C O 1
ATOM 2722 N N . ASP C 1 133 ? 69.346 5.133 30.884 1.00 19.63 206 ASP C N 1
ATOM 2723 C CA . ASP C 1 133 ? 68.351 4.762 29.870 1.00 20.49 206 ASP C CA 1
ATOM 2724 C C . ASP C 1 133 ? 68.420 5.916 28.866 1.00 20.48 206 ASP C C 1
ATOM 2725 O O . ASP C 1 133 ? 67.937 7.014 29.144 1.00 21.94 206 ASP C O 1
ATOM 2730 N N . THR C 1 134 ? 69.075 5.688 27.732 1.00 20.54 207 THR C N 1
ATOM 2731 C CA . THR C 1 134 ? 69.287 6.778 26.781 1.00 22.33 207 THR C CA 1
ATOM 2732 C C . THR C 1 134 ? 68.012 7.173 26.035 1.00 21.86 207 THR C C 1
ATOM 2733 O O . THR C 1 134 ? 67.934 8.280 25.476 1.00 25.13 207 THR C O 1
ATOM 2737 N N . LYS C 1 135 ? 67.024 6.280 25.979 1.00 20.75 208 LYS C N 1
ATOM 2738 C CA . LYS C 1 135 ? 65.744 6.624 25.326 1.00 20.69 208 LYS C CA 1
ATOM 2739 C C . LYS C 1 135 ? 64.962 7.635 26.183 1.00 20.41 208 LYS C C 1
ATOM 2740 O O . LYS C 1 135 ? 64.460 8.655 25.670 1.00 21.27 208 LYS C O 1
ATOM 2746 N N . ALA C 1 136 ? 64.929 7.371 27.499 1.00 19.60 209 ALA C N 1
ATOM 2747 C CA . ALA C 1 136 ? 64.234 8.265 28.446 1.00 19.60 209 ALA C CA 1
ATOM 2748 C C . ALA C 1 136 ? 65.116 9.466 28.764 1.00 19.35 209 ALA C C 1
ATOM 2749 O O . ALA C 1 136 ? 64.617 10.523 29.172 1.00 20.38 209 ALA C O 1
ATOM 2751 N N . GLY C 1 137 ? 66.423 9.309 28.564 1.00 18.55 210 GLY C N 1
ATOM 2752 C CA . GLY C 1 137 ? 67.371 10.386 28.826 1.00 18.31 210 GLY C CA 1
ATOM 2753 C C . GLY C 1 137 ? 67.720 10.597 30.288 1.00 18.40 210 GLY C C 1
ATOM 2754 O O . GLY C 1 137 ? 67.865 11.745 30.713 1.00 18.50 210 GLY C O 1
ATOM 2755 N N . TYR C 1 138 ? 67.871 9.502 31.032 1.00 19.09 211 TYR C N 1
ATOM 2756 C CA . TYR C 1 138 ? 68.176 9.543 32.471 1.00 19.01 211 TYR C CA 1
ATOM 2757 C C . TYR C 1 138 ? 69.359 8.654 32.854 1.00 18.89 211 TYR C C 1
ATOM 2758 O O . TYR C 1 138 ? 69.596 7.594 32.233 1.00 19.93 211 TYR C O 1
ATOM 2767 N N . ALA C 1 139 ? 70.103 9.101 33.865 1.00 18.90 212 ALA C N 1
ATOM 2768 C CA . ALA C 1 139 ? 71.004 8.238 34.607 1.00 19.57 212 ALA C CA 1
ATOM 2769 C C . ALA C 1 139 ? 70.419 8.000 35.989 1.00 20.16 212 ALA C C 1
ATOM 2770 O O . ALA C 1 139 ? 69.947 8.952 36.628 1.00 19.22 212 ALA C O 1
ATOM 2772 N N . PHE C 1 140 ? 70.490 6.750 36.459 1.00 19.83 213 PHE C N 1
ATOM 2773 C CA . PHE C 1 140 ? 69.791 6.335 37.684 1.00 20.71 213 PHE C CA 1
ATOM 2774 C C . PHE C 1 140 ? 70.663 6.013 38.881 1.00 21.62 213 PHE C C 1
ATOM 2775 O O . PHE C 1 140 ? 70.253 6.250 40.029 1.00 21.51 213 PHE C O 1
ATOM 2783 N N . GLU C 1 141 ? 71.821 5.413 38.618 1.00 22.05 214 GLU C N 1
ATOM 2784 C CA . GLU C 1 141 ? 72.595 4.750 39.682 1.00 23.08 214 GLU C CA 1
ATOM 2785 C C . GLU C 1 141 ? 74.056 4.699 39.301 1.00 24.51 214 GLU C C 1
ATOM 2786 O O . GLU C 1 141 ? 74.371 4.519 38.147 1.00 23.56 214 GLU C O 1
ATOM 2792 N N . ARG C 1 142 ? 74.960 4.847 40.282 1.00 26.50 215 ARG C N 1
ATOM 2793 C CA . ARG C 1 142 ? 76.394 4.666 40.043 1.00 29.08 215 ARG C CA 1
ATOM 2794 C C . ARG C 1 142 ? 76.799 3.254 40.464 1.00 31.09 215 ARG C C 1
ATOM 2795 O O . ARG C 1 142 ? 76.322 2.749 41.485 1.00 29.46 215 ARG C O 1
ATOM 2803 N N . ILE C 1 143 ? 77.668 2.646 39.663 1.00 34.13 216 ILE C N 1
ATOM 2804 C CA . ILE C 1 143 ? 78.121 1.272 39.859 1.00 38.59 216 ILE C CA 1
ATOM 2805 C C . ILE C 1 143 ? 79.621 1.238 40.209 1.00 41.74 216 ILE C C 1
ATOM 2806 O O . ILE C 1 143 ? 80.458 1.230 39.308 1.00 42.07 216 ILE C O 1
ATOM 2811 N N . PRO C 1 144 ? 79.966 1.362 41.508 1.00 45.09 217 PRO C N 1
ATOM 2812 C CA . PRO C 1 144 ? 81.123 0.817 42.204 1.00 47.54 217 PRO C CA 1
ATOM 2813 C C . PRO C 1 144 ? 80.617 0.021 43.420 1.00 49.94 217 PRO C C 1
ATOM 2814 O O . PRO C 1 144 ? 80.139 -1.101 43.270 1.00 50.59 217 PRO C O 1
ATOM 2818 N N . LYS C 1 145 ? 80.735 0.619 44.609 1.00 52.65 218 LYS C N 1
ATOM 2819 C CA . LYS C 1 145 ? 79.885 0.298 45.760 1.00 55.03 218 LYS C CA 1
ATOM 2820 C C . LYS C 1 145 ? 79.174 1.594 46.203 1.00 56.00 218 LYS C C 1
ATOM 2821 O O . LYS C 1 145 ? 79.719 2.389 46.985 1.00 56.25 218 LYS C O 1
ATOM 2827 N N . ALA C 1 146 ? 77.974 1.819 45.666 1.00 57.23 219 ALA C N 1
ATOM 2828 C CA . ALA C 1 146 ? 77.236 3.062 45.924 1.00 58.30 219 ALA C CA 1
ATOM 2829 C C . ALA C 1 146 ? 75.731 2.860 46.104 1.00 58.96 219 ALA C C 1
ATOM 2830 O O . ALA C 1 146 ? 75.100 2.078 45.383 1.00 59.23 219 ALA C O 1
ATOM 2832 N N . GLU C 1 147 ? 75.175 3.584 47.077 1.00 59.57 220 GLU C N 1
ATOM 2833 C CA . GLU C 1 147 ? 73.742 3.573 47.368 1.00 60.02 220 GLU C CA 1
ATOM 2834 C C . GLU C 1 147 ? 73.254 4.980 47.717 1.00 60.24 220 GLU C C 1
ATOM 2835 O O . GLU C 1 147 ? 73.113 5.839 46.841 1.00 60.61 220 GLU C O 1
#

B-factor: mean 26.55, std 11.86, range [12.98, 197.46]